Protein AF-A0AAE3SF62-F1 (afdb_monomer)

InterPro domains:
  IPR005151 Tail specific protease [PF03572] (425-609)
  IPR021109 Aspartic peptidase domain superfamily [G3DSA:2.40.70.10] (36-178)
  IPR021109 Aspartic peptidase domain superfamily [SSF50630] (47-159)
  IPR029045 ClpP/crotonase-like domain superfamily [SSF52096] (339-618)

Organism: NCBI:txid2992112

Solvent-accessible surface area (backbone atoms only — not comparable to full-atom values): 33862 Å² total; per-residue (Å²): 136,83,80,59,70,72,56,57,55,51,49,52,51,50,50,50,48,51,51,49,50,51,51,51,49,54,57,59,75,55,48,66,42,81,44,63,79,54,94,74,51,58,45,74,45,67,46,50,61,51,100,61,52,35,44,28,35,66,34,29,45,62,94,44,75,36,28,25,39,45,17,44,67,34,60,50,25,36,32,45,42,88,66,66,54,95,79,34,42,78,74,52,70,46,78,46,66,37,66,80,67,48,70,50,78,38,43,27,30,28,34,55,42,38,36,47,85,53,35,37,30,32,22,37,72,31,35,37,42,59,68,60,49,38,66,33,91,55,13,73,46,43,91,40,84,58,52,48,33,34,45,6,28,75,58,56,54,71,28,32,41,38,34,37,59,78,79,35,32,36,36,42,22,75,68,62,81,64,64,73,71,55,61,72,90,58,52,41,62,38,45,77,56,95,71,39,43,26,33,73,34,28,48,74,88,41,80,42,70,22,31,51,17,35,63,38,57,54,40,33,33,28,48,54,72,87,87,64,99,68,57,77,58,80,94,65,89,42,72,45,76,60,80,35,66,51,44,60,78,50,94,68,76,55,62,36,40,52,49,46,37,38,37,33,52,86,94,44,81,47,66,56,30,39,32,34,26,61,40,80,44,39,34,34,15,31,11,56,58,50,32,21,43,28,42,34,44,29,48,82,77,34,32,34,35,74,39,63,73,59,87,72,79,84,57,70,40,14,26,53,44,48,24,46,52,54,58,54,43,66,79,69,73,58,54,28,50,49,48,32,53,52,51,49,50,48,49,52,70,44,23,54,54,44,91,78,54,64,60,70,59,52,50,48,58,40,46,68,75,46,81,67,49,80,39,62,66,46,22,49,53,38,48,38,48,48,39,59,72,66,71,43,94,69,34,44,59,37,57,53,85,45,90,82,40,67,81,54,71,79,45,93,74,83,77,84,65,53,66,48,71,82,46,94,35,31,37,38,39,38,55,71,58,56,40,43,50,77,70,52,34,50,52,49,14,48,48,45,31,51,51,50,54,58,62,44,68,46,94,62,48,48,23,37,36,41,36,45,53,46,57,30,72,23,63,51,59,33,58,45,52,15,52,23,54,76,51,82,50,46,67,36,27,28,38,33,38,66,82,74,49,78,33,49,25,34,43,50,38,46,38,24,55,54,91,45,77,76,47,71,55,70,87,75,68,76,56,79,60,82,82,37,30,38,30,35,36,39,27,76,67,51,48,58,37,44,47,47,45,53,45,33,52,48,54,64,34,95,49,35,46,36,24,8,62,29,74,38,71,44,32,58,44,59,49,76,47,72,43,83,93,59,59,26,36,35,37,36,34,27,27,33,50,39,64,53,94,89,56,70,70,72,49,64,51,66,41,80,41,77,35,58,59,95,48,21,66,61,54,40,53,48,59,57,52,56,56,59,66,67,73,71,110

pLDDT: mean 84.4, std 12.65, range [35.5, 97.62]

Secondary structure (DSSP, 8-state):
----HHHHHHHHHHHHHHHHHHHHHHHHHT--EEEESSSSSEEEEEEEE-TT--EEEEEEETTEEEEEEE-TT-SS-EEEGGG--TTSEEEEEEEEE-TT--EEEEEEEEEEEEEETTEEEEEEEEEEE-HHHHHSTTSTTTT-TTEEEEE-HHHHTTSEEEEETTTTEEEEESS-TTGGGS-GGGEEE-EEETTEEEEEEEETTEEEEEEEESS--SSEE-SS---STT-SSTT---EEE---TTGGG-SS--EEEEEEEEEEETTEEEEEEEEEES-SS-EEEHHHHHTEEEEEEETTTTEEEEEEE--SS--TTSHHHHHHHHHHHTTTPPPHHHHHHHHHHHHHHH-TTTTTS-HHHHHHHHHHHSS---SHHHHHHHHHHHHHHHT-SS-EEE-TT-TT-TTS----SPPP--EEEEETTEEEEE-------HHHHHHHHHHHHHHHHHHHT-TT--EEEEE--S---S-HHHHHHHSGGG-SSSEEEEEEETT--EEEEEESSEEEETTEEEEE-SS----S-TT-EEEEEE-TT--THHHHHHHHHHTT-TTEEEEES--BPPPEEEEEEEETTTTEEEEEEEEEEESSTTS-TT--B--SEE--HHHHHHHHHHHHHHHHHHS--

Nearest PDB structures (foldseek):
  4y68-assembly3_B  TM=7.921E-01  e=1.035E-14  Streptococcus agalactiae 515
  4y68-assembly4_D  TM=8.009E-01  e=2.686E-14  Streptococcus agalactiae 515
  4eq0-assembly1_A  TM=7.392E-01  e=2.238E-09  HIV-1 M:B_ARV2/SF2
  5c9b-assembly1_A  TM=5.988E-01  e=2.333E-04  Rickettsia conorii
  4mi2-assembly1_A  TM=3.965E-01  e=1.054E-01  Mycobacteroides abscessus ATCC 19977

Structure (mmCIF, N/CA/C/O backbone):
data_AF-A0AAE3SF62-F1
#
_entry.id   AF-A0AAE3SF62-F1
#
loop_
_atom_site.group_PDB
_atom_site.id
_atom_site.type_symbol
_atom_site.label_atom_id
_atom_site.label_alt_id
_atom_site.label_comp_id
_atom_site.label_asym_id
_atom_site.label_entity_id
_atom_site.label_seq_id
_atom_site.pdbx_PDB_ins_code
_atom_site.Cartn_x
_atom_site.Cartn_y
_atom_site.Cartn_z
_atom_site.occupancy
_atom_site.B_iso_or_equiv
_atom_site.auth_seq_id
_atom_site.auth_comp_id
_atom_site.auth_asym_id
_atom_site.auth_atom_id
_atom_site.pdbx_PDB_model_num
ATOM 1 N N . MET A 1 1 ? 49.735 -61.158 -25.834 1.00 43.94 1 MET A N 1
ATOM 2 C CA . MET A 1 1 ? 48.526 -60.842 -26.623 1.00 43.94 1 MET A CA 1
ATOM 3 C C . MET A 1 1 ? 48.524 -59.334 -26.859 1.00 43.94 1 MET A C 1
ATOM 5 O O . MET A 1 1 ? 48.217 -58.587 -25.944 1.00 43.94 1 MET A O 1
ATOM 9 N N . LYS A 1 2 ? 49.045 -58.875 -28.008 1.00 45.41 2 LYS A N 1
ATOM 10 C CA . LYS A 1 2 ? 49.145 -57.443 -28.344 1.00 45.41 2 LYS A CA 1
ATOM 11 C C . LYS A 1 2 ? 47.800 -57.000 -28.919 1.00 45.41 2 LYS A C 1
ATOM 13 O O . LYS A 1 2 ? 47.424 -57.480 -29.984 1.00 45.41 2 LYS A O 1
ATOM 18 N N . ILE A 1 3 ? 47.082 -56.132 -28.213 1.00 46.38 3 ILE A N 1
ATOM 19 C CA . ILE A 1 3 ? 45.926 -55.431 -28.782 1.00 46.38 3 ILE A CA 1
ATOM 20 C C . ILE A 1 3 ? 46.484 -54.522 -29.893 1.00 46.38 3 ILE A C 1
ATOM 22 O O . ILE A 1 3 ? 47.416 -53.765 -29.620 1.00 46.38 3 ILE A O 1
ATOM 26 N N . PRO A 1 4 ? 46.014 -54.622 -31.146 1.00 48.84 4 PRO A N 1
ATOM 27 C CA . PRO A 1 4 ? 46.568 -53.823 -32.230 1.00 48.84 4 PRO A CA 1
ATOM 28 C C . PRO A 1 4 ? 46.242 -52.337 -32.023 1.00 48.84 4 PRO A C 1
ATOM 30 O O . PRO A 1 4 ? 45.080 -51.985 -31.830 1.00 48.84 4 PRO A O 1
ATOM 33 N N . GLU A 1 5 ? 47.253 -51.464 -32.126 1.00 51.97 5 GLU A N 1
ATOM 34 C CA . GLU A 1 5 ? 47.159 -49.989 -32.021 1.00 51.97 5 GLU A CA 1
ATOM 35 C C . GLU A 1 5 ? 46.032 -49.373 -32.872 1.00 51.97 5 GLU A C 1
ATOM 37 O O . GLU A 1 5 ? 45.469 -48.338 -32.518 1.00 51.97 5 GLU A O 1
ATOM 42 N N . LYS A 1 6 ? 45.625 -50.045 -33.958 1.00 49.09 6 LYS A N 1
ATOM 43 C CA . LYS A 1 6 ? 44.494 -49.631 -34.803 1.00 49.09 6 LYS A CA 1
ATOM 44 C C . LYS A 1 6 ? 43.135 -49.652 -34.085 1.00 49.09 6 LYS A C 1
ATOM 46 O O . LYS A 1 6 ? 42.255 -48.889 -34.467 1.00 49.09 6 LYS A O 1
ATOM 51 N N . ILE A 1 7 ? 42.961 -50.470 -33.042 1.00 51.75 7 ILE A N 1
ATOM 52 C CA . ILE A 1 7 ? 41.719 -50.524 -32.247 1.00 51.75 7 ILE A CA 1
ATOM 53 C C . ILE A 1 7 ? 41.634 -49.327 -31.285 1.00 51.75 7 ILE A C 1
ATOM 55 O O . ILE A 1 7 ? 40.553 -48.777 -31.101 1.00 51.75 7 ILE A O 1
ATOM 59 N N . GLY A 1 8 ? 42.766 -48.864 -30.740 1.00 47.25 8 GLY A N 1
ATOM 60 C CA . GLY A 1 8 ? 42.820 -47.701 -29.842 1.00 47.25 8 GLY A CA 1
ATOM 61 C C . GLY A 1 8 ? 42.506 -46.377 -30.545 1.00 47.25 8 GLY A C 1
ATOM 62 O O . GLY A 1 8 ? 41.746 -45.567 -30.021 1.00 47.25 8 GLY A O 1
ATOM 63 N N . ILE A 1 9 ? 43.008 -46.185 -31.771 1.00 53.12 9 ILE A N 1
ATOM 64 C CA . ILE A 1 9 ? 42.691 -44.998 -32.586 1.00 53.12 9 ILE A CA 1
ATOM 65 C C . ILE A 1 9 ? 41.220 -45.026 -33.032 1.00 53.12 9 ILE A C 1
ATOM 67 O O . ILE A 1 9 ? 40.540 -44.006 -32.957 1.00 53.12 9 ILE A O 1
ATOM 71 N N . GLY A 1 10 ? 40.699 -46.196 -33.426 1.00 48.09 10 GLY A N 1
ATOM 72 C CA . GLY A 1 10 ? 39.283 -46.365 -33.770 1.00 48.09 10 GLY A CA 1
ATOM 73 C C . GLY A 1 10 ? 38.338 -46.070 -32.599 1.00 48.09 10 GLY A C 1
ATOM 74 O O . GLY A 1 10 ? 37.350 -45.366 -32.782 1.00 48.09 10 GLY A O 1
ATOM 75 N N . LEU A 1 11 ? 38.670 -46.528 -31.387 1.00 53.34 11 LEU A N 1
ATOM 76 C CA . LEU A 1 11 ? 37.904 -46.243 -30.165 1.00 53.34 11 LEU A CA 1
ATOM 77 C C . LEU A 1 11 ? 37.936 -44.760 -29.776 1.00 53.34 11 LEU A C 1
ATOM 79 O O . LEU A 1 11 ? 36.893 -44.218 -29.425 1.00 53.34 11 LEU A O 1
ATOM 83 N N . CYS A 1 12 ? 39.086 -44.086 -29.884 1.00 51.06 12 CYS A N 1
ATOM 84 C CA . CYS A 1 12 ? 39.178 -42.645 -29.624 1.00 51.06 12 CYS A CA 1
ATOM 85 C C . CYS A 1 12 ? 38.385 -41.817 -30.642 1.00 51.06 12 CYS A C 1
ATOM 87 O O . CYS A 1 12 ? 37.709 -40.869 -30.256 1.00 51.06 12 CYS A O 1
ATOM 89 N N . VAL A 1 13 ? 38.413 -42.177 -31.930 1.00 57.59 13 VAL A N 1
ATOM 90 C CA . VAL A 1 13 ? 37.619 -41.484 -32.959 1.00 57.59 13 VAL A CA 1
ATOM 91 C C . VAL A 1 13 ? 36.124 -41.702 -32.727 1.00 57.59 13 VAL A C 1
ATOM 93 O O . VAL A 1 13 ? 35.363 -40.742 -32.785 1.00 57.59 13 VAL A O 1
ATOM 96 N N . VAL A 1 14 ? 35.696 -42.924 -32.393 1.00 61.78 14 VAL A N 1
ATOM 97 C CA . VAL A 1 14 ? 34.290 -43.217 -32.067 1.00 61.78 14 VAL A CA 1
ATOM 98 C C . VAL A 1 14 ? 33.846 -42.479 -30.801 1.00 61.78 14 VAL A C 1
ATOM 100 O O . VAL A 1 14 ? 32.776 -41.880 -30.806 1.00 61.78 14 VAL A O 1
ATOM 103 N N . ALA A 1 15 ? 34.670 -42.437 -29.750 1.00 60.91 15 ALA A N 1
ATOM 104 C CA . ALA A 1 15 ? 34.376 -41.676 -28.537 1.00 60.91 15 ALA A CA 1
ATOM 105 C C . ALA A 1 15 ? 34.284 -40.165 -28.810 1.00 60.91 15 ALA A C 1
ATOM 107 O O . ALA A 1 15 ? 33.327 -39.530 -28.377 1.00 60.91 15 ALA A O 1
ATOM 108 N N . CYS A 1 16 ? 35.210 -39.593 -29.586 1.00 59.03 16 CYS A N 1
ATOM 109 C CA . CYS A 1 16 ? 35.155 -38.187 -29.994 1.00 59.03 16 CYS A CA 1
ATOM 110 C C . CYS A 1 16 ? 33.918 -37.882 -30.847 1.00 59.03 16 CYS A C 1
ATOM 112 O O . CYS A 1 16 ? 33.272 -36.862 -30.635 1.00 59.03 16 CYS A O 1
ATOM 114 N N . VAL A 1 17 ? 33.546 -38.768 -31.774 1.00 63.47 17 VAL A N 1
ATOM 115 C CA . VAL A 1 17 ? 32.335 -38.614 -32.593 1.00 63.47 17 VAL A CA 1
ATOM 116 C C . VAL A 1 17 ? 31.077 -38.709 -31.730 1.00 63.47 17 VAL A C 1
ATOM 118 O O . VAL A 1 17 ? 30.182 -37.891 -31.899 1.00 63.47 17 VAL A O 1
ATOM 121 N N . ILE A 1 18 ? 31.015 -39.626 -30.761 1.00 66.25 18 ILE A N 1
ATOM 122 C CA . ILE A 1 18 ? 29.888 -39.724 -29.822 1.00 66.25 18 ILE A CA 1
ATOM 123 C C . ILE A 1 18 ? 29.802 -38.474 -28.942 1.00 66.25 18 ILE A C 1
ATOM 125 O O . ILE A 1 18 ? 28.710 -37.943 -28.770 1.00 66.25 18 ILE A O 1
ATOM 129 N N . ILE A 1 19 ? 30.922 -37.960 -28.427 1.00 66.94 19 ILE A N 1
ATOM 130 C CA . ILE A 1 19 ? 30.960 -36.715 -27.641 1.00 66.94 19 ILE A CA 1
ATOM 131 C C . ILE A 1 19 ? 30.499 -35.524 -28.487 1.00 66.94 19 ILE A C 1
ATOM 133 O O . ILE A 1 19 ? 29.663 -34.750 -28.034 1.00 66.94 19 ILE A O 1
ATOM 137 N N . VAL A 1 20 ? 30.979 -35.398 -29.727 1.00 62.69 20 VAL A N 1
ATOM 138 C CA . VAL A 1 20 ? 30.576 -34.325 -30.648 1.00 62.69 20 VAL A CA 1
ATOM 139 C C . VAL A 1 20 ? 29.099 -34.448 -31.023 1.00 62.69 20 VAL A C 1
ATOM 141 O O . VAL A 1 20 ? 28.392 -33.450 -30.982 1.00 62.69 20 VAL A O 1
ATOM 144 N N . ILE A 1 21 ? 28.594 -35.650 -31.313 1.00 61.75 21 ILE A N 1
ATOM 145 C CA . ILE A 1 21 ? 27.170 -35.885 -31.596 1.00 61.75 21 ILE A CA 1
ATOM 146 C C . ILE A 1 21 ? 26.319 -35.581 -30.362 1.00 61.75 21 ILE A C 1
ATOM 148 O O . ILE A 1 21 ? 25.283 -34.946 -30.489 1.00 61.75 21 ILE A O 1
ATOM 152 N N . THR A 1 22 ? 26.759 -35.971 -29.166 1.00 58.19 22 THR A N 1
ATOM 153 C CA . THR A 1 22 ? 26.040 -35.708 -27.908 1.00 58.19 22 THR A CA 1
ATOM 154 C C . THR A 1 22 ? 26.025 -34.213 -27.600 1.00 58.19 22 THR A C 1
ATOM 156 O O . THR A 1 22 ? 24.996 -33.669 -27.216 1.00 58.19 22 THR A O 1
ATOM 159 N N . TYR A 1 23 ? 27.136 -33.520 -27.843 1.00 64.06 23 TYR A N 1
ATOM 160 C CA . TYR A 1 23 ? 27.246 -32.072 -27.708 1.00 64.06 23 TYR A CA 1
ATOM 161 C C . TYR A 1 23 ? 26.379 -31.326 -28.739 1.00 64.06 23 TYR A C 1
ATOM 163 O O . TYR A 1 23 ? 25.659 -30.400 -28.377 1.00 64.06 23 TYR A O 1
ATOM 171 N N . ILE A 1 24 ? 26.364 -31.762 -30.004 1.00 57.50 24 ILE A N 1
ATOM 172 C CA . ILE A 1 24 ? 25.495 -31.213 -31.061 1.00 57.50 24 ILE A CA 1
ATOM 173 C C . ILE A 1 24 ? 24.012 -31.501 -30.767 1.00 57.50 24 ILE A C 1
ATOM 175 O O . ILE A 1 24 ? 23.170 -30.618 -30.937 1.00 57.50 24 ILE A O 1
ATOM 179 N N . ASN A 1 25 ? 23.683 -32.697 -30.273 1.00 56.69 25 ASN A N 1
ATOM 180 C CA . ASN A 1 25 ? 22.330 -33.062 -29.847 1.00 56.69 25 ASN A CA 1
ATOM 181 C C . ASN A 1 25 ? 21.884 -32.209 -28.647 1.00 56.69 25 ASN A C 1
ATOM 183 O O . ASN A 1 25 ? 20.774 -31.692 -28.642 1.00 56.69 25 ASN A O 1
ATOM 187 N N . ASN A 1 26 ? 22.764 -31.949 -27.676 1.00 60.19 26 ASN A N 1
ATOM 188 C CA . ASN A 1 26 ? 22.472 -31.025 -26.575 1.00 60.19 26 ASN A CA 1
ATOM 189 C C . ASN A 1 26 ? 22.291 -29.574 -27.054 1.00 60.19 26 ASN A C 1
ATOM 191 O O . ASN A 1 26 ? 21.399 -28.876 -26.577 1.00 60.19 26 ASN A O 1
ATOM 195 N N . LEU A 1 27 ? 23.078 -29.109 -28.030 1.00 58.28 27 LEU A N 1
ATOM 196 C CA . LEU A 1 27 ? 22.914 -27.769 -28.609 1.00 58.28 27 LEU A CA 1
ATOM 197 C C . LEU A 1 27 ? 21.606 -27.611 -29.401 1.00 58.28 27 LEU A C 1
ATOM 199 O O . LEU A 1 27 ? 21.033 -26.522 -29.410 1.00 58.28 27 LEU A O 1
ATOM 203 N N . THR A 1 28 ? 21.135 -28.676 -30.053 1.00 61.50 28 THR A N 1
ATOM 204 C CA . THR A 1 28 ? 19.875 -28.676 -30.816 1.00 61.50 28 THR A CA 1
ATOM 205 C C . THR A 1 28 ? 18.648 -28.833 -29.921 1.00 61.50 28 THR A C 1
ATOM 207 O O . THR A 1 28 ? 17.663 -28.134 -30.151 1.00 61.50 28 THR A O 1
ATOM 210 N N . ASN A 1 29 ? 18.725 -29.648 -28.864 1.00 69.75 29 ASN A N 1
ATOM 211 C CA . ASN A 1 29 ? 17.629 -29.859 -27.910 1.00 69.75 29 ASN A CA 1
ATOM 212 C C . ASN A 1 29 ? 17.258 -28.598 -27.118 1.00 69.75 29 ASN A C 1
ATOM 214 O O . ASN A 1 29 ? 16.107 -28.444 -26.741 1.00 69.75 29 ASN A O 1
ATOM 218 N N . TYR A 1 30 ? 18.201 -27.676 -26.905 1.00 79.25 30 TYR A N 1
ATOM 219 C CA . TYR A 1 30 ? 17.968 -26.422 -26.179 1.00 79.25 30 TYR A CA 1
ATOM 220 C C . TYR A 1 30 ? 17.991 -25.195 -27.100 1.00 79.25 30 TYR A C 1
ATOM 222 O O . TYR A 1 30 ? 18.467 -24.119 -26.720 1.00 79.25 30 TYR A O 1
ATOM 230 N N . LYS A 1 31 ? 17.552 -25.334 -28.353 1.00 85.31 31 LYS A N 1
ATOM 231 C CA . LYS A 1 31 ? 17.353 -24.178 -29.230 1.00 85.31 31 LYS A CA 1
ATOM 232 C C . LYS A 1 31 ? 16.060 -23.467 -28.833 1.00 85.31 31 LYS A C 1
ATOM 234 O O . LYS A 1 31 ? 15.006 -24.092 -28.770 1.00 85.31 31 LYS A O 1
ATOM 239 N N . GLU A 1 32 ? 16.143 -22.157 -28.613 1.00 91.69 32 GLU A N 1
ATOM 240 C CA . GLU A 1 32 ? 14.959 -21.362 -28.299 1.00 91.69 32 GLU A CA 1
ATOM 241 C C . GLU A 1 32 ? 13.920 -21.476 -29.423 1.00 91.69 32 GLU A C 1
ATOM 243 O O . GLU A 1 32 ? 14.241 -21.305 -30.604 1.00 91.69 32 GLU A O 1
ATOM 248 N N . THR A 1 33 ? 12.682 -21.787 -29.049 1.00 92.50 33 THR A N 1
ATOM 249 C CA . THR A 1 33 ? 11.554 -21.925 -29.975 1.00 92.50 33 THR A CA 1
ATOM 250 C C . THR A 1 33 ? 10.336 -21.183 -29.446 1.00 92.50 33 THR A C 1
ATOM 252 O O . THR A 1 33 ? 10.105 -21.142 -28.244 1.00 92.50 33 THR A O 1
ATOM 255 N N . ILE A 1 34 ? 9.556 -20.595 -30.353 1.00 93.62 34 ILE A N 1
ATOM 256 C CA . ILE A 1 34 ? 8.314 -19.885 -30.034 1.00 93.62 34 ILE A CA 1
ATOM 257 C C . ILE A 1 34 ? 7.174 -20.680 -30.657 1.00 93.62 34 ILE A C 1
ATOM 259 O O . ILE A 1 34 ? 7.204 -20.952 -31.858 1.00 93.62 34 ILE A O 1
ATOM 263 N N . GLN A 1 35 ? 6.193 -21.062 -29.850 1.00 93.62 35 GLN A N 1
ATOM 264 C CA . GLN A 1 35 ? 5.028 -21.820 -30.285 1.00 93.62 35 GLN A CA 1
ATOM 265 C C . GLN A 1 35 ? 3.760 -21.021 -30.007 1.00 93.62 35 GLN A C 1
ATOM 267 O O . GLN A 1 35 ? 3.482 -20.643 -28.871 1.00 93.62 35 GLN A O 1
ATOM 272 N N . TRP A 1 36 ? 2.979 -20.775 -31.055 1.00 92.75 36 TRP A N 1
ATOM 273 C CA . TRP A 1 36 ? 1.648 -20.195 -30.932 1.00 92.75 36 TRP A CA 1
ATOM 274 C C . TRP A 1 36 ? 0.630 -21.311 -30.713 1.00 92.75 36 TRP A C 1
ATOM 276 O O . TRP A 1 36 ? 0.585 -22.284 -31.463 1.00 92.75 36 TRP A O 1
ATOM 286 N N . ARG A 1 37 ? -0.213 -21.162 -29.691 1.00 88.81 37 ARG A N 1
ATOM 287 C CA . ARG A 1 37 ? -1.339 -22.067 -29.409 1.00 88.81 37 ARG A CA 1
ATOM 288 C C . ARG A 1 37 ? -2.558 -21.777 -30.294 1.00 88.81 37 ARG A C 1
ATOM 290 O O . ARG A 1 37 ? -3.555 -22.490 -30.219 1.00 88.81 37 ARG A O 1
ATOM 297 N N . ASN A 1 38 ? -2.506 -20.714 -31.096 1.00 85.44 38 ASN A N 1
ATOM 298 C CA . ASN A 1 38 ? -3.559 -20.309 -32.019 1.00 85.44 38 ASN A CA 1
ATOM 299 C C . ASN A 1 38 ? -3.021 -20.155 -33.449 1.00 85.44 38 ASN A C 1
ATOM 301 O O . ASN A 1 38 ? -1.817 -20.078 -33.665 1.00 85.44 38 ASN A O 1
ATOM 305 N N . ASN A 1 39 ? -3.932 -20.100 -34.424 1.00 81.75 39 ASN A N 1
ATOM 306 C CA . ASN A 1 39 ? -3.584 -19.986 -35.846 1.00 81.75 39 ASN A CA 1
ATOM 307 C C . ASN A 1 39 ? -3.501 -18.530 -36.337 1.00 81.75 39 ASN A C 1
ATOM 309 O O . ASN A 1 39 ? -3.180 -18.296 -37.496 1.00 81.75 39 ASN A O 1
ATOM 313 N N . THR A 1 40 ? -3.863 -17.562 -35.492 1.00 80.00 40 THR A N 1
ATOM 314 C CA . THR A 1 40 ? -3.932 -16.134 -35.842 1.00 80.00 40 THR A CA 1
ATOM 315 C C . THR A 1 40 ? -2.657 -15.374 -35.501 1.00 80.00 40 THR A C 1
ATOM 317 O O . THR A 1 40 ? -2.568 -14.195 -35.824 1.00 80.00 40 THR A O 1
ATOM 320 N N . ASN A 1 41 ? -1.710 -16.008 -34.800 1.00 87.75 41 ASN A N 1
ATOM 321 C CA . ASN A 1 41 ? -0.492 -15.392 -34.270 1.00 87.75 41 ASN A CA 1
ATOM 322 C C . ASN A 1 41 ? -0.737 -14.040 -33.570 1.00 87.75 41 ASN A C 1
ATOM 324 O O . ASN A 1 41 ? 0.051 -13.095 -33.664 1.00 87.75 41 ASN A O 1
ATOM 328 N N . CYS A 1 42 ? -1.881 -13.944 -32.892 1.00 91.25 42 CYS A N 1
ATOM 329 C CA . CYS A 1 42 ? -2.340 -12.751 -32.198 1.00 91.25 42 CYS A CA 1
ATOM 330 C C . CYS A 1 42 ? -3.217 -13.153 -31.011 1.00 91.25 42 CYS A C 1
ATOM 332 O O . CYS A 1 42 ? -4.039 -14.066 -31.132 1.00 91.25 42 CYS A O 1
ATOM 334 N N . PHE A 1 43 ? -3.048 -12.497 -29.865 1.00 93.31 43 PHE A N 1
ATOM 335 C CA . PHE A 1 43 ? -3.919 -12.656 -28.700 1.00 93.31 43 PHE A CA 1
ATOM 336 C C . PHE A 1 43 ? -4.028 -11.349 -27.911 1.00 93.31 43 PHE A C 1
ATOM 338 O O . PHE A 1 43 ? -3.151 -10.492 -27.980 1.00 93.31 43 PHE A O 1
ATOM 345 N N . THR A 1 44 ? -5.081 -11.223 -27.105 1.00 94.88 44 THR A N 1
ATOM 346 C CA . THR A 1 44 ? -5.266 -10.096 -26.183 1.00 94.88 44 THR A CA 1
ATOM 347 C C . THR A 1 44 ? -5.370 -10.614 -24.759 1.00 94.88 44 THR A C 1
ATOM 349 O O . THR A 1 44 ? -6.170 -11.511 -24.490 1.00 94.88 44 THR A O 1
ATOM 352 N N . ILE A 1 45 ? -4.620 -10.012 -23.842 1.00 95.06 45 ILE A N 1
ATOM 353 C CA . ILE A 1 45 ? -4.680 -10.301 -22.405 1.00 95.06 45 ILE A CA 1
ATOM 354 C C . ILE A 1 45 ? -4.931 -9.017 -21.606 1.00 95.06 45 ILE A C 1
ATOM 356 O O . ILE A 1 45 ? -4.554 -7.930 -22.057 1.00 95.06 45 ILE A O 1
ATOM 360 N N . PRO A 1 46 ? -5.604 -9.107 -20.446 1.00 96.50 46 PRO A N 1
ATOM 361 C CA . PRO A 1 46 ? -5.644 -7.997 -19.506 1.00 96.50 46 PRO A CA 1
ATOM 362 C C . PRO A 1 46 ? -4.259 -7.782 -18.884 1.00 96.50 46 PRO A C 1
ATOM 364 O O . PRO A 1 46 ? -3.444 -8.707 -18.829 1.00 96.50 46 PRO A O 1
ATOM 367 N N . PHE A 1 47 ? -4.018 -6.574 -18.391 1.00 96.31 47 PHE A N 1
ATOM 368 C CA . PHE A 1 47 ? -2.863 -6.276 -17.554 1.00 96.31 47 PHE A CA 1
ATOM 369 C C . PHE A 1 47 ? -3.288 -5.536 -16.285 1.00 96.31 47 PHE A C 1
ATOM 371 O O . PHE A 1 47 ? -4.304 -4.838 -16.247 1.00 96.31 47 PHE A O 1
ATOM 378 N N . GLU A 1 48 ? -2.480 -5.681 -15.247 1.00 91.88 48 GLU A N 1
ATOM 379 C CA . GLU A 1 48 ? -2.597 -4.949 -13.993 1.00 91.88 48 GLU A CA 1
ATOM 380 C C . GLU A 1 48 ? -1.531 -3.855 -13.924 1.00 91.88 48 GLU A C 1
ATOM 382 O O . GLU A 1 48 ? -0.636 -3.762 -14.765 1.00 91.88 48 GLU A O 1
ATOM 387 N N . THR A 1 49 ? -1.642 -2.984 -12.929 1.00 86.94 49 THR A N 1
ATOM 388 C CA . THR A 1 49 ? -0.681 -1.904 -12.705 1.00 86.94 49 THR A CA 1
ATOM 389 C C . THR A 1 49 ? -0.255 -1.907 -11.257 1.00 86.94 49 THR A C 1
ATOM 391 O O . THR A 1 49 ? -1.116 -2.002 -10.381 1.00 86.94 49 THR A O 1
ATOM 394 N N . ASP A 1 50 ? 1.036 -1.734 -10.997 1.00 78.81 50 ASP A N 1
ATOM 395 C CA . ASP A 1 50 ? 1.485 -1.451 -9.638 1.00 78.81 50 ASP A CA 1
ATOM 396 C C . ASP A 1 50 ? 1.106 -0.018 -9.208 1.00 78.81 50 ASP A C 1
ATOM 398 O O . ASP A 1 50 ? 0.552 0.776 -9.979 1.00 78.81 50 ASP A O 1
ATOM 402 N N . ARG A 1 51 ? 1.422 0.343 -7.959 1.00 76.88 51 ARG A N 1
ATOM 403 C CA . ARG A 1 51 ? 1.126 1.680 -7.412 1.00 76.88 51 ARG A CA 1
ATOM 404 C C . ARG A 1 51 ? 1.790 2.836 -8.170 1.00 76.88 51 ARG A C 1
ATOM 406 O O . ARG A 1 51 ? 1.347 3.970 -8.036 1.00 76.88 51 ARG A O 1
ATOM 413 N N . ASN A 1 52 ? 2.827 2.550 -8.954 1.00 78.31 52 ASN A N 1
ATOM 414 C CA . ASN A 1 52 ? 3.582 3.519 -9.739 1.00 78.31 52 ASN A CA 1
ATOM 415 C C . ASN A 1 52 ? 3.163 3.522 -11.222 1.00 78.31 52 ASN A C 1
ATOM 417 O O . ASN A 1 52 ? 3.787 4.199 -12.036 1.00 78.31 52 ASN A O 1
ATOM 421 N N . GLY A 1 53 ? 2.121 2.767 -11.587 1.00 84.56 53 GLY A N 1
ATOM 422 C CA . GLY A 1 53 ? 1.620 2.674 -12.955 1.00 84.56 53 GLY A CA 1
ATOM 423 C C . GLY A 1 53 ? 2.417 1.728 -13.854 1.00 84.56 53 GLY A C 1
ATOM 424 O O . GLY A 1 53 ? 2.150 1.675 -15.053 1.00 84.56 53 GLY A O 1
ATOM 425 N N . ARG A 1 54 ? 3.377 0.962 -13.327 1.00 92.25 54 ARG A N 1
ATOM 426 C CA . ARG A 1 54 ? 4.125 -0.007 -14.136 1.00 92.25 54 ARG A CA 1
ATOM 427 C C . ARG A 1 54 ? 3.240 -1.19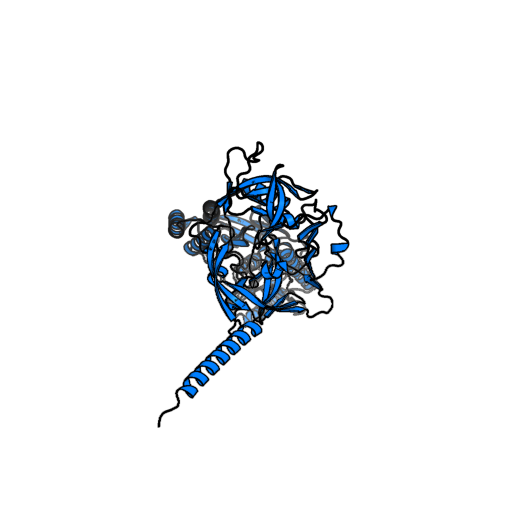6 -14.492 1.00 92.25 54 ARG A C 1
ATOM 429 O O . ARG A 1 54 ? 2.434 -1.638 -13.674 1.00 92.25 54 ARG A O 1
ATOM 436 N N . ILE A 1 55 ? 3.376 -1.694 -15.717 1.00 95.75 55 ILE A N 1
ATOM 437 C CA . ILE A 1 55 ? 2.472 -2.701 -16.281 1.00 95.75 55 ILE A CA 1
ATOM 438 C C . ILE A 1 55 ? 2.882 -4.104 -15.818 1.00 95.75 55 ILE A C 1
ATOM 440 O O . ILE A 1 55 ? 4.023 -4.518 -16.009 1.00 95.75 55 ILE A O 1
ATOM 444 N N . LEU A 1 56 ? 1.928 -4.841 -15.249 1.00 94.62 56 LEU A N 1
ATOM 445 C CA . LEU A 1 56 ? 2.067 -6.223 -14.798 1.00 94.62 56 LEU A CA 1
ATOM 446 C C . LEU A 1 56 ? 1.203 -7.139 -15.668 1.00 94.62 56 LEU A C 1
ATOM 448 O O . LEU A 1 56 ? 0.004 -6.909 -15.829 1.00 94.62 56 LEU A O 1
ATOM 452 N N . ILE A 1 57 ? 1.794 -8.188 -16.230 1.00 95.12 57 ILE A N 1
ATOM 453 C CA . ILE A 1 57 ? 1.120 -9.093 -17.165 1.00 95.12 57 ILE A CA 1
ATOM 454 C C . ILE A 1 57 ? 1.146 -10.516 -16.613 1.00 95.12 57 ILE A C 1
ATOM 456 O O . ILE A 1 57 ? 2.171 -10.969 -16.111 1.00 95.12 57 ILE A O 1
ATOM 460 N N . ASN A 1 58 ? 0.027 -11.234 -16.725 1.00 91.62 58 ASN A N 1
ATOM 461 C CA . ASN A 1 58 ? -0.035 -12.633 -16.314 1.00 91.62 58 ASN A CA 1
ATOM 462 C C . ASN A 1 58 ? 0.777 -13.531 -17.262 1.00 91.62 58 ASN A C 1
ATOM 464 O O . ASN A 1 58 ? 0.658 -13.448 -18.487 1.00 91.62 58 ASN A O 1
ATOM 468 N N . THR A 1 59 ? 1.575 -14.413 -16.679 1.00 92.00 59 THR A N 1
ATOM 469 C CA . THR A 1 59 ? 2.518 -15.298 -17.367 1.00 92.00 59 THR A CA 1
ATOM 470 C C . THR A 1 59 ? 2.634 -16.622 -16.626 1.00 92.00 59 THR A C 1
ATOM 472 O O . THR A 1 59 ? 2.172 -16.770 -15.491 1.00 92.00 59 THR A O 1
ATOM 475 N N . THR A 1 60 ? 3.285 -17.589 -17.264 1.00 92.31 60 THR A N 1
ATOM 476 C CA . THR A 1 60 ? 3.629 -18.859 -16.632 1.00 92.31 60 THR A CA 1
ATOM 477 C C . THR A 1 60 ? 5.119 -19.134 -16.758 1.00 92.31 60 THR A C 1
ATOM 479 O O . THR A 1 60 ? 5.673 -19.020 -17.847 1.00 92.31 60 THR A O 1
ATOM 482 N N . VAL A 1 61 ? 5.762 -19.537 -15.670 1.00 93.06 61 VAL A N 1
ATOM 483 C CA . VAL A 1 61 ? 7.141 -20.034 -15.652 1.00 93.06 61 VAL A CA 1
ATOM 484 C C . VAL A 1 61 ? 7.096 -21.473 -15.183 1.00 93.06 61 VAL A C 1
ATOM 486 O O . VAL A 1 61 ? 6.709 -21.736 -14.044 1.00 93.06 61 VAL A O 1
ATOM 489 N N . ASN A 1 62 ? 7.475 -22.401 -16.058 1.00 91.00 62 ASN A N 1
ATOM 490 C CA . ASN A 1 62 ? 7.316 -23.830 -15.820 1.00 91.00 62 ASN A CA 1
ATOM 491 C C . ASN A 1 62 ? 5.869 -24.145 -15.381 1.00 91.00 62 ASN A C 1
ATOM 493 O O . ASN A 1 62 ? 4.932 -23.873 -16.133 1.00 91.00 62 ASN A O 1
ATOM 497 N N . GLU A 1 63 ? 5.667 -24.677 -14.175 1.00 87.94 63 GLU A N 1
ATOM 498 C CA . GLU A 1 63 ? 4.340 -25.027 -13.639 1.00 87.94 63 GLU A CA 1
ATOM 499 C C . GLU A 1 63 ? 3.675 -23.890 -12.836 1.00 87.94 63 GLU A C 1
ATOM 501 O O . GLU A 1 63 ? 2.559 -24.040 -12.337 1.00 87.94 63 GLU A O 1
ATOM 506 N N . HIS A 1 64 ? 4.334 -22.736 -12.705 1.00 89.94 64 HIS A N 1
ATOM 507 C CA . HIS A 1 64 ? 3.882 -21.630 -11.864 1.00 89.94 64 HIS A CA 1
ATOM 508 C C . HIS A 1 64 ? 3.254 -20.512 -12.693 1.00 89.94 64 HIS A C 1
ATOM 510 O O . HIS A 1 64 ? 3.798 -20.101 -13.712 1.00 89.94 64 HIS A O 1
ATOM 516 N N . THR A 1 65 ? 2.117 -19.989 -12.232 1.00 90.50 65 THR A N 1
ATOM 517 C CA . THR A 1 65 ? 1.420 -18.847 -12.847 1.00 90.50 65 THR A CA 1
ATOM 518 C C . THR A 1 65 ? 1.515 -17.628 -11.939 1.00 90.50 65 THR A C 1
ATOM 520 O O . THR A 1 65 ? 1.391 -17.760 -10.722 1.00 90.50 65 THR A O 1
ATOM 523 N N . GLY A 1 66 ? 1.720 -16.450 -12.522 1.00 89.00 66 GLY A N 1
ATOM 524 C CA . GLY A 1 66 ? 1.812 -15.195 -11.785 1.00 89.00 66 GLY A CA 1
ATOM 525 C C . GLY A 1 66 ? 2.165 -14.013 -12.684 1.00 89.00 66 GLY A C 1
ATOM 526 O O . GLY A 1 66 ? 2.096 -14.090 -13.911 1.00 89.00 66 GLY A O 1
ATOM 527 N N . LEU A 1 67 ? 2.528 -12.894 -12.069 1.00 91.75 67 LEU A N 1
ATOM 528 C CA . LEU A 1 67 ? 2.707 -11.620 -12.758 1.00 91.75 67 LEU A CA 1
ATOM 529 C C . LEU A 1 67 ? 4.163 -11.399 -13.169 1.00 91.75 67 LEU A C 1
ATOM 531 O O . LEU A 1 67 ? 5.086 -11.714 -12.424 1.00 91.75 67 LEU A O 1
ATOM 535 N N . PHE A 1 68 ? 4.372 -10.810 -14.340 1.00 95.00 68 PHE A N 1
ATOM 536 C CA . PHE A 1 68 ? 5.659 -10.265 -14.761 1.00 95.00 68 PHE A CA 1
ATOM 537 C C . PHE A 1 68 ? 5.543 -8.760 -14.951 1.00 95.00 68 PHE A C 1
ATOM 539 O O . PHE A 1 68 ? 4.592 -8.283 -15.574 1.00 95.00 68 PHE A O 1
ATOM 546 N N . LEU A 1 69 ? 6.540 -8.026 -14.465 1.00 94.12 69 LEU A N 1
ATOM 547 C CA . LEU A 1 69 ? 6.717 -6.619 -14.803 1.00 94.12 69 LEU A CA 1
ATOM 548 C C . LEU A 1 69 ? 7.148 -6.490 -16.265 1.00 94.12 69 LEU A C 1
ATOM 550 O O . LEU A 1 69 ? 8.145 -7.090 -16.662 1.00 94.12 69 LEU A O 1
ATOM 554 N N . PHE A 1 70 ? 6.418 -5.701 -17.051 1.00 96.62 70 PHE A N 1
ATOM 555 C CA . PHE A 1 70 ? 6.787 -5.365 -18.423 1.00 96.62 70 PHE A CA 1
ATOM 556 C C . PHE A 1 70 ? 7.824 -4.246 -18.445 1.00 96.62 70 PHE A C 1
ATOM 558 O O . PHE A 1 70 ? 7.505 -3.104 -18.120 1.00 96.62 70 PHE A O 1
ATOM 565 N N . ASP A 1 71 ? 9.054 -4.576 -18.840 1.00 95.12 71 ASP A N 1
ATOM 566 C CA . ASP A 1 71 ? 10.192 -3.667 -18.746 1.00 95.12 71 ASP A CA 1
ATOM 567 C C . ASP A 1 71 ? 11.021 -3.670 -20.038 1.00 95.12 71 ASP A C 1
ATOM 569 O O . ASP A 1 71 ? 11.798 -4.580 -20.331 1.00 95.12 71 ASP A O 1
ATOM 573 N N . THR A 1 72 ? 10.868 -2.608 -20.825 1.00 94.75 72 THR A N 1
ATOM 574 C CA . THR A 1 72 ? 11.645 -2.384 -22.050 1.00 94.75 72 THR A CA 1
ATOM 575 C C . THR A 1 72 ? 13.090 -1.944 -21.782 1.00 94.75 72 THR A C 1
ATOM 577 O O . THR A 1 72 ? 13.900 -1.962 -22.712 1.00 94.75 72 THR A O 1
ATOM 580 N N . GLY A 1 73 ? 13.426 -1.558 -20.545 1.00 91.31 73 GLY A N 1
ATOM 581 C CA . GLY A 1 73 ? 14.784 -1.268 -20.084 1.00 91.31 73 GLY A CA 1
ATOM 582 C C . GLY A 1 73 ? 15.577 -2.524 -19.700 1.00 91.31 73 GLY A C 1
ATOM 583 O O . GLY A 1 73 ? 16.811 -2.522 -19.756 1.00 91.31 73 GLY A O 1
ATOM 584 N N . ALA A 1 74 ? 14.898 -3.633 -19.394 1.00 91.69 74 ALA A N 1
ATOM 585 C CA . ALA A 1 74 ? 15.536 -4.910 -19.093 1.00 91.69 74 ALA A CA 1
ATOM 586 C C . ALA A 1 74 ? 16.013 -5.626 -20.370 1.00 91.69 74 ALA A C 1
ATOM 588 O O . ALA A 1 74 ? 15.226 -6.044 -21.215 1.00 91.69 74 ALA A O 1
ATOM 589 N N . ASN A 1 75 ? 17.323 -5.855 -20.507 1.00 89.88 75 ASN A N 1
ATOM 590 C CA . ASN A 1 75 ? 17.894 -6.535 -21.685 1.00 89.88 75 ASN A CA 1
ATOM 591 C C . ASN A 1 75 ? 17.529 -8.026 -21.787 1.00 89.88 75 ASN A C 1
ATOM 593 O O . ASN A 1 75 ? 17.539 -8.606 -22.877 1.00 89.88 75 ASN A O 1
ATOM 597 N N . TYR A 1 76 ? 17.299 -8.667 -20.645 1.00 91.81 76 TYR A N 1
ATOM 598 C CA . TYR A 1 76 ? 16.924 -10.068 -20.542 1.00 91.81 76 TYR A CA 1
ATOM 599 C C . TYR A 1 76 ? 15.749 -10.201 -19.588 1.00 91.81 76 TYR A C 1
ATOM 601 O O . TYR A 1 76 ? 15.609 -9.429 -18.648 1.00 91.81 76 TYR A O 1
ATOM 609 N N . THR A 1 77 ? 14.936 -11.214 -19.840 1.00 95.00 77 THR A N 1
ATOM 610 C CA . THR A 1 77 ? 13.861 -11.632 -18.955 1.00 95.00 77 THR A CA 1
ATOM 611 C C . THR A 1 77 ? 14.474 -12.205 -17.681 1.00 95.00 77 THR A C 1
ATOM 613 O O . THR A 1 77 ? 15.321 -13.102 -17.754 1.00 95.00 77 THR A O 1
ATOM 616 N N . CYS A 1 78 ? 14.057 -11.669 -16.539 1.00 93.81 78 CYS A N 1
ATOM 617 C CA . CYS A 1 78 ? 14.504 -12.076 -15.213 1.00 93.81 78 CYS A CA 1
ATOM 618 C C . CYS A 1 78 ? 13.428 -12.933 -14.556 1.00 93.81 78 CYS A C 1
ATOM 620 O O . CYS A 1 78 ? 12.244 -12.621 -14.669 1.00 93.81 78 CYS A O 1
ATOM 622 N N . VAL A 1 79 ? 13.828 -13.972 -13.833 1.00 93.62 79 VAL A N 1
ATOM 623 C CA . VAL A 1 79 ? 12.933 -14.791 -13.012 1.00 93.62 79 VAL A CA 1
ATOM 624 C C . VAL A 1 79 ? 13.462 -14.892 -11.591 1.00 93.62 79 VAL A C 1
ATOM 626 O O . VAL A 1 79 ? 14.665 -14.803 -11.349 1.00 93.62 79 VAL A O 1
ATOM 629 N N . ASN A 1 80 ? 12.567 -15.132 -10.642 1.00 89.88 80 ASN A N 1
ATOM 630 C CA . ASN A 1 80 ? 12.978 -15.578 -9.320 1.00 89.88 80 ASN A CA 1
ATOM 631 C C . ASN A 1 80 ? 13.605 -16.974 -9.399 1.00 89.88 80 ASN A C 1
ATOM 633 O O . ASN A 1 80 ? 12.987 -17.893 -9.942 1.00 89.88 80 ASN A O 1
ATOM 637 N N . GLU A 1 81 ? 14.806 -17.131 -8.832 1.00 91.12 81 GLU A N 1
ATOM 638 C CA . GLU A 1 81 ? 15.552 -18.396 -8.818 1.00 91.12 81 GLU A CA 1
ATOM 639 C C . GLU A 1 81 ? 14.714 -19.586 -8.331 1.00 91.12 81 GLU A C 1
ATOM 641 O O . GLU A 1 81 ? 14.892 -20.703 -8.809 1.00 91.12 81 GLU A O 1
ATOM 646 N N . LYS A 1 82 ? 13.732 -19.355 -7.445 1.00 90.69 82 LYS A N 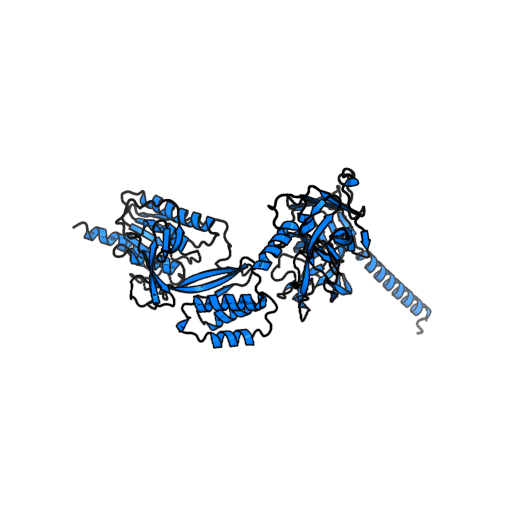1
ATOM 647 C CA . LYS A 1 82 ? 12.872 -20.415 -6.897 1.00 90.69 82 LYS A CA 1
ATOM 648 C C . LYS A 1 82 ? 11.994 -21.113 -7.942 1.00 90.69 82 LYS A C 1
ATOM 650 O O . LYS A 1 82 ? 11.451 -22.171 -7.644 1.00 90.69 82 LYS A O 1
ATOM 655 N N . TYR A 1 83 ? 11.813 -20.513 -9.121 1.00 91.69 83 TYR A N 1
ATOM 656 C CA . TYR A 1 83 ? 11.033 -21.087 -10.223 1.00 91.69 83 TYR A CA 1
ATOM 657 C C . TYR A 1 83 ? 11.896 -21.803 -11.270 1.00 91.69 83 TYR A C 1
ATOM 659 O O . TYR A 1 83 ? 11.360 -22.358 -12.232 1.00 91.69 83 TYR A O 1
ATOM 667 N N . VAL A 1 84 ? 13.220 -21.802 -11.087 1.00 92.38 84 VAL A N 1
ATOM 668 C CA . VAL A 1 84 ? 14.144 -22.617 -11.877 1.00 92.38 84 VAL A CA 1
ATOM 669 C C . VAL A 1 84 ? 14.049 -24.068 -11.408 1.00 92.38 84 VAL A C 1
ATOM 671 O O . VAL A 1 84 ? 14.035 -24.362 -10.214 1.00 92.38 84 VAL A O 1
ATOM 674 N N . THR A 1 85 ? 13.980 -24.990 -12.359 1.00 91.88 85 THR A N 1
ATOM 675 C CA . THR A 1 85 ? 13.825 -26.429 -12.132 1.00 91.88 85 THR A CA 1
ATOM 676 C C . THR A 1 85 ? 15.049 -27.197 -12.622 1.00 91.88 85 THR A C 1
ATOM 678 O O . THR A 1 85 ? 15.865 -26.688 -13.386 1.00 91.88 85 THR A O 1
ATOM 681 N N . SER A 1 86 ? 15.166 -28.473 -12.243 1.00 88.50 86 SER A N 1
ATOM 682 C CA . SER A 1 86 ? 16.242 -29.351 -12.728 1.00 88.50 86 SER A CA 1
ATOM 683 C C . SER A 1 86 ? 16.200 -29.626 -14.237 1.00 88.50 86 SER A C 1
ATOM 685 O O . SER A 1 86 ? 17.148 -30.191 -14.777 1.00 88.50 86 SER A O 1
ATOM 687 N N . GLU A 1 87 ? 15.097 -29.295 -14.910 1.00 87.81 87 GLU A N 1
ATOM 688 C CA . GLU A 1 87 ? 14.950 -29.463 -16.359 1.00 87.81 87 GLU A CA 1
ATOM 689 C C . GLU A 1 87 ? 15.456 -28.245 -17.149 1.00 87.81 87 GLU A C 1
ATOM 691 O O . GLU A 1 87 ? 15.701 -28.343 -18.359 1.00 87.81 87 GLU A O 1
ATOM 696 N N . ASP A 1 88 ? 15.647 -27.113 -16.468 1.00 92.31 88 ASP A N 1
ATOM 697 C CA . ASP A 1 88 ? 16.205 -25.898 -17.043 1.00 92.31 88 ASP A CA 1
ATOM 698 C C . ASP A 1 88 ? 17.722 -26.045 -17.214 1.00 92.31 88 ASP A C 1
ATOM 700 O O . ASP A 1 88 ? 18.444 -26.481 -16.316 1.00 92.31 88 ASP A O 1
ATOM 704 N N . LEU A 1 89 ? 18.238 -25.677 -18.390 1.00 92.94 89 LEU A N 1
ATOM 705 C CA . LEU A 1 89 ? 19.666 -25.827 -18.674 1.00 92.94 89 LEU A CA 1
ATOM 706 C C . LEU A 1 89 ? 20.435 -24.601 -18.201 1.00 92.94 89 LEU A C 1
ATOM 708 O O . LEU A 1 89 ? 20.288 -23.525 -18.780 1.00 92.94 89 LEU A O 1
ATOM 712 N N . TYR A 1 90 ? 21.323 -24.789 -17.230 1.00 93.12 90 TYR A N 1
ATOM 713 C CA . TYR A 1 90 ? 22.305 -23.780 -16.851 1.00 93.12 90 TYR A CA 1
ATOM 714 C C . TYR A 1 90 ? 23.233 -23.431 -18.026 1.00 93.12 90 TYR A C 1
ATOM 716 O O . TYR A 1 90 ? 23.787 -24.312 -18.688 1.00 93.12 90 TYR A O 1
ATOM 724 N N . VAL A 1 91 ? 23.403 -22.137 -18.291 1.00 91.12 91 VAL A N 1
ATOM 725 C CA . VAL A 1 91 ? 24.174 -21.600 -19.428 1.00 91.12 91 VAL A CA 1
ATOM 726 C C . VAL A 1 91 ? 25.473 -20.928 -18.968 1.00 91.12 91 VAL A C 1
ATOM 728 O O . VAL A 1 91 ? 26.324 -20.617 -19.802 1.00 91.12 91 VAL A O 1
ATOM 731 N N . GLY A 1 92 ? 25.638 -20.721 -17.663 1.00 90.81 92 GLY A N 1
ATOM 732 C CA . GLY A 1 92 ? 26.727 -19.948 -17.071 1.00 90.81 92 GLY A CA 1
ATOM 733 C C . GLY A 1 92 ? 26.216 -18.684 -16.391 1.00 90.81 92 GLY A C 1
ATOM 734 O O . GLY A 1 92 ? 25.025 -18.382 -16.430 1.00 90.81 92 GLY A O 1
ATOM 735 N N . ASN A 1 93 ? 27.137 -17.927 -15.815 1.00 90.69 93 ASN A N 1
ATOM 736 C CA . ASN A 1 93 ? 26.864 -16.653 -15.176 1.00 90.69 93 ASN A CA 1
ATOM 737 C C . ASN A 1 93 ? 27.322 -15.481 -16.060 1.00 90.69 93 ASN A C 1
ATOM 739 O O . ASN A 1 93 ? 28.245 -15.594 -16.877 1.00 90.69 93 ASN A O 1
ATOM 743 N N . HIS A 1 94 ? 26.643 -14.342 -15.948 1.00 88.38 94 HIS A N 1
ATOM 744 C CA . HIS A 1 94 ? 27.055 -13.112 -16.617 1.00 88.38 94 HIS A CA 1
ATOM 745 C C . HIS A 1 94 ? 26.815 -11.900 -15.727 1.00 88.38 94 HIS A C 1
ATOM 747 O O . HIS A 1 94 ? 25.833 -11.827 -14.995 1.00 88.38 94 HIS A O 1
ATOM 753 N N . VAL A 1 95 ? 27.684 -10.900 -15.872 1.00 88.12 95 VAL A N 1
ATOM 754 C CA . VAL A 1 95 ? 27.504 -9.614 -15.202 1.00 88.12 95 VAL A CA 1
ATOM 755 C C . VAL A 1 95 ? 26.333 -8.864 -15.832 1.00 88.12 95 VAL A C 1
ATOM 757 O O . VAL A 1 95 ? 26.360 -8.550 -17.029 1.00 88.12 95 VAL A O 1
ATOM 760 N N . ILE A 1 96 ? 25.333 -8.553 -15.015 1.00 86.88 96 ILE A N 1
ATOM 761 C CA . ILE A 1 96 ? 24.253 -7.625 -15.342 1.00 86.88 96 ILE A CA 1
ATOM 762 C C . ILE A 1 96 ? 24.502 -6.282 -14.651 1.00 86.88 96 ILE A C 1
ATOM 764 O O . ILE A 1 96 ? 25.345 -6.169 -13.763 1.00 86.88 96 ILE A O 1
ATOM 768 N N . SER A 1 97 ? 23.820 -5.241 -15.119 1.00 87.06 97 SER A N 1
ATOM 769 C CA . SER A 1 97 ? 23.892 -3.902 -14.544 1.00 87.06 97 SER A CA 1
ATOM 770 C C . SER A 1 97 ? 22.499 -3.301 -14.517 1.00 87.06 97 SER A C 1
ATOM 772 O O . SER A 1 97 ? 21.765 -3.468 -15.494 1.00 87.06 97 SER A O 1
ATOM 774 N N . ASP A 1 98 ? 22.160 -2.591 -13.449 1.00 84.50 98 ASP A N 1
ATOM 775 C CA . ASP A 1 98 ? 20.927 -1.812 -13.383 1.00 84.50 98 ASP A CA 1
ATOM 776 C C . ASP A 1 98 ? 21.118 -0.368 -13.886 1.00 84.50 98 ASP A C 1
ATOM 778 O O . ASP A 1 98 ? 22.176 -0.010 -14.420 1.00 84.50 98 ASP A O 1
ATOM 782 N N . VAL A 1 99 ? 20.061 0.441 -13.748 1.00 79.38 99 VAL A N 1
ATOM 783 C CA . VAL A 1 99 ? 19.993 1.836 -14.210 1.00 79.38 99 VAL A CA 1
ATOM 784 C C . VAL A 1 99 ? 21.029 2.751 -13.556 1.00 79.38 99 VAL A C 1
ATOM 786 O O . VAL A 1 99 ? 21.494 3.684 -14.216 1.00 79.38 99 VAL A O 1
ATOM 789 N N . ASP A 1 100 ? 21.411 2.466 -12.309 1.00 80.00 100 ASP A N 1
ATOM 790 C CA . ASP A 1 100 ? 22.369 3.248 -11.522 1.00 80.00 100 ASP A CA 1
ATOM 791 C C . ASP A 1 100 ? 23.811 2.750 -11.726 1.00 80.00 100 ASP A C 1
ATOM 793 O O . ASP A 1 100 ? 24.770 3.320 -11.206 1.00 80.00 100 ASP A O 1
ATOM 797 N N . GLY A 1 101 ? 23.991 1.715 -12.553 1.00 83.75 101 GLY A N 1
ATOM 798 C CA . GLY A 1 101 ? 25.295 1.135 -12.854 1.00 83.75 101 GLY A CA 1
ATOM 799 C C . GLY A 1 101 ? 25.768 0.122 -11.812 1.00 83.75 101 GLY A C 1
ATOM 800 O O . GLY A 1 101 ? 26.924 -0.313 -11.886 1.00 83.75 101 GLY A O 1
ATOM 801 N N . VAL A 1 102 ? 24.897 -0.268 -10.874 1.00 86.31 102 VAL A N 1
ATOM 802 C CA . VAL A 1 102 ? 25.152 -1.346 -9.914 1.00 86.31 102 VAL A CA 1
ATOM 803 C C . VAL A 1 102 ? 25.223 -2.649 -10.683 1.00 86.31 102 VAL A C 1
ATOM 805 O O . VAL A 1 102 ? 24.435 -2.873 -11.599 1.00 86.31 102 VAL A O 1
ATOM 808 N N . LYS A 1 103 ? 26.180 -3.508 -10.334 1.00 89.88 103 LYS A N 1
ATOM 809 C CA . LYS A 1 103 ? 26.436 -4.760 -11.047 1.00 89.88 103 LYS A CA 1
ATOM 810 C C . LYS A 1 103 ? 26.302 -5.955 -10.124 1.00 89.88 103 LYS A C 1
ATOM 812 O O . LYS A 1 103 ? 26.801 -5.920 -9.003 1.00 89.88 103 LYS A O 1
ATOM 817 N N . SER A 1 104 ? 25.728 -7.025 -10.653 1.00 88.06 104 SER A N 1
ATOM 818 C CA . SER A 1 104 ? 25.705 -8.352 -10.042 1.00 88.06 104 SER A CA 1
ATOM 819 C C . SER A 1 104 ? 26.115 -9.397 -11.076 1.00 88.06 104 SER A C 1
ATOM 821 O O . SER A 1 104 ? 26.034 -9.163 -12.286 1.00 88.06 104 SER A O 1
ATOM 823 N N . GLU A 1 105 ? 26.621 -10.530 -10.603 1.00 90.31 105 GLU A N 1
ATOM 824 C CA . GLU A 1 105 ? 26.882 -11.700 -11.433 1.00 90.31 105 GLU A CA 1
ATOM 825 C C . GLU A 1 105 ? 25.715 -12.668 -11.257 1.00 90.31 105 GLU A C 1
ATOM 827 O O . GLU A 1 105 ? 25.597 -13.310 -10.218 1.00 90.31 105 GLU A O 1
ATOM 832 N N . ASP A 1 106 ? 24.851 -12.741 -12.268 1.00 89.56 106 ASP A N 1
ATOM 833 C CA . ASP A 1 106 ? 23.630 -13.541 -12.209 1.00 89.56 106 ASP A CA 1
ATOM 834 C C . ASP A 1 106 ? 23.768 -14.803 -13.062 1.00 89.56 106 ASP A C 1
ATOM 836 O O . ASP A 1 106 ? 24.413 -14.813 -14.120 1.00 89.56 106 ASP A O 1
ATOM 840 N N . ASP A 1 107 ? 23.112 -15.868 -12.609 1.00 93.88 107 ASP A N 1
ATOM 841 C CA . ASP A 1 107 ? 23.051 -17.142 -13.305 1.00 93.88 107 ASP A CA 1
ATOM 842 C C . ASP A 1 107 ? 22.037 -17.105 -14.453 1.00 93.88 107 ASP A C 1
ATOM 844 O O . ASP A 1 107 ? 20.896 -16.665 -14.310 1.00 93.88 107 ASP A O 1
ATOM 848 N N . PHE A 1 108 ? 22.430 -17.633 -15.610 1.00 94.69 108 PHE A N 1
ATOM 849 C CA . PHE A 1 108 ? 21.571 -17.725 -16.783 1.00 94.69 108 PHE A CA 1
ATOM 850 C C . PHE A 1 108 ? 21.143 -19.157 -17.049 1.00 94.69 108 PHE A C 1
ATOM 852 O O . PHE A 1 108 ? 21.950 -20.088 -17.047 1.00 94.69 108 PHE A O 1
ATOM 859 N N . TYR A 1 109 ? 19.875 -19.303 -17.412 1.00 95.25 109 TYR A N 1
ATOM 860 C CA . TYR A 1 109 ? 19.260 -20.581 -17.737 1.00 95.25 109 TYR A CA 1
ATOM 861 C C . TYR A 1 109 ? 18.570 -20.508 -19.096 1.00 95.25 109 TYR A C 1
ATOM 863 O O . TYR A 1 109 ? 18.093 -19.455 -19.519 1.00 95.25 109 TYR A O 1
ATOM 871 N N . LYS A 1 110 ? 18.504 -21.639 -19.799 1.00 94.81 110 LYS A N 1
ATOM 872 C CA . LYS A 1 110 ? 17.529 -21.859 -20.867 1.00 94.81 110 LYS A CA 1
ATOM 873 C C . LYS A 1 110 ? 16.320 -22.545 -20.261 1.00 94.81 110 LYS A C 1
ATOM 875 O O . LYS A 1 110 ? 16.342 -23.752 -20.022 1.00 94.81 110 LYS A O 1
ATOM 880 N N . MET A 1 111 ? 15.294 -21.742 -20.033 1.00 93.94 111 MET A N 1
ATOM 881 C CA . MET A 1 111 ? 14.071 -22.128 -19.356 1.00 93.94 111 MET A CA 1
ATOM 882 C C . MET A 1 111 ? 13.198 -23.004 -20.241 1.00 93.94 111 MET A C 1
ATOM 884 O O . MET A 1 111 ? 12.893 -22.612 -21.368 1.00 93.94 111 MET A O 1
ATOM 888 N N . LYS A 1 112 ? 12.792 -24.173 -19.748 1.00 92.38 112 LYS A N 1
ATOM 889 C CA . LYS A 1 112 ? 12.028 -25.163 -20.505 1.00 92.38 112 LYS A CA 1
ATOM 890 C C . LYS A 1 112 ? 10.701 -24.592 -20.989 1.00 92.38 112 LYS A C 1
ATOM 892 O O . LYS A 1 112 ? 10.427 -24.703 -22.180 1.00 92.38 112 LYS A O 1
ATOM 897 N N . HIS A 1 113 ? 9.934 -23.954 -20.103 1.00 94.00 113 HIS A N 1
ATOM 898 C CA . HIS A 1 113 ? 8.657 -23.334 -20.450 1.00 94.00 113 HIS A CA 1
ATOM 899 C C . HIS A 1 113 ? 8.527 -21.930 -19.859 1.00 94.00 113 HIS A C 1
ATOM 901 O O . HIS A 1 113 ? 8.545 -21.747 -18.643 1.00 94.00 113 HIS A O 1
ATOM 907 N N . LEU A 1 114 ? 8.300 -20.948 -20.729 1.00 96.31 114 LEU A N 1
ATOM 908 C CA . LEU A 1 114 ? 7.778 -19.638 -20.355 1.00 96.31 114 LEU A CA 1
ATOM 909 C C . LEU A 1 114 ? 6.552 -19.344 -21.219 1.00 96.31 114 LEU A C 1
ATOM 911 O O . LEU A 1 114 ? 6.629 -19.381 -22.441 1.00 96.31 114 LEU A O 1
ATOM 915 N N . GLY A 1 115 ? 5.405 -19.092 -20.601 1.00 94.88 115 GLY A N 1
ATOM 916 C CA . GLY A 1 115 ? 4.139 -18.848 -21.284 1.00 94.88 115 GLY A CA 1
ATOM 917 C C . GLY A 1 115 ? 3.671 -17.409 -21.126 1.00 94.88 115 GLY A C 1
ATOM 918 O O . GLY A 1 115 ? 3.759 -16.818 -20.049 1.00 94.88 115 GLY A O 1
ATOM 919 N N . LEU A 1 116 ? 3.134 -16.862 -22.211 1.00 94.81 116 LEU A N 1
ATOM 920 C CA . LEU A 1 116 ? 2.542 -15.534 -22.281 1.00 94.81 116 LEU A CA 1
ATOM 921 C C . LEU A 1 116 ? 1.286 -15.607 -23.155 1.00 94.81 116 LEU A C 1
ATOM 923 O O . LEU A 1 116 ? 1.369 -15.674 -24.382 1.00 94.81 116 LEU A O 1
ATOM 927 N N . GLY A 1 117 ? 0.110 -15.598 -22.526 1.00 91.62 117 GLY A N 1
ATOM 928 C CA . GLY A 1 117 ? -1.167 -15.689 -23.235 1.00 91.62 117 GLY A CA 1
ATOM 929 C C . GLY A 1 117 ? -1.251 -16.929 -24.134 1.00 91.62 117 GLY A C 1
ATOM 930 O O . GLY A 1 117 ? -1.271 -18.062 -23.649 1.00 91.62 117 GLY A O 1
ATOM 931 N N . ALA A 1 118 ? -1.323 -16.712 -25.450 1.00 93.25 118 ALA A N 1
ATOM 932 C CA . ALA A 1 118 ? -1.385 -17.790 -26.441 1.00 93.25 118 ALA A CA 1
ATOM 933 C C . ALA A 1 118 ? -0.011 -18.201 -27.005 1.00 93.25 118 ALA A C 1
ATOM 935 O O . ALA A 1 118 ? 0.030 -18.965 -27.968 1.00 93.25 118 ALA A O 1
ATOM 936 N N . VAL A 1 119 ? 1.094 -17.708 -26.439 1.00 94.75 119 VAL A N 1
ATOM 937 C CA . VAL A 1 119 ? 2.462 -18.024 -26.870 1.00 94.75 119 VAL A CA 1
ATOM 938 C C . VAL A 1 119 ? 3.214 -18.772 -25.778 1.00 94.75 119 VAL A C 1
ATOM 940 O O . VAL A 1 119 ? 3.165 -18.404 -24.606 1.00 94.75 119 VAL A O 1
ATOM 943 N N . GLU A 1 120 ? 3.952 -19.798 -26.185 1.00 95.38 120 GLU A N 1
ATOM 944 C CA . GLU A 1 120 ? 4.953 -20.476 -25.369 1.00 95.38 120 GLU A CA 1
ATOM 945 C C . GLU A 1 120 ? 6.356 -20.255 -25.934 1.00 95.38 120 GLU A C 1
ATOM 947 O O . GLU A 1 120 ? 6.600 -20.427 -27.130 1.00 95.38 120 GLU A O 1
ATOM 952 N N . PHE A 1 121 ? 7.292 -19.920 -25.054 1.00 95.75 121 PHE A N 1
ATOM 953 C CA . PHE A 1 121 ? 8.720 -19.896 -25.315 1.00 95.75 121 PHE A CA 1
ATOM 954 C C . PHE A 1 121 ? 9.342 -21.143 -24.698 1.00 95.75 121 PHE A C 1
ATOM 956 O O . PHE A 1 121 ? 9.327 -21.327 -23.479 1.00 95.75 121 PHE A O 1
ATOM 963 N N . LEU A 1 122 ? 9.907 -21.986 -25.554 1.00 94.44 122 LEU A N 1
ATOM 964 C CA . LEU A 1 122 ? 10.655 -23.168 -25.159 1.00 94.44 122 LEU A CA 1
ATOM 965 C C . LEU A 1 122 ? 12.146 -22.859 -25.177 1.00 94.44 122 LEU A C 1
ATOM 967 O O . LEU A 1 122 ? 12.652 -22.293 -26.148 1.00 94.44 122 LEU A O 1
ATOM 971 N N . HIS A 1 123 ? 12.851 -23.248 -24.118 1.00 93.81 123 HIS A N 1
ATOM 972 C CA . HIS A 1 123 ? 14.296 -23.041 -23.949 1.00 93.81 123 HIS A CA 1
ATOM 973 C C . HIS A 1 123 ? 14.726 -21.566 -24.062 1.00 93.81 123 HIS A C 1
ATOM 975 O O . HIS A 1 123 ? 15.806 -21.262 -24.581 1.00 93.81 123 HIS A O 1
ATOM 981 N N . CYS A 1 124 ? 13.882 -20.645 -23.582 1.00 94.12 124 CYS A N 1
ATOM 982 C CA . CYS A 1 124 ? 14.158 -19.209 -23.594 1.00 94.12 124 CYS A CA 1
ATOM 983 C C . CYS A 1 124 ? 15.301 -18.870 -22.636 1.00 94.12 124 CYS A C 1
ATOM 985 O O . CYS A 1 124 ? 15.323 -19.345 -21.502 1.00 94.12 124 CYS A O 1
ATOM 987 N N . LYS A 1 125 ? 16.255 -18.039 -23.072 1.00 94.31 125 LYS A N 1
ATOM 988 C CA . LYS A 1 125 ? 17.341 -17.594 -22.191 1.00 94.31 125 LYS A CA 1
ATOM 989 C C . LYS A 1 125 ? 16.813 -16.560 -21.191 1.00 94.31 125 LYS A C 1
ATOM 991 O O . LYS A 1 125 ? 16.399 -15.479 -21.606 1.00 94.31 125 LYS A O 1
ATOM 996 N N . VAL A 1 126 ? 16.901 -16.870 -19.902 1.00 95.38 126 VAL A N 1
ATOM 997 C CA . VAL A 1 126 ? 16.514 -16.000 -18.782 1.00 95.38 126 VAL A CA 1
ATOM 998 C C . VAL A 1 126 ? 17.674 -15.838 -17.806 1.00 95.38 126 VAL A C 1
ATOM 1000 O O . VAL A 1 126 ? 18.573 -16.682 -17.770 1.00 95.38 126 VAL A O 1
ATOM 1003 N N . THR A 1 127 ? 17.647 -14.763 -17.025 1.00 94.06 127 THR A N 1
ATOM 1004 C CA . THR A 1 127 ? 18.496 -14.617 -15.838 1.00 94.06 127 THR A CA 1
ATOM 1005 C C . THR A 1 127 ? 17.691 -15.006 -14.603 1.00 94.06 127 THR A C 1
ATOM 1007 O O . THR A 1 127 ? 16.517 -14.647 -14.495 1.00 94.06 127 THR A O 1
ATOM 1010 N N . ALA A 1 128 ? 18.287 -15.784 -13.708 1.00 91.62 128 ALA A N 1
ATOM 1011 C CA . ALA A 1 128 ? 17.680 -16.190 -12.453 1.00 91.62 128 ALA A CA 1
ATOM 1012 C C . ALA A 1 128 ? 18.325 -15.392 -11.331 1.00 91.62 128 ALA A C 1
ATOM 1014 O O . ALA A 1 128 ? 19.521 -15.517 -11.078 1.00 91.62 128 ALA A O 1
ATOM 1015 N N . THR A 1 129 ? 17.522 -14.558 -10.688 1.00 85.50 129 THR A N 1
ATOM 1016 C CA . THR A 1 129 ? 18.014 -13.668 -9.647 1.00 85.50 129 THR A CA 1
ATOM 1017 C C . THR A 1 129 ? 17.693 -14.234 -8.281 1.00 85.50 129 THR A C 1
ATOM 1019 O O . THR A 1 129 ? 16.612 -14.799 -8.054 1.00 85.50 129 THR A O 1
ATOM 1022 N N . ASP A 1 130 ? 18.662 -14.062 -7.388 1.00 81.00 130 ASP A N 1
ATOM 1023 C CA . ASP A 1 130 ? 18.633 -14.623 -6.056 1.00 81.00 130 ASP A CA 1
ATOM 1024 C C . ASP A 1 130 ? 17.447 -14.133 -5.213 1.00 81.00 130 ASP A C 1
ATOM 1026 O O . ASP A 1 130 ? 16.834 -13.076 -5.408 1.00 81.00 130 ASP A O 1
ATOM 1030 N N . SER A 1 131 ? 17.105 -14.942 -4.220 1.00 74.50 131 SER A N 1
ATOM 1031 C CA . SER A 1 131 ? 16.029 -14.643 -3.289 1.00 74.50 131 SER A CA 1
ATOM 1032 C C . SER A 1 131 ? 16.327 -13.443 -2.390 1.00 74.50 131 SER A C 1
ATOM 1034 O O . SER A 1 131 ? 15.381 -12.878 -1.835 1.00 74.50 131 SER A O 1
ATOM 1036 N N . THR A 1 132 ? 17.587 -13.013 -2.254 1.00 77.62 132 THR A N 1
ATOM 1037 C CA . THR A 1 132 ? 17.938 -11.792 -1.517 1.00 77.62 132 THR A CA 1
ATOM 1038 C C . THR A 1 132 ? 17.463 -10.542 -2.242 1.00 77.62 132 THR A C 1
ATOM 1040 O O . THR A 1 132 ? 16.824 -9.706 -1.608 1.00 77.62 132 THR A O 1
ATOM 1043 N N . THR A 1 133 ? 17.623 -10.461 -3.562 1.00 77.81 133 THR A N 1
ATOM 1044 C CA . THR A 1 133 ? 17.107 -9.362 -4.389 1.00 77.81 133 THR A CA 1
ATOM 1045 C C . THR A 1 133 ? 15.592 -9.234 -4.267 1.00 77.81 133 THR A C 1
ATOM 1047 O O . THR A 1 133 ? 15.055 -8.128 -4.249 1.00 77.81 133 THR A O 1
ATOM 1050 N N . TRP A 1 134 ? 14.886 -10.357 -4.110 1.00 75.12 134 TRP A N 1
ATOM 1051 C CA . TRP A 1 134 ? 13.431 -10.357 -3.951 1.00 75.12 134 TRP A CA 1
ATOM 1052 C C . TRP A 1 134 ? 12.933 -10.087 -2.539 1.00 75.12 134 TRP A C 1
ATOM 1054 O O . TRP A 1 134 ? 11.892 -9.457 -2.367 1.00 75.12 134 TRP A O 1
ATOM 1064 N N . LYS A 1 135 ? 13.644 -10.568 -1.519 1.00 71.62 135 LYS A N 1
ATOM 1065 C CA . LYS A 1 135 ? 13.195 -10.494 -0.121 1.00 71.62 135 LYS A CA 1
ATOM 1066 C C . LYS A 1 135 ? 13.812 -9.340 0.656 1.00 71.62 135 LYS A C 1
ATOM 1068 O O . LYS A 1 135 ? 13.369 -9.071 1.771 1.00 71.62 135 LYS A O 1
ATOM 1073 N N . HIS A 1 136 ? 14.832 -8.674 0.124 1.00 74.56 136 HIS A N 1
ATOM 1074 C CA . HIS A 1 136 ? 15.428 -7.533 0.799 1.00 74.56 136 HIS A CA 1
ATOM 1075 C C . HIS A 1 136 ? 14.444 -6.350 0.811 1.00 74.56 136 HIS A C 1
ATOM 1077 O O . HIS A 1 136 ? 13.791 -6.111 -0.200 1.00 74.56 136 HIS A O 1
ATOM 1083 N N . PRO A 1 137 ? 14.356 -5.549 1.890 1.00 64.50 137 PRO A N 1
ATOM 1084 C CA . PRO A 1 137 ? 13.456 -4.390 1.948 1.00 64.50 137 PRO A CA 1
ATOM 1085 C C . PRO A 1 137 ? 13.694 -3.303 0.888 1.00 64.50 137 PRO A C 1
ATOM 1087 O O . PRO A 1 137 ? 12.818 -2.478 0.650 1.00 64.50 137 PRO A O 1
ATOM 1090 N N . LEU A 1 138 ? 14.885 -3.284 0.284 1.00 66.50 138 LEU A N 1
ATOM 1091 C CA . LEU A 1 138 ? 15.253 -2.418 -0.852 1.00 66.50 138 LEU A CA 1
ATOM 1092 C C . LEU A 1 138 ? 15.232 -3.164 -2.195 1.00 66.50 138 LEU A C 1
ATOM 1094 O O . LEU A 1 138 ? 15.669 -2.634 -3.209 1.00 66.50 138 LEU A O 1
ATOM 1098 N N . GLY A 1 139 ? 14.780 -4.415 -2.183 1.00 69.69 139 GLY A N 1
ATOM 1099 C CA . GLY A 1 139 ? 14.556 -5.224 -3.366 1.00 69.69 139 GLY A CA 1
ATOM 1100 C C . GLY A 1 139 ? 13.343 -4.729 -4.144 1.00 69.69 139 GLY A C 1
ATOM 1101 O O . GLY A 1 139 ? 12.331 -4.332 -3.560 1.00 69.69 139 GLY A O 1
ATOM 1102 N N . CYS A 1 140 ? 13.420 -4.766 -5.471 1.00 69.12 140 CYS A N 1
ATOM 1103 C CA . CYS A 1 140 ? 12.410 -4.155 -6.336 1.00 69.12 140 CYS A CA 1
ATOM 1104 C C . CYS A 1 140 ? 11.017 -4.819 -6.258 1.00 69.12 140 CYS A C 1
ATOM 1106 O O . CYS A 1 140 ? 10.026 -4.136 -6.529 1.00 69.12 140 CYS A O 1
ATOM 1108 N N . PHE A 1 141 ? 10.920 -6.080 -5.806 1.00 71.44 141 PHE A N 1
ATOM 1109 C CA . PHE A 1 141 ? 9.652 -6.785 -5.525 1.00 71.44 141 PHE A CA 1
ATOM 1110 C C . PHE A 1 141 ? 9.517 -7.252 -4.065 1.00 71.44 141 PHE A C 1
ATOM 1112 O O . PHE A 1 141 ? 8.888 -8.276 -3.792 1.00 71.44 141 PHE A O 1
ATOM 1119 N N . TYR A 1 142 ? 10.069 -6.497 -3.108 1.00 67.12 142 TYR A N 1
ATOM 1120 C CA . TYR A 1 142 ? 9.867 -6.781 -1.684 1.00 67.12 142 TYR A CA 1
ATOM 1121 C C . TYR A 1 142 ? 8.373 -6.932 -1.345 1.00 67.12 142 TYR A C 1
ATOM 1123 O O . TYR A 1 142 ? 7.572 -6.046 -1.655 1.00 67.12 142 TYR A O 1
ATOM 1131 N N . LEU A 1 143 ? 8.014 -8.058 -0.711 1.00 61.03 143 LEU A N 1
ATOM 1132 C CA . LEU A 1 143 ? 6.641 -8.451 -0.338 1.00 61.03 143 LEU A CA 1
ATOM 1133 C C . LEU A 1 143 ? 5.656 -8.614 -1.513 1.00 61.03 143 LEU A C 1
ATOM 1135 O O . LEU A 1 143 ? 4.445 -8.603 -1.306 1.00 61.03 143 LEU A O 1
ATOM 1139 N N . GLN A 1 144 ? 6.145 -8.784 -2.743 1.00 67.38 144 GLN A N 1
ATOM 1140 C CA . GLN A 1 144 ? 5.314 -8.975 -3.936 1.00 67.38 144 GLN A CA 1
ATOM 1141 C C . GLN A 1 144 ? 5.469 -10.400 -4.482 1.00 67.38 144 GLN A C 1
ATOM 1143 O O . GLN A 1 144 ? 5.919 -10.610 -5.604 1.00 67.38 144 GLN A O 1
ATOM 1148 N N . ASP A 1 145 ? 5.080 -11.398 -3.682 1.00 69.75 145 ASP A N 1
ATOM 1149 C CA . ASP A 1 145 ? 5.244 -12.824 -4.017 1.00 69.75 145 ASP A CA 1
ATOM 1150 C C . ASP A 1 145 ? 4.473 -13.275 -5.271 1.00 69.75 145 ASP A C 1
ATOM 1152 O O . ASP A 1 145 ? 4.803 -14.311 -5.856 1.00 69.75 145 ASP A O 1
ATOM 1156 N N . SER A 1 146 ? 3.466 -12.502 -5.695 1.00 79.56 146 SER A N 1
ATOM 1157 C CA . SER A 1 146 ? 2.727 -12.718 -6.942 1.00 79.56 146 SER A CA 1
ATOM 1158 C C . SER A 1 146 ? 3.542 -12.381 -8.193 1.00 79.56 146 SER A C 1
ATOM 1160 O O . SER A 1 146 ? 3.191 -12.852 -9.277 1.00 79.56 146 SER A O 1
ATOM 1162 N N . ILE A 1 147 ? 4.621 -11.599 -8.064 1.00 85.56 147 ILE A N 1
ATOM 1163 C CA . ILE A 1 147 ? 5.512 -11.270 -9.173 1.00 85.56 147 ILE A CA 1
ATOM 1164 C C . ILE A 1 147 ? 6.569 -12.362 -9.307 1.00 85.56 147 ILE A C 1
ATOM 1166 O O . ILE A 1 147 ? 7.369 -12.628 -8.410 1.00 85.56 147 ILE A O 1
ATOM 1170 N N . LEU A 1 148 ? 6.565 -13.013 -10.463 1.00 90.38 148 LEU A N 1
ATOM 1171 C CA . LEU A 1 148 ? 7.480 -14.095 -10.788 1.00 90.38 148 LEU A CA 1
ATOM 1172 C C . LEU A 1 148 ? 8.793 -13.596 -11.404 1.00 90.38 148 LEU A C 1
ATOM 1174 O O . LEU A 1 148 ? 9.803 -14.303 -11.340 1.00 90.38 148 LEU A O 1
ATOM 1178 N N . GLY A 1 149 ? 8.777 -12.405 -12.009 1.00 92.31 149 GLY A N 1
ATOM 1179 C CA . GLY A 1 149 ? 9.911 -11.885 -12.755 1.00 92.31 149 GLY A CA 1
ATOM 1180 C C . GLY A 1 149 ? 9.642 -10.597 -13.534 1.00 92.31 149 GLY A C 1
ATOM 1181 O O . GLY A 1 149 ? 8.650 -9.897 -13.322 1.00 92.31 149 GLY A O 1
ATOM 1182 N N . ILE A 1 150 ? 10.560 -10.299 -14.450 1.00 94.19 150 ILE A N 1
ATOM 1183 C CA . ILE A 1 150 ? 10.543 -9.143 -15.352 1.00 94.19 150 ILE A CA 1
ATOM 1184 C C . ILE A 1 150 ? 10.619 -9.666 -16.780 1.00 94.19 150 ILE A C 1
ATOM 1186 O O . ILE A 1 150 ? 11.517 -10.445 -17.095 1.00 94.19 150 ILE A O 1
ATOM 1190 N N . ILE A 1 151 ? 9.701 -9.253 -17.654 1.00 95.38 151 ILE A N 1
ATOM 1191 C CA . ILE A 1 151 ? 9.773 -9.581 -19.079 1.00 95.38 151 ILE A CA 1
ATOM 1192 C C . ILE A 1 151 ? 10.623 -8.515 -19.758 1.00 95.38 151 ILE A C 1
ATOM 1194 O O . ILE A 1 151 ? 10.308 -7.331 -19.690 1.00 95.38 151 ILE A O 1
ATOM 1198 N N . GLY A 1 152 ? 11.723 -8.956 -20.366 1.00 94.25 152 GLY A N 1
ATOM 1199 C CA . GLY A 1 152 ? 12.724 -8.078 -20.963 1.00 94.25 152 GLY A CA 1
ATOM 1200 C C . GLY A 1 152 ? 12.721 -8.098 -22.488 1.00 94.25 152 GLY A C 1
ATOM 1201 O O . GLY A 1 152 ? 11.991 -8.847 -23.145 1.00 94.25 152 GLY A O 1
ATOM 1202 N N . ASP A 1 153 ? 13.610 -7.300 -23.068 1.00 92.75 153 ASP A N 1
ATOM 1203 C CA . ASP A 1 153 ? 13.755 -7.060 -24.502 1.00 92.75 153 ASP A CA 1
ATOM 1204 C C . ASP A 1 153 ? 13.984 -8.337 -25.328 1.00 92.75 153 ASP A C 1
ATOM 1206 O O . ASP A 1 153 ? 13.497 -8.438 -26.455 1.00 92.75 153 ASP A O 1
ATOM 1210 N N . ASN A 1 154 ? 14.634 -9.360 -24.760 1.00 92.00 154 ASN A N 1
ATOM 1211 C CA . ASN A 1 154 ? 14.806 -10.666 -25.409 1.00 92.00 154 ASN A CA 1
ATOM 1212 C C . ASN A 1 154 ? 13.475 -11.372 -25.738 1.00 92.00 154 ASN A C 1
ATOM 1214 O O . ASN A 1 154 ? 13.460 -12.269 -26.586 1.00 92.00 154 ASN A O 1
ATOM 1218 N N . ILE A 1 155 ? 12.376 -10.991 -25.081 1.00 94.50 155 ILE A N 1
ATOM 1219 C CA . ILE A 1 155 ? 11.016 -11.412 -25.424 1.00 94.50 155 ILE A CA 1
ATOM 1220 C C . ILE A 1 155 ? 10.248 -10.272 -26.094 1.00 94.50 155 ILE A C 1
ATOM 1222 O O . ILE A 1 155 ? 9.661 -10.490 -27.153 1.00 94.50 155 ILE A O 1
ATOM 1226 N N . ILE A 1 156 ? 10.277 -9.066 -25.518 1.00 95.12 156 ILE A N 1
ATOM 1227 C CA . ILE A 1 156 ? 9.478 -7.924 -25.987 1.00 95.12 156 ILE A CA 1
ATOM 1228 C C . ILE A 1 156 ? 9.735 -7.626 -27.469 1.00 95.12 156 ILE A C 1
ATOM 1230 O O . ILE A 1 156 ? 8.783 -7.451 -28.229 1.00 95.12 156 ILE A O 1
ATOM 1234 N N . SER A 1 157 ? 10.997 -7.651 -27.906 1.00 92.81 157 SER A N 1
ATOM 1235 C CA . SER A 1 157 ? 11.388 -7.274 -29.271 1.00 92.81 157 SER A CA 1
ATOM 1236 C C . SER A 1 157 ? 10.888 -8.201 -30.385 1.00 92.81 157 SER A C 1
ATOM 1238 O O . SER A 1 157 ? 11.031 -7.875 -31.562 1.00 92.81 157 SER A O 1
ATOM 1240 N N . LYS A 1 158 ? 10.295 -9.348 -30.038 1.00 92.81 158 LYS A N 1
ATOM 1241 C CA . LYS A 1 158 ? 9.786 -10.340 -30.998 1.00 92.81 158 LYS A CA 1
ATOM 1242 C C . LYS A 1 158 ? 8.359 -10.066 -31.471 1.00 92.81 158 LYS A C 1
ATOM 1244 O O . LYS A 1 158 ? 7.895 -10.759 -32.374 1.00 92.81 158 LYS A O 1
ATOM 1249 N N . PHE A 1 159 ? 7.662 -9.108 -30.863 1.00 94.25 159 PHE A N 1
ATOM 1250 C CA . PHE A 1 159 ? 6.244 -8.868 -31.121 1.00 94.25 159 PHE A CA 1
ATOM 1251 C C . PHE A 1 159 ? 5.929 -7.389 -31.278 1.00 94.25 159 PHE A C 1
ATOM 1253 O O . PHE A 1 159 ? 6.718 -6.506 -30.936 1.00 94.25 159 PHE A O 1
ATOM 1260 N N . ILE A 1 160 ? 4.720 -7.146 -31.763 1.00 94.25 160 ILE A N 1
ATOM 1261 C CA . ILE A 1 160 ? 4.064 -5.850 -31.709 1.00 94.25 160 ILE A CA 1
ATOM 1262 C C . ILE A 1 160 ? 3.119 -5.857 -30.510 1.00 94.25 160 ILE A C 1
ATOM 1264 O O . ILE A 1 160 ? 2.327 -6.791 -30.352 1.00 94.25 160 ILE A O 1
ATOM 1268 N N . TRP A 1 161 ? 3.213 -4.817 -29.682 1.00 96.00 161 TRP A N 1
ATOM 1269 C CA . TRP A 1 161 ? 2.444 -4.673 -28.448 1.00 96.00 161 TRP A CA 1
ATOM 1270 C C . TRP A 1 161 ? 1.529 -3.465 -28.540 1.00 96.00 161 TRP A C 1
ATOM 1272 O O . TRP A 1 161 ? 1.991 -2.329 -28.595 1.00 96.00 161 TRP A O 1
ATOM 1282 N N . ASP A 1 162 ? 0.228 -3.710 -28.545 1.00 95.88 162 ASP A N 1
ATOM 1283 C CA . ASP A 1 162 ? -0.800 -2.686 -28.645 1.00 95.88 162 ASP A CA 1
ATOM 1284 C C . ASP A 1 162 ? -1.523 -2.547 -27.304 1.00 95.88 162 ASP A C 1
ATOM 1286 O O . ASP A 1 162 ? -2.381 -3.363 -26.954 1.00 95.88 162 ASP A O 1
ATOM 1290 N N . PHE A 1 163 ? -1.113 -1.545 -26.529 1.00 97.62 163 PHE A N 1
ATOM 1291 C CA . PHE A 1 163 ? -1.633 -1.259 -25.200 1.00 97.62 163 PHE A CA 1
ATOM 1292 C C . PHE A 1 163 ? -2.844 -0.336 -25.288 1.00 97.62 163 PHE A C 1
ATOM 1294 O O . PHE A 1 163 ? -2.704 0.862 -25.531 1.00 97.62 163 PHE A O 1
ATOM 1301 N N . ASP A 1 164 ? -4.023 -0.881 -25.003 1.00 96.25 164 ASP A N 1
ATOM 1302 C CA . ASP A 1 164 ? -5.217 -0.118 -24.654 1.00 96.25 164 ASP A CA 1
ATOM 1303 C C . ASP A 1 164 ? -5.161 0.209 -23.157 1.00 96.25 164 ASP A C 1
ATOM 1305 O O . ASP A 1 164 ? -5.490 -0.610 -22.291 1.00 96.25 164 ASP A O 1
ATOM 1309 N N . LEU A 1 165 ? -4.690 1.418 -22.853 1.00 95.69 165 LEU A N 1
ATOM 1310 C CA . LEU A 1 165 ? -4.435 1.865 -21.487 1.00 95.69 165 LEU A CA 1
ATOM 1311 C C . LEU A 1 165 ? -5.737 2.201 -20.748 1.00 95.69 165 LEU A C 1
ATOM 1313 O O . LEU A 1 165 ? -5.789 2.097 -19.526 1.00 95.69 165 LEU A O 1
ATOM 1317 N N . ASN A 1 166 ? -6.799 2.568 -21.473 1.00 91.50 166 ASN A N 1
ATOM 1318 C CA . ASN A 1 166 ? -8.123 2.808 -20.892 1.00 91.50 166 ASN A CA 1
ATOM 1319 C C . ASN A 1 166 ? -8.750 1.519 -20.375 1.00 91.50 166 ASN A C 1
ATOM 1321 O O . ASN A 1 166 ? -9.214 1.463 -19.238 1.00 91.50 166 ASN A O 1
ATOM 1325 N N . ASN A 1 167 ? -8.744 0.484 -21.209 1.00 94.62 167 ASN A N 1
ATOM 1326 C CA . ASN A 1 167 ? -9.367 -0.790 -20.875 1.00 94.62 167 ASN A CA 1
ATOM 1327 C C . ASN A 1 167 ? -8.411 -1.751 -20.156 1.00 94.62 167 ASN A C 1
ATOM 1329 O O . ASN A 1 167 ? -8.817 -2.864 -19.829 1.00 94.62 167 ASN A O 1
ATOM 1333 N N . LYS A 1 168 ? -7.159 -1.333 -19.918 1.00 96.31 168 LYS A N 1
ATOM 1334 C CA . LYS A 1 168 ? -6.074 -2.130 -19.330 1.00 96.31 168 LYS A CA 1
ATOM 1335 C C . LYS A 1 168 ? -5.891 -3.486 -20.014 1.00 96.31 168 LYS A C 1
ATOM 1337 O O . LYS A 1 168 ? -5.895 -4.548 -19.388 1.00 96.31 168 LYS A O 1
ATOM 1342 N N . ARG A 1 169 ? -5.772 -3.453 -21.341 1.00 97.44 169 ARG A N 1
ATOM 1343 C CA . ARG A 1 169 ? -5.571 -4.642 -22.178 1.00 97.44 169 ARG A CA 1
ATOM 1344 C C . ARG A 1 169 ? -4.404 -4.431 -23.116 1.00 97.44 169 ARG A C 1
ATOM 1346 O O . ARG A 1 169 ? -4.189 -3.330 -23.609 1.00 97.44 169 ARG A O 1
ATOM 1353 N N . VAL A 1 170 ? -3.686 -5.506 -23.401 1.00 97.19 170 VAL A N 1
ATOM 1354 C CA . VAL A 1 170 ? -2.632 -5.506 -24.408 1.00 97.19 170 VAL A CA 1
ATOM 1355 C C . VAL A 1 170 ? -2.904 -6.584 -25.439 1.00 97.19 170 VAL A C 1
ATOM 1357 O O . VAL A 1 170 ? -3.217 -7.728 -25.097 1.00 97.19 170 VAL A O 1
ATOM 1360 N N . THR A 1 171 ? -2.821 -6.201 -26.708 1.00 95.31 171 THR A N 1
ATOM 1361 C CA . THR A 1 171 ? -2.865 -7.129 -27.836 1.00 95.31 171 THR A CA 1
ATOM 1362 C C . THR A 1 171 ? -1.448 -7.361 -28.334 1.00 95.31 171 THR A C 1
ATOM 1364 O O . THR A 1 171 ? -0.720 -6.409 -28.606 1.00 95.31 171 THR A O 1
ATOM 1367 N N . VAL A 1 172 ? -1.056 -8.628 -28.425 1.00 94.94 172 VAL A N 1
ATOM 1368 C CA . VAL A 1 172 ? 0.281 -9.073 -28.822 1.00 94.94 172 VAL A CA 1
ATOM 1369 C C . VAL A 1 172 ? 0.163 -9.828 -30.133 1.00 94.94 172 VAL A C 1
ATOM 1371 O O . VAL A 1 172 ? -0.689 -10.709 -30.258 1.00 94.94 172 VAL A O 1
ATOM 1374 N N . SER A 1 173 ? 1.009 -9.499 -31.105 1.00 92.75 173 SER A N 1
ATOM 1375 C CA . SER A 1 173 ? 0.973 -10.107 -32.439 1.00 92.75 173 SER A CA 1
ATOM 1376 C C . SER A 1 173 ? 2.368 -10.250 -33.051 1.00 92.75 173 SER A C 1
ATOM 1378 O O . SER A 1 173 ? 3.265 -9.466 -32.734 1.00 92.75 173 SER A O 1
ATOM 1380 N N . SER A 1 174 ? 2.572 -11.255 -33.913 1.00 88.62 174 SER A N 1
ATOM 1381 C CA . SER A 1 174 ? 3.804 -11.378 -34.723 1.00 88.62 174 SER A CA 1
ATOM 1382 C C . SER A 1 174 ? 3.709 -10.710 -36.095 1.00 88.62 174 SER A C 1
ATOM 1384 O O . SER A 1 174 ? 4.714 -10.588 -36.785 1.00 88.62 174 SER A O 1
ATOM 1386 N N . GLU A 1 175 ? 2.507 -10.328 -36.513 1.00 79.12 175 GLU A N 1
ATOM 1387 C CA . GLU A 1 175 ? 2.190 -9.688 -37.790 1.00 79.12 175 GLU A CA 1
ATOM 1388 C C . GLU A 1 175 ? 1.043 -8.713 -37.535 1.00 79.12 175 GLU A C 1
ATOM 1390 O O . GLU A 1 175 ? 0.240 -8.946 -36.630 1.00 79.12 175 GLU A O 1
ATOM 1395 N N . ASN A 1 176 ? 0.960 -7.608 -38.279 1.00 63.06 176 ASN A N 1
ATOM 1396 C CA . ASN A 1 176 ? -0.003 -6.573 -37.928 1.00 63.06 176 ASN A CA 1
ATOM 1397 C C . ASN A 1 176 ? -0.740 -5.957 -39.113 1.00 63.06 176 ASN A C 1
ATOM 1399 O O . ASN A 1 176 ? -0.268 -5.007 -39.734 1.00 63.06 176 ASN A O 1
ATOM 1403 N N . ASP A 1 177 ? -1.967 -6.422 -39.331 1.00 65.00 177 ASP A N 1
ATOM 1404 C CA . ASP A 1 177 ? -2.905 -5.792 -40.260 1.00 65.00 177 ASP A CA 1
ATOM 1405 C C . ASP A 1 177 ? -3.393 -4.417 -39.761 1.00 65.00 177 ASP A C 1
ATOM 1407 O O . ASP A 1 177 ? -3.709 -3.541 -40.564 1.00 65.00 177 ASP A O 1
ATOM 1411 N N . TYR A 1 178 ? -3.422 -4.182 -38.442 1.00 63.53 178 TYR A N 1
ATOM 1412 C CA . TYR A 1 178 ? -3.896 -2.931 -37.839 1.00 63.53 178 TYR A CA 1
ATOM 1413 C C . TYR A 1 178 ? -2.842 -1.809 -37.844 1.00 63.53 178 TYR A C 1
ATOM 1415 O O . TYR A 1 178 ? -3.190 -0.679 -38.186 1.00 63.53 178 TYR A O 1
ATOM 1423 N N . CYS A 1 179 ? -1.558 -2.077 -37.556 1.00 63.38 179 CYS A N 1
ATOM 1424 C CA . CYS A 1 179 ? -0.484 -1.071 -37.706 1.00 63.38 179 CYS A CA 1
ATOM 1425 C C . CYS A 1 179 ? -0.410 -0.541 -39.138 1.00 63.38 179 CYS A C 1
ATOM 1427 O O . CYS A 1 179 ? -0.126 0.637 -39.321 1.00 63.38 179 CYS A O 1
ATOM 1429 N N . ASN A 1 180 ? -0.724 -1.370 -40.140 1.00 67.56 180 ASN A N 1
ATOM 1430 C CA . ASN A 1 180 ? -0.770 -0.940 -41.540 1.00 67.56 180 ASN A CA 1
ATOM 1431 C C . ASN A 1 180 ? -1.816 0.163 -41.792 1.00 67.56 180 ASN A C 1
ATOM 1433 O O . ASN A 1 180 ? -1.717 0.887 -42.780 1.00 67.56 180 ASN A O 1
ATOM 1437 N N . SER A 1 181 ? -2.815 0.301 -40.911 1.00 72.94 181 SER A N 1
ATOM 1438 C CA . SER A 1 181 ? -3.824 1.366 -40.968 1.00 72.94 181 SER A CA 1
ATOM 1439 C C . SER A 1 181 ? -3.441 2.634 -40.191 1.00 72.94 181 SER A C 1
ATOM 1441 O O . SER A 1 181 ? -4.094 3.667 -40.354 1.00 72.94 181 SER A O 1
ATOM 1443 N N . LEU A 1 182 ? -2.393 2.589 -39.358 1.00 83.31 182 LEU A N 1
ATOM 1444 C CA . LEU A 1 182 ? -1.904 3.757 -38.626 1.00 83.31 182 LEU A CA 1
ATOM 1445 C C . LEU A 1 182 ? -1.092 4.659 -39.562 1.00 83.31 182 LEU A C 1
ATOM 1447 O O . LEU A 1 182 ? -0.222 4.205 -40.300 1.00 83.31 182 LEU A O 1
ATOM 1451 N N . ALA A 1 183 ? -1.365 5.963 -39.527 1.00 80.38 183 ALA A N 1
ATOM 1452 C CA . ALA A 1 183 ? -0.670 6.921 -40.379 1.00 80.38 183 ALA A CA 1
ATOM 1453 C C . ALA A 1 183 ? 0.783 7.145 -39.919 1.00 80.38 183 ALA A C 1
ATOM 1455 O O . ALA A 1 183 ? 1.034 7.434 -38.749 1.00 80.38 183 ALA A O 1
ATOM 1456 N N . ASP A 1 184 ? 1.734 7.151 -40.858 1.00 80.69 184 ASP A N 1
ATOM 1457 C CA . ASP A 1 184 ? 3.150 7.454 -40.580 1.00 80.69 184 ASP A CA 1
ATOM 1458 C C . ASP A 1 184 ? 3.364 8.824 -39.916 1.00 80.69 184 ASP A C 1
ATOM 1460 O O . ASP A 1 184 ? 4.341 9.033 -39.204 1.00 80.69 184 ASP A O 1
ATOM 1464 N N . THR A 1 185 ? 2.432 9.763 -40.090 1.00 80.00 185 THR A N 1
ATOM 1465 C CA . THR A 1 185 ? 2.501 11.113 -39.510 1.00 80.00 185 THR A CA 1
ATOM 1466 C C . THR A 1 185 ? 2.429 11.145 -37.983 1.00 80.00 185 THR A C 1
ATOM 1468 O O . THR A 1 185 ? 2.758 12.170 -37.388 1.00 80.00 185 THR A O 1
ATOM 1471 N N . ILE A 1 186 ? 1.949 10.072 -37.347 1.00 85.62 186 ILE A N 1
ATOM 1472 C CA . ILE A 1 186 ? 1.911 9.934 -35.881 1.00 85.62 186 ILE A CA 1
ATOM 1473 C C . ILE A 1 186 ? 2.963 8.948 -35.354 1.00 85.62 186 ILE A C 1
ATOM 1475 O O . ILE A 1 186 ? 3.070 8.772 -34.140 1.00 85.62 186 ILE A O 1
ATOM 1479 N N . ALA A 1 187 ? 3.724 8.307 -36.245 1.00 91.06 187 ALA A N 1
ATOM 1480 C CA . ALA A 1 187 ? 4.773 7.375 -35.871 1.00 91.06 187 ALA A CA 1
ATOM 1481 C C . ALA A 1 187 ? 5.995 8.131 -35.339 1.00 91.06 187 ALA A C 1
ATOM 1483 O O . ALA A 1 187 ? 6.452 9.114 -35.925 1.00 91.06 187 ALA A O 1
ATOM 1484 N N . ILE A 1 188 ? 6.558 7.629 -34.247 1.00 95.19 188 ILE A N 1
ATOM 1485 C CA . ILE A 1 188 ? 7.849 8.062 -33.723 1.00 95.19 188 ILE A CA 1
ATOM 1486 C C . ILE A 1 188 ? 8.844 6.924 -33.973 1.00 95.19 188 ILE A C 1
ATOM 1488 O O . ILE A 1 188 ? 8.528 5.770 -33.666 1.00 95.19 188 ILE A O 1
ATOM 1492 N N . PRO A 1 189 ? 10.026 7.200 -34.550 1.00 94.38 189 PRO A N 1
ATOM 1493 C CA . PRO A 1 189 ? 11.015 6.159 -34.798 1.00 94.38 189 PRO A CA 1
ATOM 1494 C C . PRO A 1 189 ? 11.534 5.587 -33.474 1.00 94.38 189 PRO A C 1
ATOM 1496 O O . PRO A 1 189 ? 11.888 6.338 -32.564 1.00 94.38 189 PRO A O 1
ATOM 1499 N N . LEU A 1 190 ? 11.600 4.257 -33.394 1.00 93.06 190 LEU A N 1
ATOM 1500 C CA . LEU A 1 190 ? 12.314 3.539 -32.344 1.00 93.06 190 LEU A CA 1
ATOM 1501 C C . LEU A 1 190 ? 13.699 3.165 -32.866 1.00 93.06 190 LEU A C 1
ATOM 1503 O O . LEU A 1 190 ? 13.846 2.285 -33.707 1.00 93.06 190 LEU A O 1
ATOM 1507 N N . GLU A 1 191 ? 14.738 3.798 -32.346 1.00 92.69 191 GLU A N 1
ATOM 1508 C CA . GLU A 1 191 ? 16.109 3.503 -32.743 1.00 92.69 191 GLU A CA 1
ATOM 1509 C C . GLU A 1 191 ? 16.723 2.429 -31.842 1.00 92.69 191 GLU A C 1
ATOM 1511 O O . GLU A 1 191 ? 16.864 2.609 -30.629 1.00 92.69 191 GLU A O 1
ATOM 1516 N N . ARG A 1 192 ? 17.136 1.306 -32.436 1.00 88.50 192 ARG A N 1
ATOM 1517 C CA . ARG A 1 192 ? 17.868 0.254 -31.723 1.00 88.50 192 ARG A CA 1
ATOM 1518 C C . ARG A 1 192 ? 19.317 0.682 -31.491 1.00 88.50 192 ARG A C 1
ATOM 1520 O O . ARG A 1 192 ? 20.095 0.809 -32.435 1.00 88.50 192 ARG A O 1
ATOM 1527 N N . VAL A 1 193 ? 19.717 0.780 -30.226 1.00 84.62 193 VAL A N 1
ATOM 1528 C CA . VAL A 1 193 ? 21.125 0.902 -29.827 1.00 84.62 193 VAL A CA 1
ATOM 1529 C C . VAL A 1 193 ? 21.471 -0.283 -28.934 1.00 84.62 193 VAL A C 1
ATOM 1531 O O . VAL A 1 193 ? 20.979 -0.407 -27.815 1.00 84.62 193 VAL A O 1
ATOM 1534 N N . LYS A 1 194 ? 22.326 -1.182 -29.437 1.00 82.31 194 LYS A N 1
ATOM 1535 C CA . LYS A 1 194 ? 22.624 -2.479 -28.803 1.00 82.31 194 LY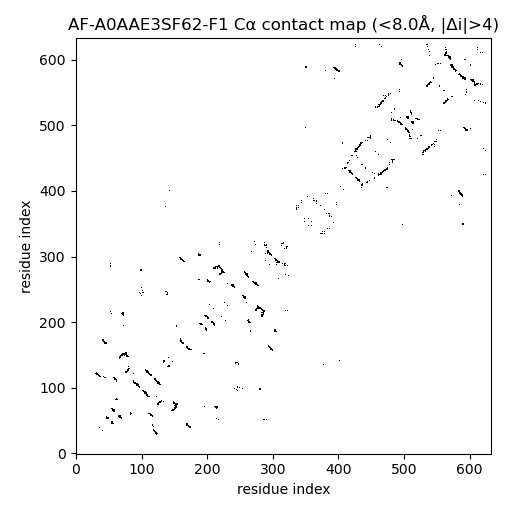S A CA 1
ATOM 1536 C C . LYS A 1 194 ? 21.335 -3.279 -28.534 1.00 82.31 194 LYS A C 1
ATOM 1538 O O . LYS A 1 194 ? 20.754 -3.807 -29.476 1.00 82.31 194 LYS A O 1
ATOM 1543 N N . LYS A 1 195 ? 20.922 -3.388 -27.268 1.00 78.50 195 LYS A N 1
ATOM 1544 C CA . LYS A 1 195 ? 19.766 -4.164 -26.792 1.00 78.50 195 LYS A CA 1
ATOM 1545 C C . LYS A 1 195 ? 18.642 -3.297 -26.217 1.00 78.50 195 LYS A C 1
ATOM 1547 O O . LYS A 1 195 ? 17.713 -3.827 -25.627 1.00 78.50 195 LYS A O 1
ATOM 1552 N N . SER A 1 196 ? 18.701 -1.988 -26.453 1.00 85.56 196 SER A N 1
ATOM 1553 C CA . SER A 1 196 ? 17.718 -1.025 -25.956 1.00 85.56 196 SER A CA 1
ATOM 1554 C C . SER A 1 196 ? 17.122 -0.208 -27.107 1.00 85.56 196 SER A C 1
ATOM 1556 O O . SER A 1 196 ? 17.752 -0.048 -28.160 1.00 85.56 196 SER A O 1
ATOM 1558 N N . MET A 1 197 ? 15.874 0.244 -26.954 1.00 90.56 197 MET A N 1
ATOM 1559 C CA . MET A 1 197 ? 15.191 1.095 -27.939 1.00 90.56 197 MET A CA 1
ATOM 1560 C C . MET A 1 197 ? 15.103 2.529 -27.438 1.00 90.56 197 MET A C 1
ATOM 1562 O O . MET A 1 197 ? 14.723 2.769 -26.294 1.00 90.56 197 MET A O 1
ATOM 1566 N N . TYR A 1 198 ? 15.407 3.475 -28.318 1.00 95.50 198 TYR A N 1
ATOM 1567 C CA . TYR A 1 198 ? 15.419 4.897 -28.009 1.00 95.50 198 TYR A CA 1
ATOM 1568 C C . TYR A 1 198 ? 14.414 5.651 -28.870 1.00 95.50 198 TYR A C 1
ATOM 1570 O O . TYR A 1 198 ? 14.252 5.349 -30.050 1.00 95.50 198 TYR A O 1
ATOM 1578 N N . ILE A 1 199 ? 13.791 6.671 -28.288 1.00 96.44 199 ILE A N 1
ATOM 1579 C CA . ILE A 1 199 ? 12.936 7.625 -28.995 1.00 96.44 199 ILE A CA 1
ATOM 1580 C C . ILE A 1 199 ? 13.549 9.027 -28.965 1.00 96.44 199 ILE A C 1
ATOM 1582 O O . ILE A 1 199 ? 14.156 9.415 -27.958 1.00 96.44 199 ILE A O 1
ATOM 1586 N N . PRO A 1 200 ? 13.401 9.814 -30.045 1.00 96.00 200 PRO A N 1
ATOM 1587 C CA . PRO A 1 200 ? 13.715 11.233 -30.013 1.00 96.00 200 PRO A CA 1
ATOM 1588 C C . PRO A 1 200 ? 12.645 11.992 -29.215 1.00 96.00 200 PRO A C 1
ATOM 1590 O O . PRO A 1 200 ? 11.452 11.906 -29.506 1.00 96.00 200 PRO A O 1
ATOM 1593 N N . ILE A 1 201 ? 13.085 12.771 -28.231 1.00 95.38 201 ILE A N 1
ATOM 1594 C CA . ILE A 1 201 ? 12.250 13.658 -27.418 1.00 95.38 201 ILE A CA 1
ATOM 1595 C C . ILE A 1 201 ? 12.900 15.034 -27.392 1.00 95.38 201 ILE A C 1
ATOM 1597 O O . ILE A 1 201 ? 14.098 15.158 -27.152 1.00 95.38 201 ILE A O 1
ATOM 1601 N N . GLU A 1 202 ? 12.122 16.082 -27.621 1.00 94.50 202 GLU A N 1
ATOM 1602 C CA . GLU A 1 202 ? 12.594 17.454 -27.479 1.00 94.50 202 GLU A CA 1
ATOM 1603 C C . GLU A 1 202 ? 12.325 17.942 -26.048 1.00 94.50 202 GLU A C 1
ATOM 1605 O O . GLU A 1 202 ? 11.183 17.986 -25.602 1.00 94.50 202 GLU A O 1
ATOM 1610 N N . ILE A 1 203 ? 13.382 18.288 -25.316 1.00 92.69 203 ILE A N 1
ATOM 1611 C CA . ILE A 1 203 ? 13.349 18.780 -23.936 1.00 92.69 203 ILE A CA 1
ATOM 1612 C C . ILE A 1 203 ? 13.846 20.225 -23.946 1.00 92.69 203 ILE A C 1
ATOM 1614 O O . ILE A 1 203 ? 14.984 20.477 -24.334 1.00 92.69 203 ILE A O 1
ATOM 1618 N N . ASN A 1 204 ? 13.004 21.184 -23.548 1.00 87.75 204 ASN A N 1
ATOM 1619 C CA . ASN A 1 204 ? 13.308 22.624 -23.586 1.00 87.75 204 ASN A CA 1
ATOM 1620 C C . ASN A 1 204 ? 13.924 23.079 -24.930 1.00 87.75 204 ASN A C 1
ATOM 1622 O O . ASN A 1 204 ? 14.884 23.847 -24.959 1.00 87.75 204 ASN A O 1
ATOM 1626 N N . ASN A 1 205 ? 13.364 22.602 -26.048 1.00 85.56 205 ASN A N 1
ATOM 1627 C CA . ASN A 1 205 ? 13.822 22.855 -27.423 1.00 85.56 205 ASN A CA 1
ATOM 1628 C C . ASN A 1 205 ? 15.125 22.145 -27.847 1.00 85.56 205 ASN A C 1
ATOM 1630 O O . ASN A 1 205 ? 15.647 22.421 -28.927 1.00 85.56 205 ASN A O 1
ATOM 1634 N N . GLN A 1 206 ? 15.657 21.220 -27.043 1.00 89.38 206 GLN A N 1
ATOM 1635 C CA . GLN A 1 206 ? 16.776 20.357 -27.430 1.00 89.38 206 GLN A CA 1
ATOM 1636 C C . GLN A 1 206 ? 16.316 18.923 -27.662 1.00 89.38 206 GLN A C 1
ATOM 1638 O O . GLN A 1 206 ? 15.774 18.280 -26.767 1.00 89.38 206 GLN A O 1
ATOM 1643 N N . VAL A 1 207 ? 16.585 18.390 -28.852 1.00 92.69 207 VAL A N 1
ATOM 1644 C CA . VAL A 1 207 ? 16.297 16.988 -29.168 1.00 92.69 207 VAL A CA 1
ATOM 1645 C C . VAL A 1 207 ? 17.321 16.082 -28.488 1.00 92.69 207 VAL A C 1
ATOM 1647 O O . VAL A 1 207 ? 18.525 16.205 -28.712 1.00 92.69 207 VAL A O 1
ATOM 1650 N N . LYS A 1 208 ? 16.831 15.141 -27.685 1.00 93.19 208 LYS A N 1
ATOM 1651 C CA . LYS A 1 208 ? 17.598 14.100 -27.001 1.00 93.19 208 LYS A CA 1
ATOM 1652 C C . LYS A 1 208 ? 17.029 12.727 -27.343 1.00 93.19 208 LYS A C 1
ATOM 1654 O O . LYS A 1 208 ? 15.852 12.591 -27.662 1.00 93.19 208 LYS A O 1
ATOM 1659 N N . LYS A 1 209 ? 17.879 11.703 -27.281 1.00 94.50 209 LYS A N 1
ATOM 1660 C CA . LYS A 1 209 ? 17.476 10.303 -27.455 1.00 94.50 209 LYS A CA 1
ATOM 1661 C C . LYS A 1 209 ? 17.374 9.653 -26.088 1.00 94.50 209 LYS A C 1
ATOM 1663 O O . LYS A 1 209 ? 18.378 9.565 -25.383 1.00 94.50 209 LYS A O 1
ATOM 1668 N N . LEU A 1 210 ? 16.173 9.234 -25.719 1.00 96.06 210 LEU A N 1
ATOM 1669 C CA . LEU A 1 210 ? 15.892 8.628 -24.421 1.00 96.06 210 LEU A CA 1
ATOM 1670 C C . LEU A 1 210 ? 15.419 7.194 -24.635 1.00 96.06 210 LEU A C 1
ATOM 1672 O O . LEU A 1 210 ? 14.662 6.931 -25.570 1.00 96.06 210 LEU A O 1
ATOM 1676 N N . MET A 1 211 ? 15.891 6.274 -23.795 1.00 95.75 211 MET A N 1
ATOM 1677 C CA .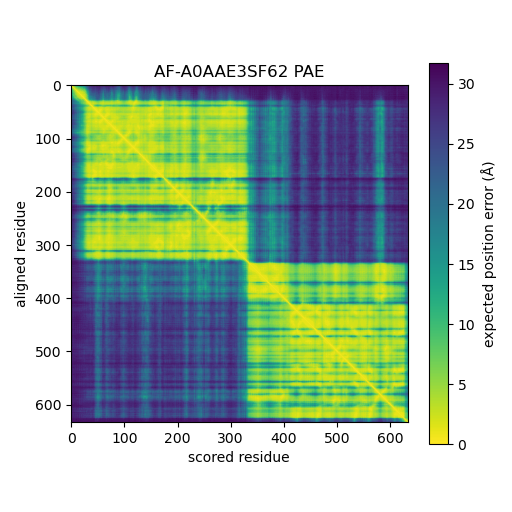 MET A 1 211 ? 15.411 4.898 -23.792 1.00 95.75 211 MET A CA 1
ATOM 1678 C C . MET A 1 211 ? 13.951 4.913 -23.355 1.00 95.75 211 MET A C 1
ATOM 1680 O O . MET A 1 211 ? 13.641 5.476 -22.306 1.00 95.75 211 MET A O 1
ATOM 1684 N N . LEU A 1 212 ? 13.063 4.335 -24.160 1.00 95.31 212 LEU A N 1
ATOM 1685 C CA . LEU A 1 212 ? 11.675 4.161 -23.747 1.00 95.31 212 LEU A CA 1
ATOM 1686 C C . LEU A 1 212 ? 11.634 2.996 -22.762 1.00 95.31 212 LEU A C 1
ATOM 1688 O O . LEU A 1 212 ? 11.906 1.862 -23.153 1.00 95.31 212 LEU A O 1
ATOM 1692 N N . ASP A 1 213 ? 11.333 3.284 -21.501 1.00 94.81 213 ASP A N 1
ATOM 1693 C CA . ASP A 1 213 ? 11.509 2.370 -20.376 1.00 94.81 213 ASP A CA 1
ATOM 1694 C C . ASP A 1 213 ? 10.190 2.204 -19.605 1.00 94.81 213 ASP A C 1
ATOM 1696 O O . ASP A 1 213 ? 9.752 3.085 -18.867 1.00 94.81 213 ASP A O 1
ATOM 1700 N N . PHE A 1 214 ? 9.526 1.065 -19.806 1.00 95.19 214 PHE A N 1
ATOM 1701 C CA . PHE A 1 214 ? 8.268 0.731 -19.132 1.00 95.19 214 PHE A CA 1
ATOM 1702 C C . PHE A 1 214 ? 8.475 0.296 -17.666 1.00 95.19 214 PHE A C 1
ATOM 1704 O O . PHE A 1 214 ? 7.522 0.343 -16.882 1.00 95.19 214 PHE A O 1
ATOM 1711 N N . GLY A 1 215 ? 9.701 -0.084 -17.282 1.00 91.12 215 GLY A N 1
ATOM 1712 C CA . GLY A 1 215 ? 10.085 -0.397 -15.904 1.00 91.12 215 GLY A CA 1
ATOM 1713 C C . GLY A 1 215 ? 10.397 0.849 -15.070 1.00 91.12 215 GLY A C 1
ATOM 1714 O O . GLY A 1 215 ? 10.274 0.820 -13.840 1.00 91.12 215 GLY A O 1
ATOM 1715 N N . PHE A 1 216 ? 10.729 1.967 -15.719 1.00 91.56 216 PHE A N 1
ATOM 1716 C CA . PHE A 1 216 ? 10.976 3.251 -15.071 1.00 91.56 216 PHE A CA 1
ATOM 1717 C C . PHE A 1 216 ? 9.670 3.998 -14.757 1.00 91.56 216 PHE A C 1
ATOM 1719 O O . PHE A 1 216 ? 8.974 4.499 -15.640 1.00 91.56 216 PHE A O 1
ATOM 1726 N N . ALA A 1 217 ? 9.359 4.121 -13.464 1.00 84.75 217 ALA A N 1
ATOM 1727 C CA . ALA A 1 217 ? 8.180 4.833 -12.961 1.00 84.75 217 ALA A CA 1
ATOM 1728 C C . ALA A 1 217 ? 8.259 6.369 -13.093 1.00 84.75 217 ALA A C 1
ATOM 1730 O O . ALA A 1 217 ? 7.241 7.055 -12.997 1.00 84.75 217 ALA A O 1
ATOM 1731 N N . GLY A 1 218 ? 9.466 6.922 -13.258 1.00 84.19 218 GLY A N 1
ATOM 1732 C CA . GLY A 1 218 ? 9.665 8.361 -13.410 1.00 84.19 218 GLY A CA 1
ATOM 1733 C C . GLY A 1 218 ? 9.215 8.879 -14.777 1.00 84.19 218 GLY A C 1
ATOM 1734 O O . GLY A 1 218 ? 8.844 8.118 -15.663 1.00 84.19 218 GLY A O 1
ATOM 1735 N N . SER A 1 219 ? 9.250 10.202 -14.959 1.00 92.38 219 SER A N 1
ATOM 1736 C CA . SER A 1 219 ? 8.889 10.808 -16.250 1.00 92.38 219 SER A CA 1
ATOM 1737 C C . SER A 1 219 ? 10.083 10.879 -17.190 1.00 92.38 219 SER A C 1
ATOM 1739 O O . SER A 1 219 ? 10.083 10.247 -18.246 1.00 92.38 219 SER A O 1
ATOM 1741 N N . LEU A 1 220 ? 11.113 11.628 -16.798 1.00 95.00 220 LEU A N 1
ATOM 1742 C CA . LEU A 1 220 ? 12.323 11.810 -17.587 1.00 95.00 220 LEU A CA 1
ATOM 1743 C C . LEU A 1 220 ? 13.564 11.701 -16.708 1.00 95.00 220 LEU A C 1
ATOM 1745 O O . LEU A 1 220 ? 13.593 12.221 -15.592 1.00 95.00 220 LEU A O 1
ATOM 1749 N N . GLN A 1 221 ? 14.598 11.081 -17.260 1.00 92.56 221 GLN A N 1
ATOM 1750 C CA . GLN A 1 221 ? 15.938 11.038 -16.698 1.00 92.56 221 GLN A CA 1
ATOM 1751 C C . GLN A 1 221 ? 16.946 11.367 -17.797 1.00 92.56 221 GLN A C 1
ATOM 1753 O O . GLN A 1 221 ? 16.826 10.846 -18.908 1.00 92.56 221 GLN A O 1
ATOM 1758 N N . ILE A 1 222 ? 17.932 12.212 -17.506 1.00 93.12 222 ILE A N 1
ATOM 1759 C CA . ILE A 1 222 ? 19.000 12.555 -18.444 1.00 93.12 222 ILE A CA 1
ATOM 1760 C C . ILE A 1 222 ? 20.383 12.469 -17.797 1.00 93.12 222 ILE A C 1
ATOM 1762 O O . ILE A 1 222 ? 20.556 12.686 -16.597 1.00 93.12 222 ILE A O 1
ATOM 1766 N N . THR A 1 223 ? 21.382 12.144 -18.615 1.00 91.19 223 THR A N 1
ATOM 1767 C CA . 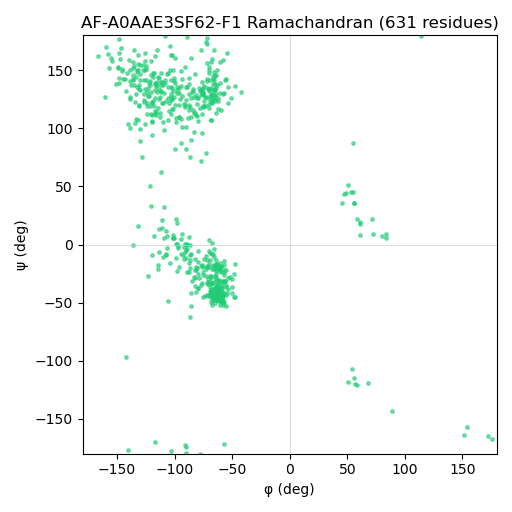THR A 1 223 ? 22.771 11.963 -18.169 1.00 91.19 223 THR A CA 1
ATOM 1768 C C . THR A 1 223 ? 23.530 13.266 -17.977 1.00 91.19 223 THR A C 1
ATOM 1770 O O . THR A 1 223 ? 24.516 13.318 -17.253 1.00 91.19 223 THR A O 1
ATOM 1773 N N . ASP A 1 224 ? 23.112 14.314 -18.674 1.00 87.75 224 ASP A N 1
ATOM 1774 C CA . ASP A 1 224 ? 23.691 15.646 -18.582 1.00 87.75 224 ASP A CA 1
ATOM 1775 C C . ASP A 1 224 ? 22.802 16.576 -17.749 1.00 87.75 224 ASP A C 1
ATOM 1777 O O . ASP A 1 224 ? 21.800 16.157 -17.168 1.00 87.75 224 ASP A O 1
ATOM 1781 N N . SER A 1 225 ? 23.201 17.839 -17.639 1.00 82.62 225 SER A N 1
ATOM 1782 C CA . SER A 1 225 ? 22.433 18.857 -16.933 1.00 82.62 225 SER A CA 1
ATOM 1783 C C . SER A 1 225 ? 21.479 19.595 -17.866 1.00 82.62 225 SER A C 1
ATOM 1785 O O . SER A 1 225 ? 21.718 19.759 -19.066 1.00 82.62 225 SER A O 1
ATOM 1787 N N . ILE A 1 226 ? 20.387 20.092 -17.298 1.00 74.50 226 ILE A N 1
ATOM 1788 C CA . ILE A 1 226 ? 19.418 20.934 -17.988 1.00 74.50 226 ILE A CA 1
ATOM 1789 C C . ILE A 1 226 ? 20.023 22.343 -18.105 1.00 74.50 226 ILE A C 1
ATOM 1791 O O . ILE A 1 226 ? 19.960 23.158 -17.182 1.00 74.50 226 ILE A O 1
ATOM 1795 N N . LEU A 1 227 ? 20.645 22.638 -19.247 1.00 66.62 227 LEU A N 1
ATOM 1796 C CA . LEU A 1 227 ? 21.341 23.904 -19.503 1.00 66.62 227 LEU A CA 1
ATOM 1797 C C . LEU A 1 227 ? 20.409 25.010 -20.045 1.00 66.62 227 LEU A C 1
ATOM 1799 O O . LEU A 1 227 ? 20.519 25.293 -21.225 1.00 66.62 227 LEU A O 1
ATOM 1803 N N . PHE A 1 228 ? 19.537 25.675 -19.256 1.00 56.41 228 PHE A N 1
ATOM 1804 C CA . PHE A 1 228 ? 18.778 26.869 -19.733 1.00 56.41 228 PHE A CA 1
ATOM 1805 C C . PHE A 1 228 ? 18.244 27.846 -18.651 1.00 56.41 228 PHE A C 1
ATOM 1807 O O . PHE A 1 228 ? 18.124 27.517 -17.474 1.00 56.41 228 PHE A O 1
ATOM 1814 N N . GLU A 1 229 ? 17.874 29.059 -19.106 1.00 51.53 229 GLU A N 1
ATOM 1815 C CA . GLU A 1 229 ? 17.433 30.275 -18.377 1.00 51.53 229 GLU A CA 1
ATOM 1816 C C . GLU A 1 229 ? 16.206 30.128 -17.448 1.00 51.53 229 GLU A C 1
ATOM 1818 O O . GLU A 1 229 ? 15.943 31.006 -16.618 1.00 51.53 229 GLU A O 1
ATOM 1823 N N . GLN A 1 230 ? 15.451 29.033 -17.567 1.00 54.25 230 GLN A N 1
ATOM 1824 C CA . GLN A 1 230 ? 14.204 28.777 -16.838 1.00 54.25 230 GLN A CA 1
ATOM 1825 C C . GLN A 1 230 ? 14.277 27.491 -16.003 1.00 54.25 230 GLN A C 1
ATOM 1827 O O . GLN A 1 230 ? 13.368 26.667 -16.057 1.00 54.25 230 GLN A O 1
ATOM 1832 N N . LYS A 1 231 ? 15.330 27.310 -15.191 1.00 61.97 231 LYS A N 1
ATOM 1833 C CA . LYS A 1 231 ? 15.208 26.395 -14.044 1.00 61.97 231 LYS A CA 1
ATOM 1834 C C . LYS A 1 231 ? 13.985 26.825 -13.233 1.00 61.97 231 LYS A C 1
ATOM 1836 O O . LYS A 1 231 ? 13.919 27.982 -12.796 1.00 61.97 231 LYS A O 1
ATOM 1841 N N . TYR A 1 232 ? 13.008 25.932 -13.049 1.00 64.69 232 TYR A N 1
ATOM 1842 C CA . TYR A 1 232 ? 11.794 26.273 -12.296 1.00 64.69 232 TYR A CA 1
ATOM 1843 C C . TYR A 1 232 ? 12.144 26.587 -10.840 1.00 64.69 232 TYR A C 1
ATOM 1845 O O . TYR A 1 232 ? 11.427 27.332 -10.166 1.00 64.69 232 TYR A O 1
ATOM 1853 N N . PHE A 1 233 ? 13.287 26.084 -10.369 1.00 61.56 233 PHE A N 1
ATOM 1854 C CA . PHE A 1 233 ? 13.831 26.377 -9.054 1.00 61.56 233 PHE A CA 1
ATOM 1855 C C . PHE A 1 233 ? 15.201 27.040 -9.151 1.00 61.56 233 PHE A C 1
ATOM 1857 O O . PHE A 1 233 ? 16.243 26.394 -9.201 1.00 61.56 233 PHE A O 1
ATOM 1864 N N . LYS A 1 234 ? 15.208 28.373 -9.122 1.00 52.81 234 LYS A N 1
ATOM 1865 C CA . LYS A 1 234 ? 16.447 29.141 -8.973 1.00 52.81 234 LYS A CA 1
ATOM 1866 C C . LYS A 1 234 ? 17.059 28.868 -7.588 1.00 52.81 234 LYS A C 1
ATOM 1868 O O . LYS A 1 234 ? 16.391 29.063 -6.574 1.00 52.81 234 LYS A O 1
ATOM 1873 N N . ASN A 1 235 ? 18.334 28.472 -7.555 1.00 47.50 235 ASN A N 1
ATOM 1874 C CA . ASN A 1 235 ? 19.200 28.391 -6.364 1.00 47.50 235 ASN A CA 1
ATOM 1875 C C . ASN A 1 235 ? 18.914 27.273 -5.334 1.00 47.50 235 ASN A C 1
ATOM 1877 O O . ASN A 1 235 ? 19.323 27.415 -4.181 1.00 47.50 235 ASN A O 1
ATOM 1881 N N . LYS A 1 236 ? 18.241 26.171 -5.698 1.00 52.41 236 LYS A N 1
ATOM 1882 C CA . LYS A 1 236 ? 18.103 24.995 -4.815 1.00 52.41 236 LYS A CA 1
ATOM 1883 C C . LYS A 1 236 ? 18.269 23.688 -5.594 1.00 52.41 236 LYS A C 1
ATOM 1885 O O . LYS A 1 236 ? 17.549 23.467 -6.562 1.00 52.41 236 LYS A O 1
ATOM 1890 N N . GLU A 1 237 ? 19.197 22.851 -5.142 1.00 55.72 237 GLU A N 1
ATOM 1891 C CA . GLU A 1 237 ? 19.410 21.479 -5.616 1.00 55.72 237 GLU A CA 1
ATOM 1892 C C . GLU A 1 237 ? 18.447 20.537 -4.882 1.00 55.72 237 GLU A C 1
ATOM 1894 O O . GLU A 1 237 ? 18.285 20.639 -3.662 1.00 55.72 237 GLU A O 1
ATOM 1899 N N . TYR A 1 238 ? 17.755 19.674 -5.627 1.00 59.78 238 TYR A N 1
ATOM 1900 C CA . TYR A 1 238 ? 16.751 18.756 -5.092 1.00 59.78 238 TYR A CA 1
ATOM 1901 C C . TYR A 1 238 ? 17.109 17.343 -5.463 1.00 59.78 238 TYR A C 1
ATOM 1903 O O . TYR A 1 238 ? 17.108 17.017 -6.640 1.00 59.78 238 TYR A O 1
ATOM 1911 N N . TYR A 1 239 ? 17.322 16.521 -4.450 1.00 58.22 239 TYR A N 1
ATOM 1912 C CA . TYR A 1 239 ? 17.781 15.159 -4.616 1.00 58.22 239 TYR A CA 1
ATOM 1913 C C . TYR A 1 239 ? 16.612 14.181 -4.480 1.00 58.22 239 TYR A C 1
ATOM 1915 O O . TYR A 1 239 ? 1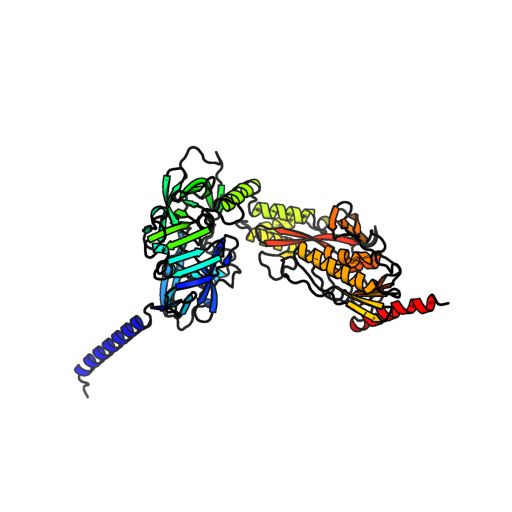5.836 14.280 -3.527 1.00 58.22 239 TYR A O 1
ATOM 1923 N N . GLU A 1 240 ? 16.487 13.239 -5.411 1.00 63.47 240 GLU A N 1
ATOM 1924 C CA . GLU A 1 240 ? 15.589 12.088 -5.288 1.00 63.47 240 GLU A CA 1
ATOM 1925 C C . GLU A 1 240 ? 16.398 10.786 -5.269 1.00 63.47 240 GLU A C 1
ATOM 1927 O O . GLU A 1 240 ? 17.277 10.635 -6.121 1.00 63.47 240 GLU A O 1
ATOM 1932 N N . PRO A 1 241 ? 16.117 9.859 -4.332 1.00 55.66 241 PRO A N 1
ATOM 1933 C CA . PRO A 1 241 ? 16.740 8.543 -4.328 1.00 55.66 241 PRO A CA 1
ATOM 1934 C C . PRO A 1 241 ? 16.341 7.740 -5.574 1.00 55.66 241 PRO A C 1
ATOM 1936 O O . PRO A 1 241 ? 15.158 7.673 -5.912 1.00 55.66 241 PRO A O 1
ATOM 1939 N N . SER A 1 242 ? 17.313 7.103 -6.218 1.00 66.38 242 SER A N 1
ATOM 1940 C CA . SER A 1 242 ? 17.077 6.137 -7.290 1.00 66.38 242 SER A CA 1
ATOM 1941 C C . SER A 1 242 ? 16.879 4.734 -6.719 1.00 66.38 242 SER A C 1
ATOM 1943 O O . SER A 1 242 ? 17.496 4.362 -5.723 1.00 66.38 242 SER A O 1
ATOM 1945 N N . PHE A 1 243 ? 15.978 3.965 -7.327 1.00 67.69 243 PHE A N 1
ATOM 1946 C CA . PHE A 1 243 ? 15.709 2.579 -6.950 1.00 67.69 243 PHE A CA 1
ATOM 1947 C C . PHE A 1 243 ? 15.742 1.710 -8.206 1.00 67.69 243 PHE A C 1
ATOM 1949 O O . PHE A 1 243 ? 14.725 1.515 -8.877 1.00 67.69 243 PHE A O 1
ATOM 1956 N N . GLY A 1 244 ? 16.933 1.222 -8.528 1.00 73.50 244 GLY A N 1
ATOM 1957 C CA . GLY A 1 244 ? 17.183 0.213 -9.539 1.00 73.50 244 GLY A CA 1
ATOM 1958 C C . GLY A 1 244 ? 16.858 -1.212 -9.085 1.00 73.50 244 GLY A C 1
ATOM 1959 O O . GLY A 1 244 ? 16.423 -1.492 -7.966 1.00 73.50 244 GLY A O 1
ATOM 1960 N N . TYR A 1 245 ? 17.086 -2.146 -10.007 1.00 80.94 245 TYR A N 1
ATOM 1961 C CA . TYR A 1 245 ? 16.909 -3.580 -9.784 1.00 80.94 245 TYR A CA 1
ATOM 1962 C C . TYR A 1 245 ? 17.795 -4.106 -8.643 1.00 80.94 245 TYR A C 1
ATOM 1964 O O . TYR A 1 245 ? 17.365 -4.956 -7.859 1.00 80.94 245 TYR A O 1
ATOM 1972 N N . LEU A 1 246 ? 19.014 -3.566 -8.524 1.00 82.69 246 LEU A N 1
ATOM 1973 C CA . LEU A 1 246 ? 20.069 -4.056 -7.641 1.00 82.69 246 LEU A CA 1
ATOM 1974 C C . LEU A 1 246 ? 20.364 -3.110 -6.473 1.00 82.69 246 LEU A C 1
ATOM 1976 O O . LEU A 1 246 ? 21.349 -3.307 -5.770 1.00 82.69 246 LEU A O 1
ATOM 1980 N N . THR A 1 247 ? 19.495 -2.134 -6.196 1.00 78.50 247 THR A N 1
ATOM 1981 C CA . THR A 1 247 ? 19.692 -1.138 -5.124 1.00 78.50 247 THR A CA 1
ATOM 1982 C C . THR A 1 247 ? 19.971 -1.750 -3.749 1.00 78.50 247 THR A C 1
ATOM 1984 O O . THR A 1 247 ? 20.668 -1.166 -2.927 1.00 78.50 247 THR A O 1
ATOM 1987 N N . HIS A 1 248 ? 19.468 -2.953 -3.476 1.00 76.81 248 HIS A N 1
ATOM 1988 C CA . HIS A 1 248 ? 19.750 -3.673 -2.234 1.00 76.81 248 HIS A CA 1
ATOM 1989 C C . HIS A 1 248 ? 21.228 -4.068 -2.036 1.00 76.81 248 HIS A C 1
ATOM 1991 O O . HIS A 1 248 ? 21.608 -4.377 -0.909 1.00 76.81 248 HIS A O 1
ATOM 1997 N N . LEU A 1 249 ? 22.037 -4.070 -3.100 1.00 82.88 249 LEU A N 1
ATOM 1998 C CA . LEU A 1 249 ? 23.479 -4.327 -3.055 1.00 82.88 249 LEU A CA 1
ATOM 1999 C C . LEU A 1 249 ? 24.294 -3.065 -2.754 1.00 82.88 249 LEU A C 1
ATOM 2001 O O . LEU A 1 249 ? 25.506 -3.152 -2.559 1.00 82.88 249 LEU A O 1
ATOM 2005 N N . GLU A 1 250 ? 23.660 -1.893 -2.740 1.00 75.81 250 GLU A N 1
ATOM 2006 C CA . GLU A 1 250 ? 24.351 -0.633 -2.519 1.00 75.81 250 GLU A CA 1
ATOM 2007 C C . GLU A 1 250 ? 24.480 -0.294 -1.038 1.00 75.81 250 GLU A C 1
ATOM 2009 O O . GLU A 1 250 ? 23.529 -0.369 -0.255 1.00 75.81 250 GLU A O 1
ATOM 2014 N N . ASP A 1 251 ? 25.661 0.197 -0.668 1.00 67.81 251 ASP A N 1
ATOM 2015 C CA . ASP A 1 251 ? 25.885 0.761 0.657 1.00 67.81 251 ASP A CA 1
ATOM 2016 C C . ASP A 1 251 ? 25.207 2.125 0.825 1.00 67.81 251 ASP A C 1
ATOM 2018 O O . ASP A 1 251 ? 24.895 2.507 1.954 1.00 67.81 251 ASP A O 1
ATOM 2022 N N . GLU A 1 252 ? 25.000 2.883 -0.255 1.00 66.31 252 GLU A N 1
ATOM 2023 C CA . GLU A 1 252 ? 24.370 4.208 -0.263 1.00 66.31 252 GLU A CA 1
ATOM 2024 C C . GLU A 1 252 ? 23.499 4.359 -1.507 1.00 66.31 252 GLU A C 1
ATOM 2026 O O . GLU A 1 252 ? 23.956 4.067 -2.604 1.00 66.31 252 GLU A O 1
ATOM 2031 N N . ILE A 1 253 ? 22.258 4.830 -1.343 1.00 64.81 253 ILE A N 1
ATOM 2032 C CA . ILE A 1 253 ? 21.393 5.083 -2.497 1.00 64.81 253 ILE A CA 1
ATOM 2033 C C . ILE A 1 253 ? 21.833 6.359 -3.199 1.00 64.81 253 ILE A C 1
ATOM 2035 O O . ILE A 1 253 ? 21.947 7.424 -2.580 1.00 64.81 253 ILE A O 1
ATOM 2039 N N . HIS A 1 254 ? 22.003 6.238 -4.510 1.00 65.19 254 HIS A N 1
ATOM 2040 C CA . HIS A 1 254 ? 22.199 7.359 -5.407 1.00 65.19 254 HIS A CA 1
ATOM 2041 C C . HIS A 1 254 ? 21.045 8.352 -5.299 1.00 65.19 254 HIS A C 1
ATOM 2043 O O . HIS A 1 254 ? 19.877 7.981 -5.381 1.00 65.19 254 HIS A O 1
ATOM 2049 N N . ALA A 1 255 ? 21.376 9.631 -5.140 1.00 68.75 255 ALA A N 1
ATOM 2050 C CA . ALA A 1 255 ? 20.391 10.696 -5.135 1.00 68.75 255 ALA A CA 1
ATOM 2051 C C . ALA A 1 255 ? 20.724 11.708 -6.230 1.00 68.75 255 ALA A C 1
ATOM 2053 O O . ALA A 1 255 ? 21.850 12.204 -6.300 1.00 68.75 255 ALA A O 1
ATOM 2054 N N . TYR A 1 256 ? 19.746 12.017 -7.077 1.00 75.56 256 TYR A N 1
ATOM 2055 C CA . TYR A 1 256 ? 19.965 12.831 -8.270 1.00 75.56 256 TYR A CA 1
ATOM 2056 C C . TYR A 1 256 ? 19.179 14.130 -8.240 1.00 75.56 256 TYR A C 1
ATOM 2058 O O . TYR A 1 256 ? 18.065 14.187 -7.717 1.00 75.56 256 TYR A O 1
ATOM 2066 N N . ASN A 1 257 ? 19.763 15.160 -8.852 1.00 79.12 257 ASN A N 1
ATOM 2067 C CA . ASN A 1 257 ? 19.107 16.446 -9.018 1.00 79.12 257 ASN A CA 1
ATOM 2068 C C . ASN A 1 257 ? 17.905 16.324 -9.955 1.00 79.12 257 ASN A C 1
ATOM 2070 O O . ASN A 1 257 ? 17.988 15.621 -10.956 1.00 79.12 257 ASN A O 1
ATOM 2074 N N . PHE A 1 258 ? 16.813 17.040 -9.694 1.00 83.81 258 PHE A N 1
ATOM 2075 C CA . PHE A 1 258 ? 15.717 17.156 -10.659 1.00 83.81 258 PHE A CA 1
ATOM 2076 C C . PHE A 1 258 ? 15.206 18.590 -10.813 1.00 83.81 258 PHE A C 1
ATOM 2078 O O . PHE A 1 258 ? 15.273 19.409 -9.893 1.00 83.81 258 PHE A O 1
ATOM 2085 N N . ASP A 1 259 ? 14.640 18.874 -11.983 1.00 84.88 259 ASP A N 1
ATOM 2086 C CA . ASP A 1 259 ? 13.910 20.105 -12.289 1.00 84.88 259 ASP A CA 1
ATOM 2087 C C . ASP A 1 259 ? 12.682 19.783 -13.157 1.00 84.88 259 ASP A C 1
ATOM 2089 O O . ASP A 1 259 ? 12.382 18.622 -13.435 1.00 84.88 259 ASP A O 1
ATOM 2093 N N . PHE A 1 260 ? 11.946 20.807 -13.572 1.00 87.81 260 PHE A N 1
ATOM 2094 C CA . PHE A 1 260 ? 10.805 20.686 -14.465 1.00 87.81 260 PHE A CA 1
ATOM 2095 C C . PHE A 1 260 ? 11.147 21.243 -15.849 1.00 87.81 260 PHE A C 1
ATOM 2097 O O . PHE A 1 260 ? 11.846 22.244 -15.990 1.00 87.81 260 PHE A O 1
ATOM 2104 N N . VAL A 1 261 ? 10.659 20.584 -16.892 1.00 90.69 261 VAL A N 1
ATOM 2105 C CA . VAL A 1 261 ? 10.969 20.903 -18.287 1.00 90.69 261 VAL A CA 1
ATOM 2106 C C . VAL A 1 261 ? 9.709 20.871 -19.136 1.00 90.69 261 VAL A C 1
ATOM 2108 O O . VAL A 1 261 ? 8.718 20.220 -18.801 1.00 90.69 261 VAL A O 1
ATOM 2111 N N . ASN A 1 262 ? 9.752 21.577 -20.258 1.00 92.38 262 ASN A N 1
ATOM 2112 C CA . ASN A 1 262 ? 8.762 21.423 -21.309 1.00 92.38 262 ASN A CA 1
ATOM 2113 C C . ASN A 1 262 ? 9.248 20.341 -22.270 1.00 92.38 262 ASN A C 1
ATOM 2115 O O . ASN A 1 262 ? 10.422 20.311 -22.645 1.00 92.38 262 ASN A O 1
ATOM 2119 N N . VAL A 1 263 ? 8.342 19.450 -22.653 1.00 94.25 263 VAL A N 1
ATOM 2120 C CA . VAL A 1 263 ? 8.654 18.265 -23.451 1.00 94.25 263 VAL A CA 1
ATOM 2121 C C . VAL A 1 263 ? 7.822 18.300 -24.711 1.00 94.25 263 VAL A C 1
ATOM 2123 O O . VAL A 1 263 ? 6.631 18.606 -24.668 1.00 94.25 263 VAL A O 1
ATOM 2126 N N . LYS A 1 264 ? 8.421 17.942 -25.837 1.00 95.12 264 LYS A N 1
ATOM 2127 C CA . LYS A 1 264 ? 7.700 17.679 -27.069 1.00 95.12 264 LYS A CA 1
ATOM 2128 C C . LYS A 1 264 ? 8.034 16.279 -27.575 1.00 95.12 264 LYS A C 1
ATOM 2130 O O . LYS A 1 264 ? 9.192 15.940 -27.814 1.00 95.12 264 LYS A O 1
ATOM 2135 N N . LEU A 1 265 ? 6.986 15.472 -27.717 1.00 94.00 265 LEU A N 1
ATOM 2136 C CA . LEU A 1 265 ? 7.029 14.093 -28.199 1.00 94.00 265 LEU A CA 1
ATOM 2137 C C . LEU A 1 265 ? 6.172 14.011 -29.464 1.00 94.00 265 LEU A C 1
ATOM 2139 O O . LEU A 1 265 ? 4.944 14.120 -29.409 1.00 94.00 265 LEU A O 1
ATOM 2143 N N . GLY A 1 266 ? 6.823 13.897 -30.623 1.00 89.25 266 GLY A N 1
ATOM 2144 C CA . GLY A 1 266 ? 6.155 14.073 -31.913 1.00 89.25 266 GLY A CA 1
ATOM 2145 C C . GLY A 1 266 ? 5.474 15.447 -32.002 1.00 89.25 266 GLY A C 1
ATOM 2146 O O . GLY A 1 266 ? 6.123 16.483 -31.858 1.00 89.25 266 GLY A O 1
ATOM 2147 N N . ASN A 1 267 ? 4.153 15.458 -32.199 1.00 89.12 267 ASN A N 1
ATOM 2148 C CA . ASN A 1 267 ? 3.340 16.683 -32.269 1.00 89.12 267 ASN A CA 1
ATOM 2149 C C . ASN A 1 267 ? 2.707 17.086 -30.923 1.00 89.12 267 ASN A C 1
ATOM 2151 O O . ASN A 1 267 ? 1.895 18.009 -30.875 1.00 89.12 267 ASN A O 1
ATOM 2155 N N . GLN A 1 268 ? 3.021 16.379 -29.836 1.00 93.19 268 GLN A N 1
ATOM 2156 C CA . GLN A 1 268 ? 2.429 16.612 -28.520 1.00 93.19 268 GLN A CA 1
ATOM 2157 C C . GLN A 1 268 ? 3.356 17.434 -27.633 1.00 93.19 268 GLN A C 1
ATOM 2159 O O . GLN A 1 268 ? 4.557 17.186 -27.605 1.00 93.19 268 GLN A O 1
ATOM 2164 N N . HIS A 1 269 ? 2.780 18.379 -26.888 1.00 93.25 269 HIS A N 1
ATOM 2165 C CA . HIS A 1 269 ? 3.500 19.323 -26.032 1.00 93.25 269 HIS A CA 1
ATOM 2166 C C . HIS A 1 269 ? 3.094 19.175 -24.569 1.00 93.25 269 HIS A C 1
ATOM 2168 O O . HIS A 1 269 ? 1.924 19.351 -24.233 1.00 93.25 269 HIS A O 1
ATOM 2174 N N . PHE A 1 270 ? 4.060 18.925 -23.702 1.00 93.50 270 PHE A N 1
ATOM 2175 C CA . PHE A 1 270 ? 3.896 18.792 -22.266 1.00 93.50 270 PHE A CA 1
ATOM 2176 C C . PHE A 1 270 ? 4.618 19.939 -21.568 1.00 93.50 270 PHE A C 1
ATOM 2178 O O . PHE A 1 270 ? 5.697 20.357 -21.991 1.00 93.50 270 PHE A O 1
ATOM 2185 N N . GLU A 1 271 ? 4.037 20.425 -20.482 1.00 90.69 271 GLU A N 1
ATOM 2186 C CA . GLU A 1 271 ? 4.615 21.492 -19.674 1.00 90.69 271 GLU A CA 1
ATOM 2187 C C . GLU A 1 271 ? 4.861 20.981 -18.265 1.00 90.69 271 GLU A C 1
ATOM 2189 O O . GLU A 1 271 ? 4.086 20.173 -17.753 1.00 90.69 271 GLU A O 1
ATOM 2194 N N . LYS A 1 272 ? 5.918 21.493 -17.627 1.00 89.62 272 LYS A N 1
ATOM 2195 C CA . LYS A 1 272 ? 6.256 21.171 -16.233 1.00 89.62 272 LYS A CA 1
ATOM 2196 C C . LYS A 1 272 ? 6.357 19.665 -15.980 1.00 89.62 272 LYS A C 1
ATOM 2198 O O . LYS A 1 272 ? 5.847 19.159 -14.984 1.00 89.62 272 LYS A O 1
ATOM 2203 N N . ILE A 1 273 ? 7.034 18.953 -16.872 1.00 92.81 273 ILE A N 1
ATOM 2204 C CA . ILE A 1 273 ? 7.354 17.542 -16.675 1.00 92.81 273 ILE A CA 1
ATOM 2205 C C . ILE A 1 273 ? 8.627 17.442 -15.856 1.00 92.81 273 ILE A C 1
ATOM 2207 O O . ILE A 1 273 ? 9.613 18.106 -16.166 1.00 92.81 273 ILE A O 1
ATOM 2211 N N . LYS A 1 274 ? 8.625 16.624 -14.809 1.00 91.06 274 LYS A N 1
ATOM 2212 C CA . LYS A 1 274 ? 9.820 16.383 -14.011 1.00 91.06 274 LYS A CA 1
ATOM 2213 C C . LYS A 1 274 ? 10.881 15.672 -14.847 1.00 91.06 274 LYS A C 1
ATOM 2215 O O . LYS A 1 274 ? 10.605 14.658 -15.487 1.00 91.06 274 LYS A O 1
ATOM 2220 N N . CYS A 1 275 ? 12.099 16.182 -14.769 1.00 91.25 275 CYS A N 1
ATOM 2221 C CA . CYS A 1 275 ? 13.282 15.598 -15.365 1.00 91.25 275 CYS A CA 1
ATOM 2222 C C . CYS A 1 275 ? 14.405 15.542 -14.332 1.00 91.25 275 CYS A C 1
ATOM 2224 O O . CYS A 1 275 ? 14.831 16.575 -13.811 1.00 91.25 275 CYS A O 1
ATOM 2226 N N . THR A 1 276 ? 14.882 14.335 -14.059 1.00 89.00 276 THR A N 1
ATOM 2227 C CA . THR A 1 276 ? 16.055 14.089 -13.220 1.00 89.00 276 THR A CA 1
ATOM 2228 C C . THR A 1 276 ? 17.318 14.221 -14.080 1.00 89.00 276 THR A C 1
ATOM 2230 O O . THR A 1 276 ? 17.349 13.732 -15.207 1.00 89.00 276 THR A O 1
ATOM 2233 N N . GLU A 1 277 ? 18.333 14.936 -13.597 1.00 87.81 277 GLU A N 1
ATOM 2234 C CA . GLU A 1 277 ? 19.549 15.313 -14.325 1.00 87.81 277 GLU A CA 1
ATOM 2235 C C . GLU A 1 277 ? 20.821 14.710 -13.711 1.00 87.81 277 GLU A C 1
ATOM 2237 O O . GLU A 1 277 ? 20.837 14.302 -12.549 1.00 87.81 277 GLU A O 1
ATOM 2242 N N . ASN A 1 278 ? 21.909 14.687 -14.491 1.00 86.62 278 ASN A N 1
ATOM 2243 C CA . ASN A 1 278 ? 23.211 14.116 -14.105 1.00 86.62 278 ASN A CA 1
ATOM 2244 C C . ASN A 1 278 ? 23.140 12.644 -13.652 1.00 86.62 278 ASN A C 1
ATOM 2246 O O . ASN A 1 278 ? 23.843 12.226 -12.731 1.00 86.62 278 ASN A O 1
ATOM 2250 N N . CYS A 1 279 ? 22.261 11.868 -14.280 1.00 88.00 279 CYS A N 1
ATOM 2251 C CA . CYS A 1 279 ? 22.078 10.451 -13.986 1.00 88.00 279 CYS A CA 1
ATOM 2252 C C . CYS A 1 279 ? 23.014 9.565 -14.827 1.00 88.00 279 CYS A C 1
ATOM 2254 O O . CYS A 1 279 ? 23.741 10.044 -15.694 1.00 88.00 279 CYS A O 1
AT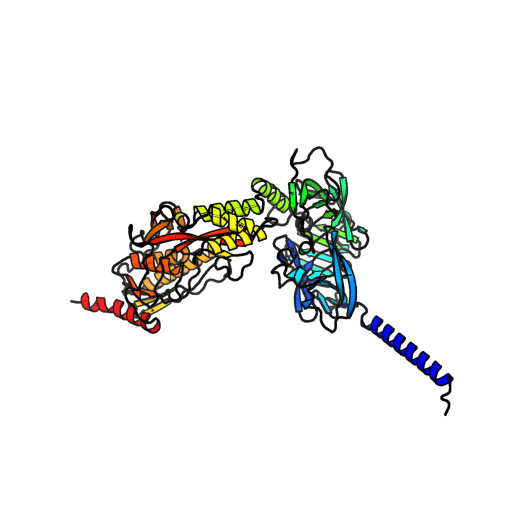OM 2256 N N . GLN A 1 280 ? 22.968 8.247 -14.623 1.00 87.88 280 GLN A N 1
ATOM 2257 C CA . GLN A 1 280 ? 23.769 7.295 -15.412 1.00 87.88 280 GLN A CA 1
ATOM 2258 C C . GLN A 1 280 ? 23.142 6.945 -16.773 1.00 87.88 280 GLN A C 1
ATOM 2260 O O . GLN A 1 280 ? 23.838 6.500 -17.686 1.00 87.88 280 GLN A O 1
ATOM 2265 N N . SER A 1 281 ? 21.834 7.183 -16.936 1.00 89.06 281 SER A N 1
ATOM 2266 C CA . SER A 1 281 ? 21.070 6.793 -18.130 1.00 89.06 281 SER A CA 1
ATOM 2267 C C . SER A 1 281 ? 20.080 7.871 -18.587 1.00 89.06 281 SER A C 1
ATOM 2269 O O . SER A 1 281 ? 19.547 8.613 -17.764 1.00 89.06 281 SER A O 1
ATOM 2271 N N . ASN A 1 282 ? 19.815 7.927 -19.901 1.00 93.44 282 ASN A N 1
ATOM 2272 C CA . ASN A 1 282 ? 18.779 8.771 -20.510 1.00 93.44 282 ASN A CA 1
ATOM 2273 C C . ASN A 1 282 ? 17.489 7.954 -20.683 1.00 93.44 282 ASN A C 1
ATOM 2275 O O . ASN A 1 282 ? 17.456 7.088 -21.560 1.00 93.44 282 ASN A O 1
ATOM 2279 N N . LEU A 1 283 ? 16.451 8.223 -19.888 1.00 95.06 283 LEU A N 1
ATOM 2280 C CA . LEU A 1 283 ? 15.218 7.427 -19.818 1.00 95.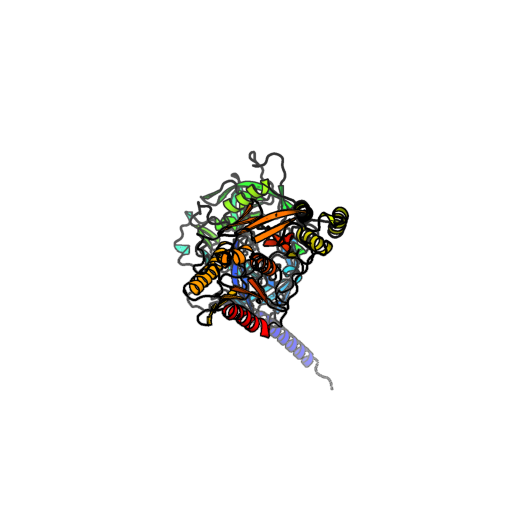06 283 LEU A CA 1
ATOM 2281 C C . LEU A 1 283 ? 13.961 8.273 -20.014 1.00 95.06 283 LEU A C 1
ATOM 2283 O O . LEU A 1 283 ? 13.849 9.372 -19.473 1.00 95.06 283 LEU A O 1
ATOM 2287 N N . ALA A 1 284 ? 12.993 7.712 -20.730 1.00 96.56 284 ALA A N 1
ATOM 2288 C CA . ALA A 1 284 ? 11.618 8.179 -20.819 1.00 96.56 284 ALA A CA 1
ATOM 2289 C C . ALA A 1 284 ? 10.713 7.089 -20.241 1.00 96.56 284 ALA A C 1
ATOM 2291 O O . ALA A 1 284 ? 10.630 5.999 -20.807 1.00 96.56 284 ALA A O 1
ATOM 2292 N N . GLY A 1 285 ? 10.090 7.372 -19.099 1.00 94.94 285 GLY A N 1
ATOM 2293 C CA . GLY A 1 285 ? 9.409 6.347 -18.315 1.00 94.94 285 GLY A CA 1
ATOM 2294 C C . GLY A 1 285 ? 7.941 6.136 -18.663 1.00 94.94 285 GLY A C 1
ATOM 2295 O O . GLY A 1 285 ? 7.358 6.811 -19.520 1.00 94.94 285 GLY A O 1
ATOM 2296 N N . ILE A 1 286 ? 7.321 5.207 -17.936 1.00 95.50 286 ILE A N 1
ATOM 2297 C CA . ILE A 1 286 ? 5.935 4.772 -18.145 1.00 95.50 286 ILE A CA 1
ATOM 2298 C C . ILE A 1 286 ? 4.918 5.910 -17.979 1.00 95.50 286 ILE A C 1
ATOM 2300 O O . ILE A 1 286 ? 3.832 5.859 -18.556 1.00 95.50 286 ILE A O 1
ATOM 2304 N N . SER A 1 287 ? 5.245 6.979 -17.248 1.00 95.00 287 SER A N 1
ATOM 2305 C CA . SER A 1 287 ? 4.302 8.085 -17.059 1.00 95.00 287 SER A CA 1
ATOM 2306 C C . SER A 1 287 ? 3.989 8.829 -18.365 1.00 95.00 287 SER A C 1
ATOM 2308 O O . SER A 1 287 ? 2.853 9.256 -18.586 1.00 95.00 287 SER A O 1
ATOM 2310 N N . LEU A 1 288 ? 4.961 8.916 -19.283 1.00 95.12 288 LEU A N 1
ATOM 2311 C CA . LEU A 1 288 ? 4.753 9.471 -20.625 1.00 95.12 288 LEU A CA 1
ATOM 2312 C C . LEU A 1 288 ? 3.850 8.576 -21.475 1.00 95.12 288 LEU A C 1
ATOM 2314 O O . LEU A 1 288 ? 3.060 9.088 -22.265 1.00 95.12 288 LEU A O 1
ATOM 2318 N N . VAL A 1 289 ? 3.935 7.256 -21.293 1.00 96.00 289 VAL A N 1
ATOM 2319 C CA . VAL A 1 289 ? 3.052 6.273 -21.939 1.00 96.00 289 VAL A CA 1
ATOM 2320 C C . VAL A 1 289 ? 1.615 6.474 -21.450 1.00 96.00 289 VAL A C 1
ATOM 2322 O O . VAL A 1 289 ? 0.698 6.587 -22.262 1.00 96.00 289 VAL A O 1
ATOM 2325 N N . TRP A 1 290 ? 1.420 6.628 -20.136 1.00 96.12 290 TRP A N 1
ATOM 2326 C CA . TRP A 1 290 ? 0.106 6.870 -19.530 1.00 96.12 290 TRP A CA 1
ATOM 2327 C C . TRP A 1 290 ? -0.553 8.187 -19.925 1.00 96.12 290 TRP A C 1
ATOM 2329 O O . TRP A 1 290 ? -1.777 8.285 -19.825 1.00 96.12 290 TRP A O 1
ATOM 2339 N N . SER A 1 291 ? 0.200 9.175 -20.417 1.00 95.88 291 SER A N 1
ATOM 2340 C CA . SER A 1 291 ? -0.367 10.412 -20.977 1.00 95.88 291 SER A CA 1
ATOM 2341 C C . SER A 1 291 ? -1.140 10.198 -22.290 1.00 95.88 291 SER A C 1
ATOM 2343 O O . SER A 1 291 ? -1.683 11.153 -22.850 1.00 95.88 291 SER A O 1
ATOM 2345 N N . PHE A 1 292 ? -1.250 8.958 -22.771 1.00 95.62 292 PHE A N 1
ATOM 2346 C CA . PHE A 1 292 ? -2.041 8.566 -23.933 1.00 95.62 292 PHE A CA 1
ATOM 2347 C C . PHE A 1 292 ? -3.101 7.525 -23.563 1.00 95.62 292 PHE A C 1
ATOM 2349 O O . PHE A 1 292 ? -3.022 6.839 -22.542 1.00 95.62 292 PHE A O 1
ATOM 2356 N N . GLU A 1 293 ? -4.144 7.425 -24.379 1.00 95.44 293 GLU A N 1
ATOM 2357 C CA . GLU A 1 293 ? -5.175 6.395 -24.218 1.00 95.44 293 GLU A CA 1
ATOM 2358 C C . GLU A 1 293 ? -4.718 5.045 -24.762 1.00 95.44 293 GLU A C 1
ATOM 2360 O O . GLU A 1 293 ? -5.152 4.001 -24.274 1.00 95.44 293 GLU A O 1
ATOM 2365 N N . ARG A 1 294 ? -3.837 5.071 -25.765 1.00 94.12 294 ARG A N 1
ATOM 2366 C CA . ARG A 1 294 ? -3.328 3.877 -26.425 1.00 94.12 294 ARG A CA 1
ATOM 2367 C C . ARG A 1 294 ? -1.902 4.086 -26.911 1.00 94.12 294 ARG A C 1
ATOM 2369 O O . ARG A 1 294 ? -1.581 5.143 -27.459 1.00 94.12 294 ARG A O 1
ATOM 2376 N N . VAL A 1 295 ? -1.060 3.073 -26.739 1.00 96.06 295 VAL A N 1
ATOM 2377 C CA . VAL A 1 295 ? 0.329 3.080 -27.215 1.00 96.06 295 VAL A CA 1
ATOM 2378 C C . VAL A 1 295 ? 0.635 1.772 -27.924 1.00 96.06 295 VAL A C 1
ATOM 2380 O O . VAL A 1 295 ? 0.387 0.701 -27.380 1.00 96.06 295 VAL A O 1
ATOM 2383 N N . VAL A 1 296 ? 1.191 1.859 -29.132 1.00 95.75 296 VAL A N 1
ATOM 2384 C CA . VAL A 1 296 ? 1.590 0.685 -29.915 1.00 95.75 296 VAL A CA 1
ATOM 2385 C C . VAL A 1 296 ? 3.108 0.655 -30.042 1.00 95.75 296 VAL A C 1
ATOM 2387 O O . VAL A 1 296 ? 3.681 1.531 -30.688 1.00 95.75 296 VAL A O 1
ATOM 2390 N N . LEU A 1 297 ? 3.754 -0.336 -29.424 1.00 94.81 297 LEU A N 1
ATOM 2391 C CA . LEU A 1 297 ? 5.178 -0.631 -29.582 1.00 94.81 297 LEU A CA 1
ATOM 2392 C C . LEU A 1 297 ? 5.358 -1.612 -30.742 1.00 94.81 297 LEU A C 1
ATOM 2394 O O . LEU A 1 297 ? 5.154 -2.817 -30.591 1.00 94.81 297 LEU A O 1
ATOM 2398 N N . ASP A 1 298 ? 5.751 -1.099 -31.901 1.00 93.38 298 ASP A N 1
ATOM 2399 C CA . ASP A 1 298 ? 6.015 -1.892 -33.095 1.00 93.38 298 ASP A CA 1
ATOM 2400 C C . ASP A 1 298 ? 7.523 -2.113 -33.255 1.00 93.38 298 ASP A C 1
ATOM 2402 O O . ASP A 1 298 ? 8.225 -1.392 -33.969 1.00 93.38 298 ASP A O 1
ATOM 2406 N N . TYR A 1 299 ? 8.041 -3.114 -32.540 1.00 89.81 299 TYR A N 1
ATOM 2407 C CA . TYR A 1 299 ? 9.464 -3.459 -32.580 1.00 89.81 299 TYR A CA 1
ATOM 2408 C C . TYR A 1 299 ? 9.897 -4.015 -33.938 1.00 89.81 299 TYR A C 1
ATOM 2410 O O . TYR A 1 299 ? 11.024 -3.762 -34.367 1.00 89.81 299 TYR A O 1
ATOM 2418 N N . LEU A 1 300 ? 9.003 -4.730 -34.627 1.00 88.94 300 LEU A N 1
ATOM 2419 C CA . LEU A 1 300 ? 9.290 -5.349 -35.921 1.00 88.94 300 LEU A CA 1
ATOM 2420 C C . LEU A 1 300 ? 9.555 -4.290 -36.997 1.00 88.94 300 LEU A C 1
ATOM 2422 O O . LEU A 1 300 ? 10.473 -4.447 -37.803 1.00 88.94 300 LEU A O 1
ATOM 2426 N N . HIS A 1 301 ? 8.812 -3.180 -36.960 1.00 89.56 301 HIS A N 1
ATOM 2427 C CA . HIS A 1 301 ? 8.985 -2.053 -37.880 1.00 89.56 301 HIS A CA 1
ATOM 2428 C C . HIS A 1 301 ? 9.742 -0.866 -37.274 1.00 89.56 301 HIS A C 1
ATOM 2430 O O . HIS A 1 301 ? 9.869 0.165 -37.934 1.00 89.56 301 HIS A O 1
ATOM 2436 N N . GLN A 1 302 ? 10.261 -1.001 -36.048 1.00 91.31 302 GLN A N 1
ATOM 2437 C CA . GLN A 1 302 ? 11.027 0.034 -35.346 1.00 91.31 302 GLN A CA 1
ATOM 2438 C C . GLN A 1 302 ? 10.267 1.368 -35.230 1.00 91.31 302 GLN A C 1
ATOM 2440 O O . GLN A 1 302 ? 10.812 2.451 -35.462 1.00 91.31 302 GLN A O 1
ATOM 2445 N N . LYS A 1 303 ? 8.987 1.295 -34.854 1.00 92.88 303 LYS A N 1
ATOM 2446 C CA . LYS A 1 303 ? 8.105 2.454 -34.665 1.00 92.88 303 LYS A CA 1
ATOM 2447 C C . LYS A 1 303 ? 7.344 2.352 -33.349 1.00 92.88 303 LYS A C 1
ATOM 2449 O O . LYS A 1 303 ? 6.985 1.269 -32.901 1.00 92.88 303 LYS A O 1
ATOM 2454 N N . VAL A 1 304 ? 7.044 3.495 -32.748 1.00 95.25 304 VAL A N 1
ATOM 2455 C CA . VAL A 1 304 ? 6.070 3.601 -31.660 1.00 95.25 304 VAL A CA 1
ATOM 2456 C C . VAL A 1 304 ? 5.009 4.628 -32.013 1.00 95.25 304 VAL A C 1
ATOM 2458 O O . VAL A 1 304 ? 5.300 5.670 -32.602 1.00 95.25 304 VAL A O 1
ATOM 2461 N N . TYR A 1 305 ? 3.770 4.327 -31.643 1.00 95.19 305 TYR A N 1
ATOM 2462 C CA . TYR A 1 305 ? 2.618 5.178 -31.898 1.00 95.19 305 TYR A CA 1
ATOM 2463 C C . TYR A 1 305 ? 1.992 5.572 -30.568 1.00 95.19 305 TYR A C 1
ATOM 2465 O O . TYR A 1 305 ? 1.572 4.708 -29.802 1.00 95.19 305 TYR A O 1
ATOM 2473 N N . PHE A 1 306 ? 1.904 6.874 -30.313 1.00 94.31 306 PHE A N 1
ATOM 2474 C CA . PHE A 1 306 ? 1.226 7.432 -29.147 1.00 94.31 306 PHE A CA 1
ATOM 2475 C C . PHE A 1 306 ? -0.108 8.037 -29.593 1.00 94.31 306 PHE A C 1
ATOM 2477 O O . PHE A 1 306 ? -0.142 9.060 -30.282 1.00 94.31 306 PHE A O 1
ATOM 2484 N N . ILE A 1 307 ? -1.213 7.374 -29.252 1.00 92.62 307 ILE A N 1
ATOM 2485 C CA . ILE A 1 307 ? -2.535 7.627 -29.833 1.00 92.62 307 ILE A CA 1
ATOM 2486 C C . ILE A 1 307 ? -3.452 8.235 -28.773 1.00 92.62 307 ILE A C 1
ATOM 2488 O O . ILE A 1 307 ? -3.551 7.726 -27.659 1.00 92.62 307 ILE A O 1
ATOM 2492 N N . SER A 1 308 ? -4.142 9.316 -29.151 1.00 92.25 308 SER A N 1
ATOM 2493 C CA . SER A 1 308 ? -5.093 10.049 -28.304 1.00 92.25 308 SER A CA 1
ATOM 2494 C C . SER A 1 308 ? -4.477 10.508 -26.982 1.00 92.25 308 SER A C 1
ATOM 2496 O O . SER A 1 308 ? -4.544 9.834 -25.957 1.00 92.25 308 SER A O 1
ATOM 2498 N N . ARG A 1 309 ? -3.854 11.690 -26.999 1.00 92.62 309 ARG A N 1
ATOM 2499 C CA . ARG A 1 309 ? -3.303 12.293 -25.784 1.00 92.62 309 ARG A CA 1
ATOM 2500 C C . ARG A 1 309 ? -4.420 12.616 -24.788 1.00 92.62 309 ARG A C 1
ATOM 2502 O O . ARG A 1 309 ? -5.367 13.328 -25.133 1.00 92.62 309 ARG A O 1
ATOM 2509 N N . ARG A 1 310 ? -4.241 12.185 -23.540 1.00 92.19 310 ARG A N 1
ATOM 2510 C CA . ARG A 1 310 ? -5.101 12.549 -22.411 1.00 92.19 310 ARG A CA 1
ATOM 2511 C C . ARG A 1 310 ? -4.898 14.014 -22.051 1.00 92.19 310 ARG A C 1
ATOM 2513 O O . ARG A 1 310 ? -3.769 14.492 -21.961 1.00 92.19 310 ARG A O 1
ATOM 2520 N N . LYS A 1 311 ? -5.999 14.733 -21.849 1.00 79.25 311 LYS A N 1
ATOM 2521 C CA . LYS A 1 311 ? -5.978 16.137 -21.400 1.00 79.25 311 LYS A CA 1
ATOM 2522 C C . LYS A 1 311 ? -6.577 16.327 -20.012 1.00 79.25 311 LYS A C 1
ATOM 2524 O O . LYS A 1 311 ? -6.355 17.366 -19.396 1.00 79.25 311 LYS A O 1
ATOM 2529 N N . ASP A 1 312 ? -7.351 15.359 -19.537 1.00 78.06 312 ASP A N 1
ATOM 2530 C CA . ASP A 1 312 ? -7.859 15.340 -18.175 1.00 78.06 312 ASP A CA 1
ATOM 2531 C C . ASP A 1 312 ? -6.844 14.701 -17.212 1.00 78.06 312 ASP A C 1
ATOM 2533 O O . ASP A 1 312 ? -5.930 13.981 -17.615 1.00 78.06 312 ASP A O 1
ATOM 2537 N N . LYS A 1 313 ? -7.020 14.982 -15.920 1.00 73.38 313 LYS A N 1
ATOM 2538 C CA . LYS A 1 313 ? -6.160 14.491 -14.834 1.00 73.38 313 LYS A CA 1
ATOM 2539 C C . LYS A 1 313 ? -6.749 13.274 -14.114 1.00 73.38 313 LYS A C 1
ATOM 2541 O O . LYS A 1 313 ? -6.428 13.041 -12.953 1.00 73.38 313 LYS A O 1
ATOM 2546 N N . SER A 1 314 ? -7.662 12.532 -14.749 1.00 81.75 314 SER A N 1
ATOM 2547 C CA . SER A 1 314 ? -8.297 11.372 -14.103 1.00 81.75 314 SER A CA 1
ATOM 2548 C C . SER A 1 314 ? -7.328 10.199 -13.932 1.00 81.75 314 SER A C 1
ATOM 2550 O O . SER A 1 314 ? -7.443 9.441 -12.973 1.00 81.75 314 SER A O 1
ATOM 2552 N N . CYS A 1 315 ? -6.351 10.067 -14.835 1.00 85.38 315 CYS A N 1
ATOM 2553 C CA . CYS A 1 315 ? -5.307 9.055 -14.747 1.00 85.38 315 CYS A CA 1
ATOM 2554 C C . CYS A 1 315 ? -4.158 9.542 -13.839 1.00 85.38 315 CYS A C 1
ATOM 2556 O O . CYS A 1 315 ? -3.460 10.497 -14.205 1.00 85.38 315 CYS A O 1
ATOM 2558 N N . PRO A 1 316 ? -3.903 8.876 -12.693 1.00 87.38 316 PRO A N 1
ATOM 2559 C CA . PRO A 1 316 ? -2.895 9.317 -11.728 1.00 87.38 316 PRO A CA 1
ATOM 2560 C C . PRO A 1 316 ? -1.454 9.107 -12.211 1.00 87.38 316 PRO A C 1
ATOM 2562 O O . PRO A 1 316 ? -0.530 9.659 -11.623 1.00 87.38 316 PRO A O 1
ATOM 2565 N N . TYR A 1 317 ? -1.258 8.330 -13.279 1.00 91.62 317 TYR A N 1
ATOM 2566 C CA . TYR A 1 317 ? 0.059 7.912 -13.762 1.00 91.62 317 TYR A CA 1
ATOM 2567 C C . TYR A 1 317 ? 0.586 8.754 -14.926 1.00 91.62 317 TYR A C 1
ATOM 2569 O O . TYR A 1 317 ? 1.670 8.483 -15.420 1.00 91.62 317 TYR A O 1
ATOM 2577 N N . THR A 1 318 ? -0.158 9.762 -15.391 1.00 94.38 318 THR A N 1
ATOM 2578 C CA . THR A 1 318 ? 0.306 10.643 -16.479 1.00 94.38 318 THR A CA 1
ATOM 2579 C C . THR A 1 318 ? 1.558 11.417 -16.072 1.00 94.38 318 THR A C 1
ATOM 2581 O O . THR A 1 318 ? 1.723 11.765 -14.900 1.00 94.38 318 THR A O 1
ATOM 2584 N N . ALA A 1 319 ? 2.419 11.743 -17.039 1.00 93.69 319 ALA A N 1
ATOM 2585 C CA . ALA A 1 319 ? 3.640 12.507 -16.790 1.00 93.69 319 ALA A CA 1
ATOM 2586 C C . ALA A 1 319 ? 3.349 13.832 -16.072 1.00 93.69 319 ALA A C 1
ATOM 2588 O O . ALA A 1 319 ? 4.043 14.176 -15.116 1.00 93.69 319 ALA A O 1
ATOM 2589 N N . GLU A 1 320 ? 2.290 14.546 -16.465 1.00 92.56 320 GLU A N 1
ATOM 2590 C CA . GLU A 1 320 ? 1.839 15.765 -15.794 1.00 92.56 320 GLU A CA 1
ATOM 2591 C C . GLU A 1 320 ? 1.394 15.510 -14.346 1.00 92.56 320 GLU A C 1
ATOM 2593 O O . GLU A 1 320 ? 1.795 16.251 -13.451 1.00 92.56 320 GLU A O 1
ATOM 2598 N N . THR A 1 321 ? 0.605 14.462 -14.085 1.00 89.81 321 THR A N 1
ATOM 2599 C CA . THR A 1 321 ? 0.076 14.194 -12.734 1.00 89.81 321 THR A CA 1
ATOM 2600 C C . THR A 1 321 ? 1.169 13.738 -11.775 1.00 89.81 321 THR A C 1
ATOM 2602 O O . THR A 1 321 ? 1.254 14.261 -10.665 1.00 89.81 321 THR A O 1
ATOM 2605 N N . VAL A 1 322 ? 2.057 12.838 -12.209 1.00 87.94 322 VAL A N 1
ATOM 2606 C CA . VAL A 1 322 ? 3.225 12.408 -11.421 1.00 87.94 322 VAL A CA 1
ATOM 2607 C C . VAL A 1 322 ? 4.125 13.609 -11.107 1.00 87.94 322 VAL A C 1
ATOM 2609 O O . VAL A 1 322 ? 4.538 13.810 -9.963 1.00 87.94 322 VAL A O 1
ATOM 2612 N N . SER A 1 323 ? 4.366 14.462 -12.106 1.00 88.88 323 SER A N 1
ATOM 2613 C CA . SER A 1 323 ? 5.159 15.686 -11.951 1.00 88.88 323 SER A CA 1
ATOM 2614 C C . SER A 1 323 ? 4.509 16.674 -10.977 1.00 88.88 323 SER A C 1
ATOM 2616 O O . SER A 1 323 ? 5.190 17.234 -10.118 1.00 88.88 323 SER A O 1
ATOM 2618 N N . GLU A 1 324 ? 3.191 16.867 -11.052 1.00 84.56 324 GLU A N 1
ATOM 2619 C CA . GLU A 1 324 ? 2.441 17.729 -10.135 1.00 84.56 324 GLU A CA 1
ATOM 2620 C C . GLU A 1 324 ? 2.426 17.199 -8.702 1.00 84.56 324 GLU A C 1
ATOM 2622 O O . GLU A 1 324 ? 2.622 17.981 -7.772 1.00 84.56 324 GLU A O 1
ATOM 2627 N N . GLN A 1 325 ? 2.236 15.893 -8.505 1.00 77.44 325 GLN A N 1
ATOM 2628 C CA . GLN A 1 325 ? 2.300 15.269 -7.182 1.00 77.44 325 GLN A CA 1
ATOM 2629 C C . GLN A 1 325 ? 3.669 15.491 -6.543 1.00 77.44 325 GLN A C 1
ATOM 2631 O O . GLN A 1 325 ? 3.748 15.879 -5.382 1.00 77.44 325 GLN A O 1
ATOM 2636 N N . GLN A 1 326 ? 4.748 15.339 -7.308 1.00 73.12 326 GLN A N 1
ATOM 2637 C CA . GLN A 1 326 ? 6.108 15.581 -6.823 1.00 73.12 326 GLN A CA 1
ATOM 2638 C C . GLN A 1 326 ? 6.392 17.078 -6.606 1.00 73.12 326 GLN A C 1
ATOM 2640 O O . GLN A 1 326 ? 7.074 17.455 -5.650 1.00 73.12 326 GLN A O 1
ATOM 2645 N N . TYR A 1 327 ? 5.815 17.957 -7.431 1.00 67.62 327 TYR A N 1
ATOM 2646 C CA . TYR A 1 327 ? 5.848 19.406 -7.221 1.00 67.62 327 TYR A CA 1
ATOM 2647 C C . TYR A 1 327 ? 5.090 19.832 -5.952 1.00 67.62 327 TYR A C 1
ATOM 2649 O O . TYR A 1 327 ? 5.517 20.755 -5.259 1.00 67.62 327 TYR A O 1
ATOM 2657 N N . ALA A 1 328 ? 3.971 19.178 -5.635 1.00 58.62 328 ALA A N 1
ATOM 2658 C CA . ALA A 1 328 ? 3.206 19.408 -4.414 1.00 58.62 328 ALA A CA 1
ATOM 2659 C C . ALA A 1 328 ? 3.924 18.823 -3.190 1.00 58.62 328 ALA A C 1
ATOM 2661 O O . ALA A 1 328 ? 4.079 19.524 -2.195 1.00 58.62 328 ALA A O 1
ATOM 2662 N N . PHE A 1 329 ? 4.454 17.601 -3.305 1.00 52.72 329 PHE A N 1
ATOM 2663 C CA . PHE A 1 329 ? 5.257 16.925 -2.284 1.00 52.72 329 PHE A CA 1
ATOM 2664 C C . PHE A 1 329 ? 6.436 17.791 -1.840 1.00 52.72 329 PHE A C 1
ATOM 2666 O O . PHE A 1 329 ? 6.691 17.917 -0.650 1.00 52.72 329 PHE A O 1
ATOM 2673 N N . LYS A 1 330 ? 7.076 18.512 -2.770 1.00 54.44 330 LYS A N 1
ATOM 2674 C CA . LYS A 1 330 ? 8.125 19.504 -2.491 1.00 54.44 330 LYS A CA 1
ATOM 2675 C C . LYS A 1 330 ? 7.749 20.569 -1.446 1.00 54.44 330 LYS A C 1
ATOM 2677 O O . LYS A 1 330 ? 8.651 21.108 -0.801 1.00 54.44 330 LYS A O 1
ATOM 2682 N N . LYS A 1 331 ? 6.468 20.916 -1.285 1.00 46.41 331 LYS A N 1
ATOM 2683 C CA . LYS A 1 331 ? 6.049 21.850 -0.228 1.00 46.41 331 LYS A CA 1
ATOM 2684 C C . LYS A 1 331 ? 6.114 21.227 1.174 1.00 46.41 331 LYS A C 1
ATOM 2686 O O . LYS A 1 331 ? 6.285 21.992 2.116 1.00 46.41 331 LYS A O 1
ATOM 2691 N N . ASP A 1 332 ? 6.098 19.894 1.283 1.00 42.59 332 ASP A N 1
ATOM 2692 C CA . ASP A 1 332 ? 5.936 19.137 2.534 1.00 42.59 332 ASP A CA 1
ATOM 2693 C C . ASP A 1 332 ? 6.969 17.992 2.745 1.00 42.59 332 ASP A C 1
ATOM 2695 O O . ASP A 1 332 ? 6.749 17.118 3.582 1.00 42.59 332 ASP A O 1
ATOM 2699 N N . VAL A 1 333 ? 8.102 17.943 2.020 1.00 49.41 333 VAL A N 1
ATOM 2700 C CA . VAL A 1 333 ? 9.072 16.825 2.149 1.00 49.41 333 VAL A CA 1
ATOM 2701 C C . VAL A 1 333 ? 9.801 16.849 3.489 1.00 49.41 333 VAL A C 1
ATOM 2703 O O . VAL A 1 333 ? 10.612 17.738 3.758 1.00 49.41 333 VAL A O 1
ATOM 2706 N N . PHE A 1 334 ? 9.594 15.790 4.265 1.00 55.53 334 PHE A N 1
ATOM 2707 C CA . PHE A 1 334 ? 10.448 15.401 5.378 1.00 55.53 334 PHE A CA 1
ATOM 2708 C C . PHE A 1 334 ? 11.445 14.340 4.904 1.00 55.53 334 PHE A C 1
ATOM 2710 O O . PHE A 1 334 ? 11.069 13.385 4.229 1.00 55.53 334 PHE A O 1
ATOM 2717 N N . THR A 1 335 ? 12.724 14.472 5.257 1.00 73.19 335 THR A N 1
ATOM 2718 C CA . THR A 1 335 ? 13.675 13.352 5.171 1.00 73.19 335 THR A CA 1
ATOM 2719 C C . THR A 1 335 ? 13.170 12.174 6.012 1.00 73.19 335 THR A C 1
ATOM 2721 O O . THR A 1 335 ? 12.416 12.383 6.959 1.00 73.19 335 THR A O 1
ATOM 2724 N N . SER A 1 336 ? 13.622 10.940 5.754 1.00 75.56 336 SER A N 1
ATOM 2725 C CA . SER A 1 336 ? 13.255 9.763 6.571 1.00 75.56 336 SER A CA 1
ATOM 2726 C C . SER A 1 336 ? 13.469 10.007 8.073 1.00 75.56 336 SER A C 1
ATOM 2728 O O . SER A 1 336 ? 12.657 9.609 8.907 1.00 75.56 336 SER A O 1
ATOM 2730 N N . LYS A 1 337 ? 14.532 10.746 8.422 1.00 82.69 337 LYS A N 1
ATOM 2731 C CA . LYS A 1 337 ? 14.796 11.195 9.792 1.00 82.69 337 LYS A CA 1
ATOM 2732 C C . LYS A 1 337 ? 13.744 12.181 10.296 1.00 82.69 337 LYS A C 1
ATOM 2734 O O . LYS A 1 337 ? 13.245 12.009 11.399 1.00 82.69 337 LYS A O 1
ATOM 2739 N N . GLN A 1 338 ? 13.396 13.196 9.507 1.00 80.38 338 GLN A N 1
ATOM 2740 C CA . GLN A 1 338 ? 12.358 14.162 9.877 1.00 80.38 338 GLN A CA 1
ATOM 2741 C C . GLN A 1 338 ? 10.982 13.494 10.001 1.00 80.38 338 GLN A C 1
ATOM 2743 O O . GLN A 1 338 ? 10.246 13.809 10.931 1.00 80.38 338 GLN A O 1
ATOM 2748 N N . PHE A 1 339 ? 10.654 12.538 9.127 1.00 82.50 339 PHE A N 1
ATOM 2749 C CA . PHE A 1 339 ? 9.429 11.747 9.220 1.00 82.50 339 PHE A CA 1
ATOM 2750 C C . PHE A 1 339 ? 9.384 10.952 10.532 1.00 82.50 339 PHE A C 1
ATOM 2752 O O . PHE A 1 339 ? 8.384 11.011 11.254 1.00 82.50 339 PHE A O 1
ATOM 2759 N N . PHE A 1 340 ? 10.483 10.269 10.883 1.00 89.75 340 PHE A N 1
ATOM 2760 C CA . PHE A 1 340 ? 10.616 9.621 12.187 1.00 89.75 340 PHE A CA 1
ATOM 2761 C C . PHE A 1 340 ? 10.452 10.627 13.327 1.00 89.75 340 PHE A C 1
ATOM 2763 O O . PHE A 1 340 ? 9.631 10.404 14.203 1.00 89.75 340 PHE A O 1
ATOM 2770 N N . GLU A 1 341 ? 11.189 11.737 13.321 1.00 89.81 341 GLU A N 1
ATOM 2771 C CA . GLU A 1 341 ? 11.177 12.712 14.415 1.00 89.81 341 GLU A CA 1
ATOM 2772 C C . GLU A 1 341 ? 9.794 13.327 14.630 1.00 89.81 341 GLU A C 1
ATOM 2774 O O . GLU A 1 341 ? 9.358 13.487 15.768 1.00 89.81 341 GLU A O 1
ATOM 2779 N N . GLN A 1 342 ? 9.076 13.644 13.557 1.00 83.94 342 GLN A N 1
ATOM 2780 C CA . GLN A 1 342 ? 7.717 14.164 13.652 1.00 83.94 342 GLN A CA 1
ATOM 2781 C C . GLN A 1 342 ? 6.738 13.129 14.170 1.00 83.94 342 GLN A C 1
ATOM 2783 O O . GLN A 1 342 ? 5.940 13.434 15.056 1.00 83.94 342 GLN A O 1
ATOM 2788 N N . THR A 1 343 ? 6.818 11.906 13.655 1.00 88.38 343 THR A N 1
ATOM 2789 C CA . THR A 1 343 ? 5.936 10.829 14.098 1.00 88.38 343 THR A CA 1
ATOM 2790 C C . THR A 1 343 ? 6.245 10.432 15.541 1.00 88.38 343 THR A C 1
ATOM 2792 O O . THR A 1 343 ? 5.329 10.247 16.334 1.00 88.38 343 THR A O 1
ATOM 2795 N N . PHE A 1 344 ? 7.518 10.418 15.937 1.00 94.31 344 PHE A N 1
ATOM 2796 C CA . PHE A 1 344 ? 7.954 10.240 17.320 1.00 94.31 344 PHE A CA 1
ATOM 2797 C C . PHE A 1 344 ? 7.381 11.332 18.228 1.00 94.31 344 PHE A C 1
ATOM 2799 O O . PHE A 1 344 ? 6.842 11.031 19.288 1.00 94.31 344 PHE A O 1
ATOM 2806 N N . ASN A 1 345 ? 7.431 12.598 17.803 1.00 91.88 345 ASN A N 1
ATOM 2807 C CA . ASN A 1 345 ? 6.846 13.700 18.566 1.00 91.88 345 ASN A CA 1
ATOM 2808 C C . ASN A 1 345 ? 5.317 13.568 18.680 1.00 91.88 345 ASN A C 1
ATOM 2810 O O . ASN A 1 345 ? 4.758 13.907 19.722 1.00 91.88 345 ASN A O 1
ATOM 2814 N N . LEU A 1 346 ? 4.633 13.066 17.644 1.00 89.94 346 LEU A N 1
ATOM 2815 C CA . LEU A 1 346 ? 3.201 12.750 17.707 1.00 89.94 346 LEU A CA 1
ATOM 2816 C C . LEU A 1 346 ? 2.928 11.634 18.723 1.00 89.94 346 LEU A C 1
ATOM 2818 O O . LEU A 1 346 ? 2.070 11.806 19.587 1.00 89.94 346 LEU A O 1
ATOM 2822 N N . VAL A 1 347 ? 3.699 10.544 18.674 1.00 94.25 347 VAL A N 1
ATOM 2823 C CA . VAL A 1 347 ? 3.632 9.439 19.642 1.00 94.25 347 VAL A CA 1
ATOM 2824 C C . VAL A 1 347 ? 3.821 9.961 21.066 1.00 94.25 347 VAL A C 1
ATOM 2826 O O . VAL A 1 347 ? 2.951 9.766 21.912 1.00 94.25 347 VAL A O 1
ATOM 2829 N N . GLN A 1 348 ? 4.898 10.706 21.318 1.00 95.12 348 GLN A N 1
ATOM 2830 C CA . GLN A 1 348 ? 5.188 11.312 22.617 1.00 95.12 348 GLN A CA 1
ATOM 2831 C C . GLN A 1 348 ? 4.061 12.236 23.087 1.00 95.12 348 GLN A C 1
ATOM 2833 O O . GLN A 1 348 ? 3.671 12.216 24.254 1.00 95.12 348 GLN A O 1
ATOM 2838 N N . LYS A 1 349 ? 3.535 13.076 22.191 1.00 93.06 349 LYS A N 1
ATOM 2839 C CA . LYS A 1 349 ? 2.504 14.060 22.526 1.00 93.06 349 LYS A CA 1
ATOM 2840 C C . LYS A 1 349 ? 1.183 13.402 22.907 1.00 93.06 349 LYS A C 1
ATOM 2842 O O . LYS A 1 349 ? 0.517 13.921 23.802 1.00 93.06 349 LYS A O 1
ATOM 2847 N N . HIS A 1 350 ? 0.800 12.329 22.220 1.00 91.69 350 HIS A N 1
ATOM 2848 C CA . HIS A 1 350 ? -0.537 11.744 22.307 1.00 91.69 350 HIS A CA 1
ATOM 2849 C C . HIS A 1 350 ? -0.605 10.455 23.131 1.00 91.69 350 HIS A C 1
ATOM 2851 O O . HIS A 1 350 ? -1.696 10.088 23.544 1.00 91.69 350 HIS A O 1
ATOM 2857 N N . SER A 1 351 ? 0.516 9.790 23.422 1.00 94.12 351 SER A N 1
ATOM 2858 C CA . SER A 1 351 ? 0.509 8.539 24.188 1.00 94.12 351 SER A CA 1
ATOM 2859 C C . SER A 1 351 ? -0.068 8.713 25.597 1.00 94.12 351 SER A C 1
ATOM 2861 O O . SER A 1 351 ? 0.299 9.655 26.305 1.00 94.12 351 SER A O 1
ATOM 2863 N N . ILE A 1 352 ? -0.870 7.748 26.061 1.00 91.38 352 ILE A N 1
ATOM 2864 C CA . ILE A 1 352 ? -1.277 7.638 27.478 1.00 91.38 352 ILE A CA 1
ATOM 2865 C C . ILE A 1 352 ? -0.086 7.469 28.431 1.00 91.38 352 ILE A C 1
ATOM 2867 O O . ILE A 1 352 ? -0.169 7.826 29.601 1.00 91.38 352 ILE A O 1
ATOM 2871 N N . LYS A 1 353 ? 1.051 6.968 27.932 1.00 92.25 353 LYS A N 1
ATOM 2872 C CA . LYS A 1 353 ? 2.292 6.772 28.692 1.00 92.25 353 LYS A CA 1
ATOM 2873 C C . LYS A 1 353 ? 3.192 8.009 28.703 1.00 92.25 353 LYS A C 1
ATOM 2875 O O . LYS A 1 353 ? 4.305 7.949 29.222 1.00 92.25 353 LYS A O 1
ATOM 2880 N N . LYS A 1 354 ? 2.731 9.145 28.160 1.00 93.12 354 LYS A N 1
ATOM 2881 C CA . LYS A 1 354 ? 3.514 10.386 28.040 1.00 93.12 354 LYS A CA 1
ATOM 2882 C C . LYS A 1 354 ? 4.219 10.785 29.336 1.00 93.12 354 LYS A C 1
ATOM 2884 O O . LYS A 1 354 ? 5.397 11.121 29.286 1.00 93.12 354 LYS A O 1
ATOM 2889 N N . ASN A 1 355 ? 3.523 10.722 30.468 1.00 91.50 355 ASN A N 1
ATOM 2890 C CA . ASN A 1 355 ? 4.064 11.150 31.760 1.00 91.50 355 ASN A CA 1
ATOM 2891 C C . ASN A 1 355 ? 4.783 10.014 32.523 1.00 91.50 355 ASN A C 1
ATOM 2893 O O . ASN A 1 355 ? 5.359 10.267 33.576 1.00 91.50 355 ASN A O 1
ATOM 2897 N N . GLU A 1 356 ? 4.757 8.776 32.010 1.00 92.12 356 GLU A N 1
ATOM 2898 C CA . GLU A 1 356 ? 5.373 7.595 32.641 1.00 92.12 356 GLU A CA 1
ATOM 2899 C C . GLU A 1 356 ? 6.762 7.262 32.061 1.00 92.12 356 GLU A C 1
ATOM 2901 O O . GLU A 1 356 ? 7.565 6.603 32.720 1.00 92.12 356 GLU A O 1
ATOM 2906 N N . LEU A 1 357 ? 7.056 7.698 30.831 1.00 95.25 357 LEU A N 1
ATOM 2907 C CA . LEU A 1 357 ? 8.253 7.303 30.083 1.00 95.25 357 LEU A CA 1
ATOM 2908 C C . LEU A 1 357 ? 9.309 8.412 30.005 1.00 95.25 357 LEU A C 1
ATOM 2910 O O . LEU A 1 357 ? 8.998 9.595 29.869 1.00 95.25 357 LEU A O 1
ATOM 2914 N N . ASN A 1 358 ? 10.585 8.012 29.987 1.00 96.38 358 ASN A N 1
ATOM 2915 C CA . ASN A 1 358 ? 11.690 8.903 29.635 1.00 96.38 358 ASN A CA 1
ATOM 2916 C C . ASN A 1 358 ? 11.876 8.936 28.108 1.00 96.38 358 ASN A C 1
ATOM 2918 O O . ASN A 1 358 ? 12.625 8.143 27.533 1.00 96.38 358 ASN A O 1
ATOM 2922 N N . TRP A 1 359 ? 11.176 9.861 27.454 1.00 96.56 359 TRP A N 1
ATOM 2923 C CA . TRP A 1 359 ? 11.176 9.992 25.995 1.00 96.56 359 TRP A CA 1
ATOM 2924 C C . TRP A 1 359 ? 12.542 10.330 25.400 1.00 96.56 359 TRP A C 1
ATOM 2926 O O . TRP A 1 359 ? 12.849 9.845 24.315 1.00 96.56 359 TRP A O 1
ATOM 2936 N N . ASP A 1 360 ? 13.385 11.090 26.101 1.00 97.06 360 ASP A N 1
ATOM 2937 C CA . ASP A 1 360 ? 14.735 11.414 25.625 1.00 97.06 360 ASP A CA 1
ATOM 2938 C C . ASP A 1 360 ? 15.634 10.171 25.605 1.00 97.06 360 ASP A C 1
ATOM 2940 O O . ASP A 1 360 ? 16.393 9.955 24.655 1.00 97.06 360 ASP A O 1
ATOM 2944 N N . SER A 1 361 ? 15.505 9.304 26.618 1.00 97.19 361 SER A N 1
ATOM 2945 C CA . SER A 1 361 ? 16.189 8.007 26.639 1.00 97.19 361 SER A CA 1
ATOM 2946 C C . SER A 1 361 ? 15.675 7.071 25.547 1.00 97.19 361 SER A C 1
ATOM 2948 O O . SER A 1 361 ? 16.487 6.462 24.854 1.00 97.19 361 SER A O 1
ATOM 2950 N N . ILE A 1 362 ? 14.354 6.986 25.342 1.00 97.38 362 ILE A N 1
ATOM 2951 C CA . ILE A 1 362 ? 13.774 6.177 24.256 1.00 97.38 362 ILE A CA 1
ATOM 2952 C C . ILE A 1 362 ? 14.270 6.682 22.900 1.00 97.38 362 ILE A C 1
ATOM 2954 O O . ILE A 1 362 ? 14.736 5.887 22.086 1.00 97.38 362 ILE A O 1
ATOM 2958 N N . LYS A 1 363 ? 14.228 7.999 22.664 1.00 96.19 363 LYS A N 1
ATOM 2959 C CA . LYS A 1 363 ? 14.681 8.596 21.405 1.00 96.19 363 LYS A CA 1
ATOM 2960 C C . LYS A 1 363 ? 16.143 8.260 21.133 1.00 96.19 363 LYS A C 1
ATOM 2962 O O . LYS A 1 363 ? 16.442 7.794 20.040 1.00 96.19 363 LYS A O 1
ATOM 2967 N N . THR A 1 364 ? 17.011 8.431 22.133 1.00 95.56 364 THR A N 1
ATOM 2968 C CA . THR A 1 364 ? 18.440 8.091 22.042 1.00 95.56 364 THR A CA 1
ATOM 2969 C C . THR A 1 364 ? 18.643 6.612 21.705 1.00 95.56 364 THR A C 1
ATOM 2971 O O . THR A 1 364 ? 19.312 6.304 20.724 1.00 95.56 364 THR A O 1
ATOM 2974 N N . LEU A 1 365 ? 17.996 5.693 22.435 1.00 96.31 365 LEU A N 1
ATOM 2975 C CA . LEU A 1 365 ? 18.097 4.248 22.179 1.00 96.31 365 LEU A CA 1
ATOM 2976 C C . LEU A 1 365 ? 17.681 3.874 20.751 1.00 96.31 365 LEU A C 1
ATOM 2978 O O . LEU A 1 365 ? 18.330 3.046 20.108 1.00 96.31 365 LEU A O 1
ATOM 2982 N N . VAL A 1 366 ? 16.606 4.484 20.250 1.00 95.75 366 VAL A N 1
ATOM 2983 C CA . VAL A 1 366 ? 16.112 4.247 18.891 1.00 95.75 366 VAL A CA 1
ATOM 2984 C C . VAL A 1 366 ? 17.091 4.790 17.852 1.00 95.75 366 VAL A C 1
ATOM 2986 O O . VAL A 1 366 ? 17.437 4.073 16.913 1.00 95.75 366 VAL A O 1
ATOM 2989 N N . THR A 1 367 ? 17.572 6.026 18.013 1.00 92.62 367 THR A N 1
ATOM 2990 C CA . THR A 1 367 ? 18.493 6.648 17.049 1.00 92.62 367 THR A CA 1
ATOM 2991 C C . THR A 1 367 ? 19.880 6.012 17.049 1.00 92.62 367 THR A C 1
ATOM 2993 O O . THR A 1 367 ? 20.493 5.924 15.990 1.00 92.62 367 THR A O 1
ATOM 2996 N N . ASP A 1 368 ? 20.357 5.513 18.190 1.00 93.00 368 ASP A N 1
ATOM 2997 C CA . ASP A 1 368 ? 21.634 4.795 18.284 1.00 93.00 368 ASP A CA 1
ATOM 2998 C C . ASP A 1 368 ? 21.553 3.417 17.614 1.00 93.00 368 ASP A C 1
ATOM 3000 O O . ASP A 1 368 ? 22.520 2.948 17.012 1.00 93.00 368 ASP A O 1
ATOM 3004 N N . SER A 1 369 ? 20.376 2.784 17.664 1.00 91.75 369 SER A N 1
ATOM 3005 C CA . SER A 1 369 ? 20.118 1.499 16.999 1.00 91.75 369 SER A CA 1
ATOM 3006 C C . SER A 1 369 ? 19.942 1.638 15.481 1.00 91.75 369 SER A C 1
ATOM 3008 O O . SER A 1 369 ? 20.069 0.654 14.753 1.00 91.75 369 SER A O 1
ATOM 3010 N N . ILE A 1 370 ? 19.644 2.847 14.991 1.00 87.12 370 ILE A N 1
ATOM 3011 C CA . ILE A 1 370 ? 19.417 3.155 13.571 1.00 87.12 370 ILE A CA 1
ATOM 3012 C C . ILE A 1 370 ? 20.305 4.352 13.193 1.00 87.12 370 ILE A C 1
ATOM 3014 O O . ILE A 1 370 ? 19.830 5.482 13.054 1.00 87.12 370 ILE A O 1
ATOM 3018 N N . PRO A 1 371 ? 21.623 4.126 13.023 1.00 66.19 371 PRO A N 1
ATOM 3019 C CA . PRO A 1 371 ? 22.601 5.209 12.926 1.00 66.19 371 PRO A CA 1
ATOM 3020 C C . PRO A 1 371 ? 22.453 6.049 11.651 1.00 66.19 371 PRO A C 1
ATOM 3022 O O . PRO A 1 371 ? 22.924 7.186 11.596 1.00 66.19 371 PRO A O 1
ATOM 3025 N N . LYS A 1 372 ? 21.804 5.511 10.610 1.00 76.94 372 LYS A N 1
ATOM 3026 C CA . LYS A 1 372 ? 21.547 6.215 9.352 1.00 76.94 372 LYS A CA 1
ATOM 3027 C C . LYS A 1 372 ? 20.084 6.017 8.936 1.00 76.94 372 LYS A C 1
ATOM 3029 O O . LYS A 1 372 ? 19.710 4.936 8.504 1.00 76.94 372 LYS A O 1
ATOM 3034 N N . PHE A 1 373 ? 19.273 7.073 9.041 1.00 77.62 373 PHE A N 1
ATOM 3035 C CA . PHE A 1 373 ? 17.901 7.136 8.511 1.00 77.62 373 PHE A CA 1
ATOM 3036 C C . PHE A 1 373 ? 17.937 7.367 6.997 1.00 77.62 373 PHE A C 1
ATOM 3038 O O . PHE A 1 373 ? 17.680 8.476 6.522 1.00 77.62 373 PHE A O 1
ATOM 3045 N N . ARG A 1 374 ? 18.330 6.345 6.241 1.00 67.00 374 ARG A N 1
ATOM 3046 C CA . ARG A 1 374 ? 18.512 6.456 4.792 1.00 67.00 374 ARG A CA 1
ATOM 3047 C C . ARG A 1 374 ? 17.169 6.377 4.075 1.00 67.00 374 ARG A C 1
ATOM 3049 O O . ARG A 1 374 ? 16.923 7.148 3.154 1.00 67.00 374 ARG A O 1
ATOM 3056 N N . PHE A 1 375 ? 16.261 5.534 4.561 1.00 66.62 375 PHE A N 1
ATOM 3057 C CA . PHE A 1 375 ? 14.997 5.219 3.895 1.00 66.62 375 PHE A CA 1
ATOM 3058 C C . PHE A 1 375 ? 13.801 5.305 4.836 1.00 66.62 375 PHE A C 1
ATOM 3060 O O . PHE A 1 375 ? 13.930 5.221 6.058 1.00 66.62 375 PHE A O 1
ATOM 3067 N N . ASN A 1 376 ? 12.607 5.379 4.251 1.00 72.94 376 ASN A N 1
ATOM 3068 C CA . ASN A 1 376 ? 11.354 5.297 4.995 1.00 72.94 376 ASN A CA 1
ATOM 3069 C C . ASN A 1 376 ? 11.268 4.019 5.846 1.00 72.94 376 ASN A C 1
ATOM 3071 O O . ASN A 1 376 ? 10.774 4.069 6.967 1.00 72.94 376 ASN A O 1
ATOM 3075 N N . ILE A 1 377 ? 11.824 2.897 5.367 1.00 77.00 377 ILE A N 1
ATOM 3076 C CA . ILE A 1 377 ? 11.868 1.652 6.144 1.00 77.00 377 ILE A CA 1
ATOM 3077 C C . ILE A 1 377 ? 12.702 1.779 7.429 1.00 77.00 377 ILE A C 1
ATOM 3079 O O . ILE A 1 377 ? 12.361 1.151 8.429 1.00 77.00 377 ILE A O 1
ATOM 3083 N N . ASP A 1 378 ? 13.739 2.621 7.452 1.00 82.88 378 ASP A N 1
ATOM 3084 C CA . ASP A 1 378 ? 14.518 2.884 8.669 1.00 82.88 378 ASP A CA 1
ATOM 3085 C C . ASP A 1 378 ? 13.678 3.660 9.680 1.00 82.88 378 ASP A C 1
ATOM 3087 O O . ASP A 1 378 ? 13.668 3.338 10.865 1.00 82.88 378 ASP A O 1
ATOM 3091 N N . ALA A 1 379 ? 12.895 4.630 9.204 1.00 87.94 379 ALA A N 1
ATOM 3092 C CA . ALA A 1 379 ? 11.940 5.331 10.047 1.00 87.94 379 ALA A CA 1
ATOM 3093 C C . ALA A 1 379 ? 10.841 4.396 10.578 1.00 87.94 379 ALA A C 1
ATOM 3095 O O . ALA A 1 379 ? 10.458 4.508 11.736 1.00 87.94 379 ALA A O 1
ATOM 3096 N N . TYR A 1 380 ? 10.372 3.432 9.785 1.00 89.06 380 TYR A N 1
ATOM 3097 C CA . TYR A 1 380 ? 9.392 2.434 10.231 1.00 89.06 380 TYR A CA 1
ATOM 3098 C C . TYR A 1 380 ? 9.951 1.497 11.287 1.00 89.06 380 TYR A C 1
ATOM 3100 O O . TYR A 1 380 ? 9.314 1.296 12.314 1.00 89.06 380 TYR A O 1
ATOM 3108 N N . LYS A 1 381 ? 11.175 0.996 11.093 1.00 90.62 381 LYS A N 1
ATOM 3109 C CA . LYS A 1 381 ? 11.884 0.229 12.124 1.00 90.62 381 LYS A CA 1
ATOM 3110 C C . LYS A 1 381 ? 12.077 1.054 13.397 1.00 90.62 381 LYS A C 1
ATOM 3112 O O . LYS A 1 381 ? 11.901 0.528 14.491 1.00 90.62 381 LYS A O 1
ATOM 3117 N N . ALA A 1 382 ? 12.386 2.345 13.263 1.00 94.38 382 ALA A N 1
ATOM 3118 C CA . ALA A 1 382 ? 12.529 3.255 14.394 1.00 94.38 382 ALA A CA 1
ATOM 3119 C C . ALA A 1 382 ? 11.210 3.443 15.156 1.00 94.38 382 ALA A C 1
ATOM 3121 O O . ALA A 1 382 ? 11.195 3.424 16.387 1.00 94.38 382 ALA A O 1
ATOM 3122 N N . LEU A 1 383 ? 10.095 3.597 14.439 1.00 94.25 383 LEU A N 1
ATOM 3123 C CA . LEU A 1 383 ? 8.765 3.748 15.027 1.00 94.25 383 LEU A CA 1
ATOM 3124 C C . LEU A 1 383 ? 8.266 2.453 15.670 1.00 94.25 383 LEU A C 1
ATOM 3126 O O . LEU A 1 383 ? 7.803 2.492 16.805 1.00 94.25 383 LEU A O 1
ATOM 3130 N N . ASP A 1 384 ? 8.430 1.309 15.009 1.00 94.19 384 ASP A N 1
ATOM 3131 C CA . ASP A 1 384 ? 8.136 -0.004 15.589 1.00 94.19 384 ASP A CA 1
ATOM 3132 C C . ASP A 1 384 ? 8.955 -0.243 16.866 1.00 94.19 384 ASP A C 1
ATOM 3134 O O . ASP A 1 384 ? 8.413 -0.630 17.903 1.00 94.19 384 ASP A O 1
ATOM 3138 N N . TYR A 1 385 ? 10.251 0.086 16.845 1.00 96.38 385 TYR A N 1
ATOM 3139 C CA . TYR A 1 385 ? 11.087 -0.026 18.036 1.00 96.38 385 TYR A CA 1
ATOM 3140 C C . TYR A 1 385 ? 10.670 0.954 19.141 1.00 96.38 385 TYR A C 1
ATOM 3142 O O . TYR A 1 385 ? 10.632 0.572 20.309 1.00 96.38 385 TYR A O 1
ATOM 3150 N N . THR A 1 386 ? 10.273 2.180 18.785 1.00 96.88 386 THR A N 1
ATOM 3151 C CA . THR A 1 386 ? 9.707 3.155 19.733 1.00 96.88 386 THR A CA 1
ATOM 3152 C C . THR A 1 386 ? 8.483 2.571 20.438 1.00 96.88 386 THR A C 1
ATOM 3154 O O . THR A 1 386 ? 8.427 2.581 21.665 1.00 96.88 386 THR A O 1
ATOM 3157 N N . VAL A 1 387 ? 7.534 2.007 19.684 1.00 95.44 387 VAL A N 1
ATOM 3158 C CA . VAL A 1 387 ? 6.313 1.406 20.240 1.00 95.44 387 VAL A CA 1
ATOM 3159 C C . VAL A 1 387 ? 6.634 0.199 21.130 1.00 95.44 387 VAL A C 1
ATOM 3161 O O . VAL A 1 387 ? 6.060 0.066 22.209 1.00 95.44 387 VAL A O 1
ATOM 3164 N N . LYS A 1 388 ? 7.611 -0.636 20.756 1.00 94.56 388 LYS A N 1
ATOM 3165 C CA . LYS A 1 388 ? 8.086 -1.746 21.605 1.00 94.56 388 LYS A CA 1
ATOM 3166 C C . LYS A 1 388 ? 8.697 -1.259 22.921 1.00 94.56 388 LYS A C 1
ATOM 3168 O O . LYS A 1 388 ? 8.415 -1.833 23.970 1.00 94.56 388 LYS A O 1
ATOM 3173 N N . LEU A 1 389 ? 9.499 -0.193 22.887 1.00 95.75 389 LEU A N 1
ATOM 3174 C CA . LEU A 1 389 ? 10.119 0.396 24.082 1.00 95.75 389 LEU A CA 1
ATOM 3175 C C . LEU A 1 389 ? 9.109 1.077 25.011 1.00 95.75 389 LEU A C 1
ATOM 3177 O O . LEU A 1 389 ? 9.343 1.130 26.216 1.00 95.75 389 LEU A O 1
ATOM 3181 N N . MET A 1 390 ? 7.982 1.564 24.482 1.00 94.81 390 MET A N 1
ATOM 3182 C CA . MET A 1 390 ? 6.881 2.070 25.310 1.00 94.81 390 MET A CA 1
ATOM 3183 C C . MET A 1 390 ? 6.263 0.978 26.197 1.00 94.81 390 MET A C 1
ATOM 3185 O O . MET A 1 390 ? 5.636 1.313 27.201 1.00 94.81 390 MET A O 1
ATOM 3189 N N . ASN A 1 391 ? 6.448 -0.302 25.838 1.00 90.25 391 ASN A N 1
ATOM 3190 C CA . ASN A 1 391 ? 5.911 -1.469 26.539 1.00 90.25 391 ASN A CA 1
ATOM 3191 C C . ASN A 1 391 ? 4.406 -1.332 26.841 1.00 90.25 391 ASN A C 1
ATOM 3193 O O . ASN A 1 391 ? 3.932 -1.593 27.949 1.00 90.25 391 ASN A O 1
ATOM 3197 N N . ASP A 1 392 ? 3.670 -0.863 25.838 1.00 86.31 392 ASP A N 1
ATOM 3198 C CA . ASP A 1 392 ? 2.226 -0.685 25.860 1.00 86.31 392 ASP A CA 1
ATOM 3199 C C . ASP A 1 392 ? 1.583 -1.719 24.930 1.00 86.31 392 ASP A C 1
ATOM 3201 O O . ASP A 1 392 ? 1.891 -1.769 23.742 1.00 86.31 392 ASP A O 1
ATOM 3205 N N . SER A 1 393 ? 0.688 -2.547 25.472 1.00 82.50 393 SER A N 1
ATOM 3206 C CA . SER A 1 393 ? 0.025 -3.625 24.731 1.00 82.50 393 SER A CA 1
ATOM 3207 C C . SER A 1 393 ? -0.982 -3.134 23.688 1.00 82.50 393 SER A C 1
ATOM 3209 O O . SER A 1 393 ? -1.348 -3.900 22.792 1.00 82.50 393 SER A O 1
ATOM 3211 N N . SER A 1 394 ? -1.446 -1.888 23.813 1.00 85.75 394 SER A N 1
ATOM 3212 C CA . SER A 1 394 ? -2.503 -1.314 22.973 1.00 85.75 394 SER A CA 1
ATOM 3213 C C . SER A 1 394 ? -1.959 -0.494 21.802 1.00 85.75 394 SER A C 1
ATOM 3215 O O . SER A 1 394 ? -2.662 -0.301 20.812 1.00 85.75 394 SER A O 1
ATOM 3217 N N . SER A 1 395 ? -0.700 -0.052 21.871 1.00 91.06 395 SER A N 1
ATOM 3218 C CA . SER A 1 395 ? -0.031 0.635 20.764 1.00 91.06 395 SER A CA 1
ATOM 3219 C C . SER A 1 395 ? 0.667 -0.362 19.836 1.00 91.06 395 SER A C 1
ATOM 3221 O O . SER A 1 395 ? 1.361 -1.267 20.296 1.00 91.06 395 SER A O 1
ATOM 3223 N N . ARG A 1 396 ? 0.522 -0.196 18.516 1.00 91.31 396 ARG A N 1
ATOM 3224 C CA . ARG A 1 396 ? 1.207 -1.007 17.496 1.00 91.31 396 ARG A CA 1
ATOM 3225 C C . ARG A 1 396 ? 1.577 -0.180 16.277 1.00 91.31 396 ARG A C 1
ATOM 3227 O O . ARG A 1 396 ? 0.800 0.658 15.825 1.00 91.31 396 ARG A O 1
ATOM 3234 N N . PHE A 1 397 ? 2.741 -0.472 15.712 1.00 91.56 397 PHE A N 1
ATOM 3235 C CA . PHE A 1 397 ? 3.121 0.004 14.392 1.00 91.56 397 PHE A CA 1
ATOM 3236 C C . PHE A 1 397 ? 2.971 -1.143 13.390 1.00 91.56 397 PHE A C 1
ATOM 3238 O O . PHE A 1 397 ? 3.512 -2.225 13.605 1.00 91.56 397 PHE A O 1
ATOM 3245 N N . TYR A 1 398 ? 2.240 -0.904 12.309 1.00 88.31 398 TYR A N 1
ATOM 3246 C CA . TYR A 1 398 ? 2.078 -1.836 11.202 1.00 88.31 398 TYR A CA 1
ATOM 3247 C C . TYR A 1 398 ? 2.901 -1.351 10.022 1.00 88.31 398 TYR A C 1
ATOM 3249 O O . TYR A 1 398 ? 2.773 -0.206 9.569 1.00 88.31 398 TYR A O 1
ATOM 3257 N N . PHE A 1 399 ? 3.745 -2.246 9.522 1.00 85.94 399 PHE A N 1
ATOM 3258 C CA . PHE A 1 399 ? 4.520 -1.994 8.321 1.00 85.94 399 PHE A CA 1
ATOM 3259 C C . PHE A 1 399 ? 3.599 -1.906 7.091 1.00 85.94 399 PHE A C 1
ATOM 3261 O O . PHE A 1 399 ? 2.471 -2.410 7.115 1.00 85.94 399 PHE A O 1
ATOM 3268 N N . PRO A 1 400 ? 4.070 -1.275 6.003 1.00 78.88 400 PRO A N 1
ATOM 3269 C CA . PRO A 1 400 ? 3.404 -1.353 4.706 1.00 78.88 400 PRO A CA 1
ATOM 3270 C C . PRO A 1 400 ? 3.047 -2.800 4.336 1.00 78.88 400 PRO A C 1
ATOM 3272 O O . PRO A 1 400 ? 3.886 -3.688 4.494 1.00 78.88 400 PRO A O 1
ATOM 3275 N N . ASN A 1 401 ? 1.837 -3.030 3.817 1.00 70.81 401 ASN A N 1
ATOM 3276 C CA . ASN A 1 401 ? 1.338 -4.347 3.383 1.00 70.81 401 ASN A CA 1
ATOM 3277 C C . ASN A 1 401 ? 1.319 -5.445 4.467 1.00 70.81 401 ASN A C 1
ATOM 3279 O O . ASN A 1 401 ? 1.308 -6.635 4.147 1.00 70.81 401 ASN A O 1
ATOM 3283 N N . ASP A 1 402 ? 1.306 -5.078 5.749 1.00 75.81 402 ASP A N 1
ATOM 3284 C CA . ASP A 1 402 ? 1.158 -6.047 6.832 1.00 75.81 402 ASP A CA 1
ATOM 3285 C C . ASP A 1 402 ? -0.255 -6.660 6.827 1.00 75.81 402 ASP A C 1
ATOM 3287 O O . ASP A 1 402 ? -1.229 -6.016 7.214 1.00 75.81 402 ASP A O 1
ATOM 3291 N N . SER A 1 403 ? -0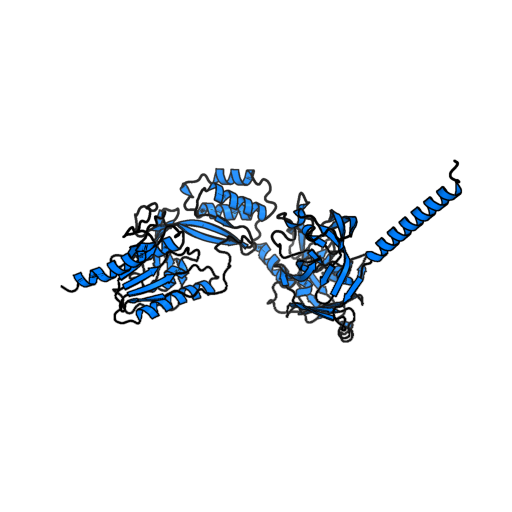.359 -7.927 6.411 1.00 68.38 403 SER A N 1
ATOM 3292 C CA . SER A 1 403 ? -1.621 -8.692 6.381 1.00 68.38 403 SER A CA 1
ATOM 3293 C C . SER A 1 403 ? -2.296 -8.860 7.749 1.00 68.38 403 SER A C 1
ATOM 3295 O O . SER A 1 403 ? -3.470 -9.215 7.819 1.00 68.38 403 SER A O 1
ATOM 3297 N N . THR A 1 404 ? -1.572 -8.616 8.847 1.00 72.88 404 THR A N 1
ATOM 3298 C CA . THR A 1 404 ? -2.122 -8.659 10.208 1.00 72.88 404 THR A CA 1
ATOM 3299 C C . THR A 1 404 ? -2.678 -7.312 10.667 1.00 72.88 404 THR A C 1
ATOM 3301 O O . THR A 1 404 ? -3.232 -7.228 11.762 1.00 72.88 404 THR A O 1
ATOM 3304 N N . ASN A 1 405 ? -2.540 -6.259 9.853 1.00 75.06 405 ASN A N 1
ATOM 3305 C CA . ASN A 1 405 ? -3.000 -4.917 10.175 1.00 75.06 405 ASN A CA 1
ATOM 3306 C C . ASN A 1 405 ? -4.538 -4.856 10.211 1.00 75.06 405 ASN A C 1
ATOM 3308 O O . ASN A 1 405 ? -5.174 -4.822 9.158 1.00 75.06 405 ASN A O 1
ATOM 3312 N N . PRO A 1 406 ? -5.169 -4.745 11.391 1.00 64.62 406 PRO A N 1
ATOM 3313 C CA . PRO A 1 406 ? -6.622 -4.752 11.498 1.00 64.62 406 PRO A CA 1
ATOM 3314 C C . PRO A 1 406 ? -7.264 -3.487 10.911 1.00 64.62 406 PRO A C 1
ATOM 3316 O O . PRO A 1 406 ? -8.471 -3.475 10.719 1.00 64.62 406 PRO A O 1
ATOM 3319 N N . ILE A 1 407 ? -6.483 -2.433 10.633 1.00 66.31 407 ILE A N 1
ATOM 3320 C CA . ILE A 1 407 ? -6.950 -1.176 10.027 1.00 66.31 407 ILE A CA 1
ATOM 3321 C C . ILE A 1 407 ? -6.883 -1.228 8.498 1.00 66.31 407 ILE A C 1
ATOM 3323 O O . ILE A 1 407 ? -7.574 -0.468 7.821 1.00 66.31 407 ILE A O 1
ATOM 3327 N N . ALA A 1 408 ? -6.023 -2.080 7.929 1.00 65.50 408 ALA A N 1
ATOM 3328 C CA . ALA A 1 408 ? -5.966 -2.203 6.481 1.00 65.50 408 ALA A CA 1
ATOM 3329 C C . ALA A 1 408 ? -7.316 -2.740 5.976 1.00 65.50 408 ALA A C 1
ATOM 3331 O O . ALA A 1 408 ? -7.944 -3.594 6.604 1.00 65.50 408 ALA A O 1
ATOM 3332 N N . ASN A 1 409 ? -7.799 -2.159 4.876 1.00 63.31 409 ASN A N 1
ATOM 3333 C CA . ASN A 1 409 ? -9.139 -2.392 4.343 1.00 63.31 409 ASN A CA 1
ATOM 3334 C C . ASN A 1 409 ? -9.225 -3.791 3.710 1.00 63.31 409 ASN A C 1
ATOM 3336 O O . ASN A 1 409 ? -9.102 -3.941 2.496 1.00 63.31 409 ASN A O 1
ATOM 3340 N N . HIS A 1 410 ? -9.374 -4.815 4.548 1.00 57.06 410 HIS A N 1
ATOM 3341 C CA . HIS A 1 410 ? -9.324 -6.217 4.142 1.00 57.06 410 HIS A CA 1
ATOM 3342 C C . HIS A 1 410 ? -10.679 -6.764 3.675 1.00 57.06 410 HIS A C 1
ATOM 3344 O O . HIS A 1 410 ? -10.709 -7.774 2.973 1.00 57.06 410 HIS A O 1
ATOM 3350 N N . GLN A 1 411 ? -11.798 -6.128 4.047 1.00 63.53 411 GLN A N 1
ATOM 3351 C CA . GLN A 1 411 ? -13.140 -6.636 3.759 1.00 63.53 411 GLN A CA 1
ATOM 3352 C C . GLN A 1 411 ? -13.932 -5.691 2.854 1.00 63.53 411 GLN A C 1
ATOM 3354 O O . GLN A 1 411 ? -14.118 -4.511 3.147 1.00 63.53 411 GLN A O 1
ATOM 3359 N N . VAL A 1 412 ? -14.434 -6.242 1.749 1.00 72.69 412 VAL A N 1
ATOM 3360 C CA . VAL A 1 412 ? -15.280 -5.534 0.772 1.00 72.69 412 VAL A CA 1
ATOM 3361 C C . VAL A 1 412 ? -16.749 -5.967 0.824 1.00 72.69 412 VAL A C 1
ATOM 3363 O O . VAL A 1 412 ? -17.596 -5.316 0.217 1.00 72.69 412 VAL A O 1
ATOM 3366 N N . GLU A 1 413 ? -17.067 -7.028 1.571 1.00 82.56 413 GLU A N 1
ATOM 3367 C CA . GLU A 1 413 ? -18.418 -7.578 1.714 1.00 82.56 413 GLU A CA 1
ATOM 3368 C C . GLU A 1 413 ? -18.950 -7.368 3.134 1.00 82.56 413 GLU A C 1
ATOM 3370 O O . GLU A 1 413 ? -18.268 -7.669 4.112 1.00 82.56 413 GLU A O 1
ATOM 3375 N N . LEU A 1 414 ? -20.180 -6.859 3.249 1.00 85.69 414 LEU A N 1
ATOM 3376 C CA . LEU A 1 414 ? -20.827 -6.638 4.541 1.00 85.69 414 LEU A CA 1
ATOM 3377 C C . LEU A 1 414 ? -21.328 -7.967 5.125 1.00 85.69 414 LEU A C 1
ATOM 3379 O O . LEU A 1 414 ? -22.063 -8.685 4.437 1.00 85.69 414 LEU A O 1
ATOM 3383 N N . PRO A 1 415 ? -21.021 -8.283 6.393 1.00 90.62 415 PRO A N 1
ATOM 3384 C CA . PRO A 1 415 ? -21.554 -9.470 7.035 1.00 90.62 415 PRO A CA 1
ATOM 3385 C C . PRO A 1 415 ? -23.054 -9.312 7.296 1.00 90.62 415 PRO A C 1
ATOM 3387 O O . PRO A 1 415 ? -23.573 -8.222 7.553 1.00 90.62 415 PRO A O 1
ATOM 3390 N N . ILE A 1 416 ? -23.760 -10.439 7.280 1.00 92.88 416 ILE A N 1
ATOM 3391 C CA . ILE A 1 416 ? -25.151 -10.500 7.729 1.00 92.88 416 ILE A CA 1
ATOM 3392 C C . ILE A 1 416 ? -25.166 -10.312 9.246 1.00 92.88 416 ILE A C 1
ATOM 3394 O O . ILE A 1 416 ? -24.428 -10.999 9.944 1.00 92.88 416 ILE A O 1
ATOM 3398 N N . ILE A 1 417 ? -26.035 -9.433 9.755 1.00 96.12 417 ILE A N 1
ATOM 3399 C CA . ILE A 1 417 ? -26.240 -9.231 11.196 1.00 96.12 417 ILE A CA 1
ATOM 3400 C C . ILE A 1 417 ? -27.144 -10.347 11.735 1.00 96.12 417 ILE A C 1
ATOM 3402 O O . ILE A 1 417 ? -28.349 -10.322 11.461 1.00 96.12 417 ILE A O 1
ATOM 3406 N N . PRO A 1 418 ? -26.631 -11.334 12.495 1.00 97.06 418 PRO A N 1
ATOM 3407 C CA . PRO A 1 418 ? -27.463 -12.419 12.992 1.00 97.06 418 PRO A CA 1
ATOM 3408 C C . PRO A 1 418 ? -28.459 -11.877 14.015 1.00 97.06 418 PRO A C 1
ATOM 3410 O O . PRO A 1 418 ? -28.077 -11.273 15.016 1.00 97.06 418 PRO A O 1
ATOM 3413 N N . ASN A 1 419 ? -29.746 -12.093 13.774 1.00 96.44 419 ASN A N 1
ATOM 3414 C CA . ASN A 1 419 ? -30.806 -11.640 14.660 1.00 96.44 419 ASN A CA 1
ATOM 3415 C C . ASN A 1 419 ? -32.008 -12.588 14.622 1.00 96.44 419 ASN A C 1
ATOM 3417 O O . ASN A 1 419 ? -32.209 -13.299 13.637 1.00 96.44 419 ASN A O 1
ATOM 3421 N N . LYS A 1 420 ? -32.768 -12.647 15.721 1.00 96.00 420 LYS A N 1
ATOM 3422 C CA . LYS A 1 420 ? -33.988 -13.461 15.844 1.00 96.00 420 LYS A CA 1
ATOM 3423 C C . LYS A 1 420 ? -34.810 -13.070 17.070 1.00 96.00 420 LYS A C 1
ATOM 3425 O O . LYS A 1 420 ? -34.278 -12.524 18.031 1.00 96.00 420 LYS A O 1
ATOM 3430 N N . MET A 1 421 ? -36.080 -13.460 17.081 1.00 95.06 421 MET A N 1
ATOM 3431 C CA . MET A 1 421 ? -36.868 -13.543 18.312 1.00 95.06 421 MET A CA 1
ATOM 3432 C C . MET A 1 421 ? -36.519 -14.847 19.048 1.00 95.06 421 MET A C 1
ATOM 3434 O O . MET A 1 421 ? -36.557 -15.924 18.454 1.00 95.06 421 MET A O 1
ATOM 3438 N N . LEU A 1 422 ? -36.143 -14.757 20.325 1.00 94.00 422 LEU A N 1
ATOM 3439 C CA . LEU A 1 422 ? -35.922 -15.913 21.211 1.00 94.00 422 LEU A CA 1
ATOM 3440 C C . LEU A 1 422 ? -37.232 -16.395 21.845 1.00 94.00 422 LEU A C 1
ATOM 3442 O O . LEU A 1 422 ? -37.393 -17.579 22.129 1.00 94.00 422 LEU A O 1
ATOM 3446 N N . ALA A 1 423 ? -38.150 -15.459 22.066 1.00 88.19 423 ALA A N 1
ATOM 3447 C CA . ALA A 1 423 ? -39.525 -15.654 22.506 1.00 88.19 423 ALA A CA 1
ATOM 3448 C C . ALA A 1 423 ? -40.392 -14.541 21.891 1.00 88.19 423 ALA A C 1
ATOM 3450 O O . ALA A 1 423 ? -39.856 -13.640 21.249 1.00 88.19 423 ALA A O 1
ATOM 3451 N N . GLU A 1 424 ? -41.710 -14.562 22.102 1.00 85.81 424 GLU A N 1
ATOM 3452 C CA . GLU A 1 424 ? -42.609 -13.505 21.599 1.00 85.81 424 GLU A CA 1
ATOM 3453 C C . GLU A 1 424 ? -42.200 -12.096 22.070 1.00 85.81 424 GLU A C 1
ATOM 3455 O O . GLU A 1 424 ? -42.370 -11.124 21.337 1.00 85.81 424 GLU A O 1
ATOM 3460 N N . ASP A 1 425 ? -41.613 -11.993 23.266 1.00 92.31 425 ASP A N 1
ATOM 3461 C CA . ASP A 1 425 ? -41.271 -10.743 23.941 1.00 92.31 425 ASP A CA 1
ATOM 3462 C C . ASP A 1 425 ? -39.766 -10.539 24.202 1.00 92.31 425 ASP A C 1
ATOM 3464 O O . ASP A 1 425 ? -39.384 -9.569 24.868 1.00 92.31 425 ASP A O 1
ATOM 3468 N N . ILE A 1 426 ? -38.901 -11.412 23.667 1.00 95.62 426 ILE A N 1
ATOM 3469 C CA . ILE A 1 426 ? -37.440 -11.322 23.826 1.00 95.62 426 ILE A CA 1
ATOM 3470 C C . ILE A 1 426 ? -36.750 -11.461 22.471 1.00 95.62 426 ILE A C 1
ATOM 3472 O O . ILE A 1 426 ? -36.840 -12.505 21.824 1.00 95.62 426 ILE A O 1
ATOM 3476 N N . ALA A 1 427 ? -36.010 -10.430 22.076 1.00 96.69 427 ALA A N 1
ATOM 3477 C CA . ALA A 1 427 ? -35.222 -10.404 20.850 1.00 96.69 427 ALA A CA 1
ATOM 3478 C C . ALA A 1 427 ? -33.737 -10.705 21.110 1.00 96.69 427 ALA A C 1
ATOM 3480 O O . ALA A 1 427 ? -33.237 -10.559 22.224 1.00 96.69 427 ALA A O 1
ATOM 3481 N N . TYR A 1 428 ? -33.022 -11.099 20.062 1.00 97.62 428 TYR A N 1
ATOM 3482 C CA . TYR A 1 428 ? -31.583 -11.338 20.053 1.00 97.62 428 TYR A CA 1
ATOM 3483 C C . TYR A 1 428 ? -30.954 -10.713 18.813 1.00 97.62 428 TYR A C 1
ATOM 3485 O O . TYR A 1 428 ? -31.470 -10.874 17.704 1.00 97.62 428 TYR A O 1
ATOM 3493 N N . ILE A 1 429 ? -29.810 -10.063 19.001 1.00 97.06 429 ILE A N 1
ATOM 3494 C CA . ILE A 1 429 ? -28.958 -9.534 17.939 1.00 97.06 429 ILE A CA 1
ATOM 3495 C C . ILE A 1 429 ? -27.494 -9.824 18.271 1.00 97.06 429 ILE A C 1
ATOM 3497 O O . ILE A 1 429 ? -27.067 -9.642 19.408 1.00 97.06 429 ILE A O 1
ATOM 3501 N N . LYS A 1 430 ? -26.721 -10.254 17.276 1.00 95.62 430 LYS A N 1
ATOM 3502 C CA . LYS A 1 430 ? -25.269 -10.421 17.368 1.00 95.62 430 LYS A CA 1
ATOM 3503 C C . LYS A 1 430 ? -24.575 -9.362 16.522 1.00 95.62 430 LYS A C 1
ATOM 3505 O O . LYS A 1 430 ? -24.999 -9.113 15.394 1.00 95.62 430 LYS A O 1
ATOM 3510 N N . VAL A 1 431 ? -23.502 -8.773 17.045 1.00 93.31 431 VAL A N 1
ATOM 3511 C CA . VAL A 1 431 ? -22.630 -7.872 16.277 1.00 93.31 431 VAL A CA 1
ATOM 3512 C C . VAL A 1 431 ? -21.409 -8.669 15.800 1.00 93.31 431 VAL A C 1
ATOM 3514 O O . VAL A 1 431 ? -20.609 -9.068 16.645 1.00 93.31 431 VAL A O 1
ATOM 3517 N N . PRO A 1 432 ? -21.283 -8.968 14.492 1.00 91.25 432 PRO A N 1
ATOM 3518 C CA . PRO A 1 432 ? -20.134 -9.703 13.961 1.00 91.25 432 PRO A CA 1
ATOM 3519 C C . PRO A 1 432 ? -18.893 -8.806 13.846 1.00 91.25 432 PRO A C 1
ATOM 3521 O O . PRO A 1 432 ? -19.008 -7.578 13.907 1.00 91.25 432 PRO A O 1
ATOM 3524 N N . ASP A 1 433 ? -17.724 -9.413 13.629 1.00 87.00 433 ASP A N 1
ATOM 3525 C CA . ASP A 1 433 ? -16.516 -8.664 13.269 1.00 87.00 433 ASP A CA 1
ATOM 3526 C C . ASP A 1 433 ? -16.667 -7.995 11.898 1.00 87.00 433 ASP A C 1
ATOM 3528 O O . ASP A 1 433 ? -17.179 -8.607 10.955 1.00 87.00 433 ASP A O 1
ATOM 3532 N N . PHE A 1 434 ? -16.210 -6.748 11.776 1.00 86.19 434 PHE A N 1
ATOM 3533 C CA . PHE A 1 434 ? -16.159 -6.060 10.491 1.00 86.19 434 PHE A CA 1
ATOM 3534 C C . PHE A 1 434 ? -15.199 -4.871 10.510 1.00 86.19 434 PHE A C 1
ATOM 3536 O O . PHE A 1 434 ? -15.380 -3.943 11.300 1.00 86.19 434 PHE A O 1
ATOM 3543 N N . THR A 1 435 ? -14.268 -4.839 9.554 1.00 80.88 435 THR A N 1
ATOM 3544 C CA . THR A 1 435 ? -13.457 -3.649 9.267 1.00 80.88 435 THR A CA 1
ATOM 3545 C C . THR A 1 435 ? -13.438 -3.369 7.771 1.00 80.88 435 THR A C 1
ATOM 3547 O O . THR A 1 435 ? -12.779 -4.072 7.003 1.00 80.88 435 THR A O 1
ATOM 3550 N N . GLY A 1 436 ? -14.146 -2.316 7.361 1.00 75.88 436 GLY A N 1
ATOM 3551 C CA . GLY A 1 436 ? -14.109 -1.788 5.998 1.00 75.88 436 GLY A CA 1
ATOM 3552 C C . GLY A 1 436 ? -13.560 -0.361 5.941 1.00 75.88 436 GLY A C 1
ATOM 3553 O O . GLY A 1 436 ? -13.086 0.189 6.934 1.00 75.88 436 GLY A O 1
ATOM 3554 N N . ASN A 1 437 ? -13.674 0.276 4.775 1.00 73.56 437 ASN A N 1
ATOM 3555 C CA . ASN A 1 437 ? -13.491 1.725 4.639 1.00 73.56 437 ASN A CA 1
ATOM 3556 C C . ASN A 1 437 ? -14.663 2.510 5.265 1.00 73.56 437 ASN A C 1
ATOM 3558 O O . ASN A 1 437 ? -15.689 1.928 5.617 1.00 73.56 437 ASN A O 1
ATOM 3562 N N . ASP A 1 438 ? -14.553 3.839 5.347 1.00 74.69 438 ASP A N 1
ATOM 3563 C CA . ASP A 1 438 ? -15.578 4.715 5.944 1.00 74.69 438 ASP A CA 1
ATOM 3564 C C . ASP A 1 438 ? -16.996 4.465 5.404 1.00 74.69 438 ASP A C 1
ATOM 3566 O O . ASP A 1 438 ? -17.963 4.420 6.165 1.00 74.69 438 ASP A O 1
ATOM 3570 N N . SER A 1 439 ? -17.135 4.254 4.090 1.00 78.25 439 SER A N 1
ATOM 3571 C CA . SER A 1 439 ? -18.442 4.007 3.464 1.00 78.25 439 SER A CA 1
ATOM 3572 C C . SER A 1 439 ? -19.024 2.657 3.880 1.00 78.25 439 SER A C 1
ATOM 3574 O O . SER A 1 439 ? -20.199 2.571 4.238 1.00 78.25 439 SER A O 1
ATOM 3576 N N . LEU A 1 440 ? -18.205 1.605 3.874 1.00 83.19 440 LEU A N 1
ATOM 3577 C CA . LEU A 1 440 ? -18.614 0.266 4.287 1.00 83.19 440 LEU A CA 1
ATOM 3578 C C . LEU A 1 440 ? -18.913 0.202 5.788 1.00 83.19 440 LEU A C 1
ATOM 3580 O O . LEU A 1 440 ? -19.922 -0.375 6.181 1.00 83.19 440 LEU A O 1
ATOM 3584 N N . ASN A 1 441 ? -18.108 0.857 6.623 1.00 84.25 441 ASN A N 1
ATOM 3585 C CA . ASN A 1 441 ? -18.350 0.974 8.062 1.00 84.25 441 ASN A CA 1
ATOM 3586 C C . ASN A 1 441 ? -19.683 1.676 8.359 1.00 84.25 441 ASN A C 1
ATOM 3588 O O . ASN A 1 441 ? -20.441 1.233 9.224 1.00 84.25 441 ASN A O 1
ATOM 3592 N N . ASN A 1 442 ? -20.026 2.718 7.594 1.00 86.44 442 ASN A N 1
ATOM 3593 C CA . ASN A 1 442 ? -21.322 3.386 7.706 1.00 86.44 442 ASN A CA 1
ATOM 3594 C C . ASN A 1 442 ? -22.487 2.456 7.316 1.00 86.44 442 ASN A C 1
ATOM 3596 O O . ASN A 1 442 ? -23.511 2.406 8.002 1.00 86.44 442 ASN A O 1
ATOM 3600 N N . LEU A 1 443 ? -22.337 1.676 6.240 1.00 89.31 443 LEU A N 1
ATOM 3601 C CA . LEU A 1 443 ? -23.336 0.682 5.828 1.00 89.31 443 LEU A CA 1
ATOM 3602 C C . LEU A 1 443 ? -23.485 -0.456 6.849 1.00 89.31 443 LEU A C 1
ATOM 3604 O O . LEU A 1 443 ? -24.608 -0.881 7.132 1.00 89.31 443 LEU A O 1
ATOM 3608 N N . PHE A 1 444 ? -22.385 -0.912 7.443 1.00 91.69 444 PHE A N 1
ATOM 3609 C CA . PHE A 1 444 ? -22.389 -1.903 8.515 1.00 91.69 444 PHE A CA 1
ATOM 3610 C C . PHE A 1 444 ? -23.144 -1.386 9.748 1.00 91.69 444 PHE A C 1
ATOM 3612 O O . PHE A 1 444 ? -24.078 -2.034 10.224 1.00 91.69 444 PHE A O 1
ATOM 3619 N N . ALA A 1 445 ? -22.843 -0.163 10.193 1.00 92.81 445 ALA A N 1
ATOM 3620 C CA . ALA A 1 445 ? -23.547 0.486 11.298 1.00 92.81 445 ALA A CA 1
ATOM 3621 C C . ALA A 1 445 ? -25.056 0.644 11.017 1.00 92.81 445 ALA A C 1
ATOM 3623 O O . ALA A 1 445 ? -25.891 0.366 11.883 1.00 92.81 445 ALA A O 1
ATOM 3624 N N . ASN A 1 446 ? -25.434 1.018 9.787 1.00 92.25 446 ASN A N 1
ATOM 3625 C CA . ASN A 1 446 ? -26.840 1.050 9.368 1.00 92.25 446 ASN A CA 1
ATOM 3626 C C . ASN A 1 446 ? -27.485 -0.343 9.377 1.00 92.25 446 ASN A C 1
ATOM 3628 O O . ASN A 1 446 ? -28.655 -0.463 9.727 1.00 92.25 446 ASN A O 1
ATOM 3632 N N . SER A 1 447 ? -26.746 -1.397 9.027 1.00 94.50 447 SER A N 1
ATOM 3633 C CA . SER A 1 447 ? -27.258 -2.773 9.028 1.00 94.50 447 SER A CA 1
ATOM 3634 C C . SER A 1 447 ? -27.577 -3.257 10.445 1.00 94.50 447 SER A C 1
ATOM 3636 O O . SER A 1 447 ? -28.637 -3.853 10.663 1.00 94.50 447 SER A O 1
ATOM 3638 N N . ILE A 1 448 ? -26.727 -2.927 11.426 1.00 95.00 448 ILE A N 1
ATOM 3639 C CA . ILE A 1 448 ? -27.000 -3.169 12.853 1.00 95.00 448 ILE A CA 1
ATOM 3640 C C . ILE A 1 448 ? -28.268 -2.418 13.273 1.00 95.00 448 ILE A C 1
ATOM 3642 O O . ILE A 1 448 ? -29.206 -3.023 13.795 1.00 95.00 448 ILE A O 1
ATOM 3646 N N . ARG A 1 449 ? -28.331 -1.111 12.984 1.00 93.56 449 ARG A N 1
ATOM 3647 C CA . ARG A 1 449 ? -29.467 -0.253 13.348 1.00 93.56 449 ARG A CA 1
ATOM 3648 C C . ARG A 1 449 ? -30.782 -0.744 12.745 1.00 93.56 449 ARG A C 1
ATOM 3650 O O . ARG A 1 449 ? -31.789 -0.814 13.440 1.00 93.56 449 ARG A O 1
ATOM 3657 N N . ASN A 1 450 ? -30.785 -1.099 11.464 1.00 93.12 450 ASN A N 1
ATOM 3658 C CA . ASN A 1 450 ? -31.980 -1.579 10.773 1.00 93.12 450 ASN A CA 1
ATOM 3659 C C . ASN A 1 450 ? -32.455 -2.923 11.331 1.00 93.12 450 ASN A C 1
ATOM 3661 O O . ASN A 1 450 ? -33.656 -3.117 11.502 1.00 93.12 450 ASN A O 1
ATOM 3665 N N . SER A 1 451 ? -31.524 -3.821 11.667 1.00 95.19 451 SER A N 1
ATOM 3666 C CA . SER A 1 451 ? -31.852 -5.094 12.320 1.00 95.19 451 SER A CA 1
ATOM 3667 C C . SER A 1 451 ? -32.495 -4.855 13.685 1.00 95.19 451 SER A C 1
ATOM 3669 O O . SER A 1 451 ? -33.509 -5.464 14.012 1.00 95.19 451 SER A O 1
ATOM 3671 N N . LEU A 1 452 ? -31.960 -3.905 14.454 1.00 93.75 452 LEU A N 1
ATOM 3672 C CA . LEU A 1 452 ? -32.513 -3.522 15.745 1.00 93.75 452 LEU A CA 1
ATOM 3673 C C . LEU A 1 452 ? -33.932 -2.938 15.624 1.00 93.75 452 LEU A C 1
ATOM 3675 O O . LEU A 1 452 ? -34.834 -3.370 16.335 1.00 93.75 452 LEU A O 1
ATOM 3679 N N . LEU A 1 453 ? -34.145 -2.002 14.694 1.00 92.44 453 LEU A N 1
ATOM 3680 C CA . LEU A 1 453 ? -35.462 -1.408 14.432 1.00 92.44 453 LEU A CA 1
ATOM 3681 C C . LEU A 1 453 ? -36.480 -2.446 13.941 1.00 92.44 453 LEU A C 1
ATOM 3683 O O . LEU A 1 453 ? -37.665 -2.348 14.251 1.00 92.44 453 LEU A O 1
ATOM 3687 N N . HIS A 1 454 ? -36.028 -3.449 13.186 1.00 92.88 454 HIS A N 1
ATOM 3688 C CA . HIS A 1 454 ? -36.879 -4.551 12.756 1.00 92.88 454 HIS A CA 1
ATOM 3689 C C . HIS A 1 454 ? -37.342 -5.407 13.944 1.00 92.88 454 HIS A C 1
ATOM 3691 O O . HIS A 1 454 ? -38.538 -5.670 14.065 1.00 92.88 454 HIS A O 1
ATOM 3697 N N . LEU A 1 455 ? -36.433 -5.783 14.852 1.00 93.06 455 LEU A N 1
ATOM 3698 C CA . LEU A 1 455 ? -36.774 -6.535 16.070 1.00 93.06 455 LEU A CA 1
ATOM 3699 C C . LEU A 1 455 ? -37.725 -5.752 16.990 1.00 93.06 455 LEU A C 1
ATOM 3701 O O . LEU A 1 455 ? -38.645 -6.320 17.574 1.00 93.06 455 LEU A O 1
ATOM 3705 N N . ASP A 1 456 ? -37.525 -4.439 17.088 1.00 91.31 456 ASP A N 1
ATOM 3706 C CA . ASP A 1 456 ? -38.324 -3.532 17.914 1.00 91.31 456 ASP A CA 1
ATOM 3707 C C . ASP A 1 456 ? -39.736 -3.255 17.364 1.00 91.31 456 ASP A C 1
ATOM 3709 O O . ASP A 1 456 ? -40.588 -2.733 18.076 1.00 91.31 456 ASP A O 1
ATOM 3713 N N . SER A 1 457 ? -40.043 -3.673 16.132 1.00 86.00 457 SER A N 1
ATOM 3714 C CA . SER A 1 457 ? -41.398 -3.541 15.570 1.00 86.00 457 SER A CA 1
ATOM 3715 C C . SER A 1 457 ? -42.463 -4.390 16.288 1.00 86.00 457 SER A C 1
ATOM 3717 O O . SER A 1 457 ? -43.661 -4.197 16.066 1.00 86.00 457 SER A O 1
ATOM 3719 N N . SER A 1 458 ? -42.052 -5.312 17.167 1.00 82.06 458 SER A N 1
ATOM 3720 C CA . SER A 1 458 ? -42.959 -6.068 18.033 1.00 82.06 458 SER A CA 1
ATOM 3721 C C . SER A 1 458 ? -43.476 -5.205 19.190 1.00 82.06 458 SER A C 1
ATOM 3723 O O . SER A 1 458 ? -42.716 -4.791 20.064 1.00 82.06 458 SER A O 1
ATOM 3725 N N . ALA A 1 459 ? -44.795 -5.000 19.253 1.00 75.88 459 ALA A N 1
ATOM 3726 C CA . ALA A 1 459 ? -45.453 -4.214 20.306 1.00 75.88 459 ALA A CA 1
ATOM 3727 C C . ALA A 1 459 ? -45.401 -4.853 21.712 1.00 75.88 459 ALA A C 1
ATOM 3729 O O . ALA A 1 459 ? -45.829 -4.234 22.684 1.00 75.88 459 ALA A O 1
ATOM 3730 N N . VAL A 1 460 ? -44.930 -6.100 21.826 1.00 85.75 460 VAL A N 1
ATOM 3731 C CA . VAL A 1 460 ? -44.832 -6.841 23.097 1.00 85.75 460 VAL A CA 1
ATOM 3732 C C . VAL A 1 460 ? -43.390 -7.026 23.570 1.00 85.75 460 VAL A C 1
ATOM 3734 O O . VAL A 1 460 ? -43.168 -7.724 24.559 1.00 85.75 460 VAL A O 1
ATOM 3737 N N . LEU A 1 461 ? -42.408 -6.429 22.884 1.00 91.06 461 LEU A N 1
ATOM 3738 C CA . LEU A 1 461 ? -40.998 -6.590 23.220 1.00 91.06 461 LEU A CA 1
ATOM 3739 C C . LEU A 1 461 ? -40.710 -6.052 24.630 1.00 91.06 461 LEU A C 1
ATOM 3741 O O . LEU A 1 461 ? -40.962 -4.890 24.938 1.00 91.06 461 LEU A O 1
ATOM 3745 N N . LYS A 1 462 ? -40.155 -6.906 25.491 1.00 89.31 462 LYS A N 1
ATOM 3746 C CA . LYS A 1 462 ? -39.778 -6.574 26.876 1.00 89.31 462 LYS A CA 1
ATOM 3747 C C . LYS A 1 462 ? -38.279 -6.638 27.112 1.00 89.31 462 LYS A C 1
ATOM 3749 O O . LYS A 1 462 ? -37.790 -6.034 28.068 1.00 89.31 462 LYS A O 1
ATOM 3754 N N . GLY A 1 463 ? -37.547 -7.360 26.269 1.00 93.50 463 GLY A N 1
ATOM 3755 C CA . GLY A 1 463 ? -36.101 -7.429 26.381 1.00 93.50 463 GLY A CA 1
ATOM 3756 C C . GLY A 1 463 ? -35.384 -7.746 25.081 1.00 93.50 463 GLY A C 1
ATOM 3757 O O . GLY A 1 463 ? -35.941 -8.330 24.154 1.00 93.50 463 GLY A O 1
ATOM 3758 N N . LEU A 1 464 ? -34.116 -7.366 25.045 1.00 95.31 464 LEU A N 1
ATOM 3759 C CA . LEU A 1 464 ? -33.189 -7.609 23.956 1.00 95.31 464 LEU A CA 1
ATOM 3760 C C . LEU A 1 464 ? -31.895 -8.189 24.523 1.00 95.31 464 LEU A C 1
ATOM 3762 O O . LEU A 1 464 ? -31.344 -7.668 25.490 1.00 95.31 464 LEU A O 1
ATOM 3766 N N . VAL A 1 465 ? -31.394 -9.241 23.888 1.00 97.12 465 VAL A N 1
ATOM 3767 C CA . VAL A 1 465 ? -30.052 -9.769 24.115 1.00 97.12 465 VAL A CA 1
ATOM 3768 C C . VAL A 1 465 ? -29.132 -9.254 23.006 1.00 97.12 465 VAL A C 1
ATOM 3770 O O . VAL A 1 465 ? -29.379 -9.519 21.830 1.00 97.12 465 VAL A O 1
ATOM 3773 N N . VAL A 1 466 ? -28.082 -8.524 23.377 1.00 95.81 466 VAL A N 1
ATOM 3774 C CA . VAL A 1 466 ? -27.013 -8.053 22.488 1.00 95.81 466 VAL A CA 1
ATOM 3775 C C . VAL A 1 466 ? -25.793 -8.937 22.705 1.00 95.81 466 VAL A C 1
ATOM 3777 O O . VAL A 1 466 ? -25.185 -8.924 23.771 1.00 95.81 466 VAL A O 1
ATOM 3780 N N . ASP A 1 467 ? -25.440 -9.723 21.700 1.00 95.31 467 ASP A N 1
ATOM 3781 C CA . ASP A 1 467 ? -24.321 -10.653 21.758 1.00 95.31 467 ASP A CA 1
ATOM 3782 C C . ASP A 1 467 ? -23.068 -10.030 21.142 1.00 95.31 467 ASP A C 1
ATOM 3784 O O . ASP A 1 467 ? -23.000 -9.820 19.927 1.00 95.31 467 ASP A O 1
ATOM 3788 N N . LEU A 1 468 ? -22.094 -9.722 22.002 1.00 92.25 468 LEU A N 1
ATOM 3789 C CA . LEU A 1 468 ? -20.807 -9.141 21.629 1.00 92.25 468 LEU A CA 1
ATOM 3790 C C . LEU A 1 468 ? -19.659 -10.144 21.756 1.00 92.25 468 LEU A C 1
ATOM 3792 O O . LEU A 1 468 ? -18.515 -9.736 21.675 1.00 92.25 468 LEU A O 1
ATOM 3796 N N . ARG A 1 469 ? -19.917 -11.443 21.945 1.00 91.06 469 ARG A N 1
ATOM 3797 C CA . ARG A 1 469 ? -18.887 -12.467 22.227 1.00 91.06 469 ARG A CA 1
ATOM 3798 C C . ARG A 1 469 ? -17.941 -12.794 21.070 1.00 91.06 469 ARG A C 1
ATOM 3800 O O . ARG A 1 469 ? -17.015 -13.585 21.222 1.00 91.06 469 ARG A O 1
ATOM 3807 N N . GLU A 1 470 ? -18.206 -12.261 19.884 1.00 85.50 470 GLU A N 1
ATOM 3808 C CA . GLU A 1 470 ? -17.271 -12.353 18.769 1.00 85.50 470 GLU A CA 1
ATOM 3809 C C . GLU A 1 470 ? -16.211 -11.260 18.899 1.00 85.50 470 GLU A C 1
ATOM 3811 O O . GLU A 1 470 ? -16.469 -10.166 19.403 1.00 85.50 470 GLU A O 1
ATOM 3816 N N . LYS A 1 471 ? -14.994 -11.555 18.456 1.00 75.50 471 LYS A N 1
ATOM 3817 C CA . LYS A 1 471 ? -13.925 -10.566 18.458 1.00 75.50 471 LYS A CA 1
ATOM 3818 C C . LYS A 1 471 ? -14.251 -9.491 17.429 1.00 75.50 471 LYS A C 1
ATOM 3820 O O . LYS A 1 471 ? -14.429 -9.825 16.271 1.00 75.50 471 LYS A O 1
ATOM 3825 N N . TYR A 1 472 ? -14.337 -8.231 17.842 1.00 70.00 472 TYR A N 1
ATOM 3826 C CA . TYR A 1 472 ? -14.632 -7.119 16.938 1.00 70.00 472 TYR A CA 1
ATOM 3827 C C . TYR A 1 472 ? -13.444 -6.158 16.891 1.00 70.00 472 TYR A C 1
ATOM 3829 O O . TYR A 1 472 ? -13.133 -5.481 17.875 1.00 70.00 472 TYR A O 1
ATOM 3837 N N . TYR A 1 473 ? -12.785 -6.115 15.736 1.00 67.62 473 TYR A N 1
ATOM 3838 C CA . TYR A 1 473 ? -11.641 -5.251 15.438 1.00 67.62 473 TYR A CA 1
ATOM 3839 C C . TYR A 1 473 ? -12.029 -3.970 14.692 1.00 67.62 473 TYR A C 1
ATOM 3841 O O . TYR A 1 473 ? -11.170 -3.122 14.438 1.00 67.62 473 TYR A O 1
ATOM 3849 N N . GLY A 1 474 ? -13.311 -3.819 14.357 1.00 72.81 474 GLY A N 1
ATOM 3850 C CA . GLY A 1 474 ? -13.822 -2.666 13.635 1.00 72.81 474 GLY A CA 1
ATOM 3851 C C . GLY A 1 474 ? -13.725 -1.349 14.409 1.00 72.81 474 GLY A C 1
ATOM 3852 O O . GLY A 1 474 ? -13.520 -1.331 15.631 1.00 72.81 474 GLY A O 1
ATOM 3853 N N . PRO A 1 475 ? -13.927 -0.207 13.726 1.00 79.75 475 PRO A N 1
ATOM 3854 C CA . PRO A 1 475 ? -13.973 1.093 14.379 1.00 79.75 475 PRO A CA 1
ATOM 3855 C C . PRO A 1 475 ? -15.036 1.140 15.478 1.00 79.75 475 PRO A C 1
ATOM 3857 O O . PRO A 1 475 ? -16.153 0.639 15.314 1.00 79.75 475 PRO A O 1
ATOM 3860 N N . ILE A 1 476 ? -14.716 1.808 16.587 1.00 85.31 476 ILE A N 1
ATOM 3861 C CA . ILE A 1 476 ? -15.654 2.031 17.699 1.00 85.31 476 ILE A CA 1
ATOM 3862 C C . ILE A 1 476 ? -16.941 2.710 17.205 1.00 85.31 476 ILE A C 1
ATOM 3864 O O . ILE A 1 476 ? -18.034 2.388 17.680 1.00 85.31 476 ILE A O 1
ATOM 3868 N N . SER A 1 477 ? -16.820 3.622 16.232 1.00 86.75 477 SER A N 1
ATOM 3869 C CA . SER A 1 477 ? -17.950 4.379 15.696 1.00 86.75 477 SER A CA 1
ATOM 3870 C C . SER A 1 477 ? -19.024 3.482 15.087 1.00 86.75 477 SER A C 1
ATOM 3872 O O . SER A 1 477 ? -20.197 3.683 15.404 1.00 86.75 477 SER A O 1
ATOM 3874 N N . SER A 1 478 ? -18.661 2.471 14.290 1.00 88.69 478 SER A N 1
ATOM 3875 C CA . SER A 1 478 ? -19.641 1.627 13.595 1.00 88.69 478 SER A CA 1
ATOM 3876 C C . SER A 1 478 ? -20.531 0.861 14.575 1.00 88.69 478 SER A C 1
ATOM 3878 O O . SER A 1 478 ? -21.756 0.856 14.435 1.00 88.69 478 SER A O 1
ATOM 3880 N N . GLY A 1 479 ? -19.927 0.267 15.607 1.00 90.69 479 GLY A N 1
ATOM 3881 C CA . GLY A 1 479 ? -20.653 -0.497 16.619 1.00 90.69 479 GLY A CA 1
ATOM 3882 C C . GLY A 1 479 ? -21.563 0.386 17.474 1.00 90.69 479 GLY A C 1
ATOM 3883 O O . GLY A 1 479 ? -22.766 0.131 17.565 1.00 90.69 479 GLY A O 1
ATOM 3884 N N . VAL A 1 480 ? -21.027 1.467 18.056 1.00 92.00 480 VAL A N 1
ATOM 3885 C CA . VAL A 1 480 ? -21.810 2.321 18.966 1.00 92.00 480 VAL A CA 1
ATOM 3886 C C . VAL A 1 480 ? -22.900 3.114 18.238 1.00 92.00 480 VAL A C 1
ATOM 3888 O O . VAL A 1 480 ? -24.000 3.252 18.764 1.00 92.00 480 VAL A O 1
ATOM 3891 N N . LEU A 1 481 ? -22.656 3.589 17.007 1.00 93.12 481 LEU A N 1
ATOM 3892 C CA . LEU A 1 481 ? -23.676 4.287 16.212 1.00 93.12 481 LEU A CA 1
ATOM 3893 C C . LEU A 1 481 ? -24.761 3.340 15.693 1.00 93.12 481 LEU A C 1
ATOM 3895 O O . LEU A 1 481 ? -25.918 3.754 15.565 1.00 93.12 481 LEU A O 1
ATOM 3899 N N . GLY A 1 482 ? -24.404 2.090 15.389 1.00 93.44 482 GLY A N 1
ATOM 3900 C CA . GLY A 1 482 ? -25.364 1.058 15.007 1.00 93.44 482 GLY A CA 1
ATOM 3901 C C . GLY A 1 482 ? -26.301 0.691 16.158 1.00 93.44 482 GLY A C 1
ATOM 3902 O O . GLY A 1 482 ? -27.512 0.595 15.963 1.00 93.44 482 GLY A O 1
ATOM 3903 N N . LEU A 1 483 ? -25.755 0.576 17.371 1.00 93.75 483 LEU A N 1
ATOM 3904 C CA . LEU A 1 483 ? -26.497 0.261 18.597 1.00 93.75 483 LEU A CA 1
ATOM 3905 C C . LEU A 1 483 ? -27.090 1.490 19.300 1.00 93.75 483 LEU A C 1
ATOM 3907 O O . LEU A 1 483 ? -27.773 1.341 20.312 1.00 93.75 483 LEU A O 1
ATOM 3911 N N . SER A 1 484 ? -26.878 2.697 18.772 1.00 92.75 484 SER A N 1
ATOM 3912 C CA . SER A 1 484 ? -27.281 3.933 19.443 1.00 92.75 484 SER A CA 1
ATOM 3913 C C . SER A 1 484 ? -28.770 4.060 19.795 1.00 92.75 484 SER A C 1
ATOM 3915 O O . SER A 1 484 ? -29.052 4.732 20.785 1.00 92.75 484 SER A O 1
ATOM 3917 N N . PRO A 1 485 ? -29.737 3.414 19.102 1.00 91.50 485 PRO A N 1
ATOM 3918 C CA . PRO A 1 485 ? -31.130 3.430 19.553 1.00 91.50 485 PRO A CA 1
ATOM 3919 C C . PRO A 1 485 ? -31.368 2.766 20.922 1.00 91.50 485 PRO A C 1
ATOM 3921 O O . PRO A 1 485 ? -32.409 3.009 21.527 1.00 91.50 485 PRO A O 1
ATOM 3924 N N . LEU A 1 486 ? -30.428 1.948 21.421 1.00 91.44 486 LEU A N 1
ATOM 3925 C CA . LEU A 1 486 ? -30.475 1.372 22.774 1.00 91.44 486 LEU A CA 1
ATOM 3926 C C . LEU A 1 486 ? -30.030 2.349 23.866 1.00 91.44 486 LEU A C 1
ATOM 3928 O O . LEU A 1 486 ? -30.261 2.092 25.049 1.00 91.44 486 LEU A O 1
ATOM 3932 N N . LEU A 1 487 ? -29.379 3.450 23.491 1.00 89.56 487 LEU A N 1
ATOM 3933 C CA . LEU A 1 487 ? -28.911 4.454 24.434 1.00 89.56 487 LEU A CA 1
ATOM 3934 C C . LEU A 1 487 ? -30.094 5.293 24.923 1.00 89.56 487 LEU A C 1
ATOM 3936 O O . LEU A 1 487 ? -30.908 5.786 24.141 1.00 89.56 487 LEU A O 1
ATOM 3940 N N . ARG A 1 488 ? -30.188 5.451 26.242 1.00 84.75 488 ARG A N 1
ATOM 3941 C CA . ARG A 1 488 ? -31.238 6.225 26.913 1.00 84.75 488 ARG A CA 1
ATOM 3942 C C . ARG A 1 488 ? -30.873 7.697 26.988 1.00 84.75 488 ARG A C 1
ATOM 3944 O O . ARG A 1 488 ? -31.726 8.552 26.762 1.00 84.75 488 ARG A O 1
ATOM 3951 N N . ASP A 1 489 ? -29.611 7.965 27.304 1.00 88.00 489 ASP A N 1
ATOM 3952 C CA . ASP A 1 489 ? -29.012 9.289 27.260 1.00 88.00 489 ASP A CA 1
ATOM 3953 C C . ASP A 1 489 ? -27.978 9.333 26.135 1.00 88.00 489 ASP A C 1
ATOM 3955 O O . ASP A 1 489 ? -27.311 8.348 25.820 1.00 88.00 489 ASP A O 1
ATOM 3959 N N . SER A 1 490 ? -27.838 10.509 25.534 1.00 91.19 490 SER A N 1
ATOM 3960 C CA . SER A 1 490 ? -26.749 10.768 24.607 1.00 91.19 490 SER A CA 1
ATOM 3961 C C . SER A 1 490 ? -25.381 10.699 25.282 1.00 91.19 490 SER A C 1
ATOM 3963 O O . SER A 1 490 ? -24.417 10.364 24.608 1.00 91.19 490 SER A O 1
ATOM 3965 N N . LEU A 1 491 ? -25.258 11.013 26.575 1.00 93.50 491 LEU A N 1
ATOM 3966 C CA . LEU A 1 491 ? -24.006 10.853 27.310 1.00 93.50 491 LEU A CA 1
ATOM 3967 C C . LEU A 1 491 ? -23.752 9.362 27.555 1.00 93.50 491 LEU A C 1
ATOM 3969 O O . LEU A 1 491 ? -24.533 8.694 28.232 1.00 93.50 491 LEU A O 1
ATOM 3973 N N . ILE A 1 492 ? -22.642 8.852 27.024 1.00 91.88 492 ILE A N 1
ATOM 3974 C CA . ILE A 1 492 ? -22.290 7.429 27.130 1.00 91.88 492 ILE A CA 1
ATOM 3975 C C . ILE A 1 492 ? -21.045 7.154 27.975 1.00 91.88 492 ILE A C 1
ATOM 3977 O O . ILE A 1 492 ? -20.743 5.994 28.225 1.00 91.88 492 ILE A O 1
ATOM 3981 N N . GLY A 1 493 ? -20.337 8.192 28.419 1.00 91.38 493 GLY A N 1
ATOM 3982 C CA . GLY A 1 493 ? -19.159 8.079 29.278 1.00 91.38 493 GLY A CA 1
ATOM 3983 C C . GLY A 1 493 ? -18.223 9.272 29.115 1.00 91.38 493 GLY A C 1
ATOM 3984 O O . GLY A 1 493 ? -18.636 10.348 28.674 1.00 91.38 493 GLY A O 1
ATOM 3985 N N . PHE A 1 494 ? -16.953 9.076 29.451 1.00 91.31 494 PHE A N 1
ATOM 3986 C CA . PHE A 1 494 ? -15.894 10.075 29.355 1.00 91.31 494 PHE A CA 1
ATOM 3987 C C . PHE A 1 494 ? -14.630 9.446 28.770 1.00 91.31 494 PHE A C 1
ATOM 3989 O O . PHE A 1 494 ? -14.330 8.286 29.038 1.00 91.31 494 PHE A O 1
ATOM 3996 N N . ILE A 1 495 ? -13.871 10.224 28.000 1.00 91.00 495 ILE A N 1
ATOM 3997 C CA . ILE A 1 495 ? -12.480 9.895 27.684 1.00 91.00 495 ILE A CA 1
ATOM 3998 C C . ILE A 1 495 ? -11.545 10.716 28.569 1.00 91.00 495 ILE A C 1
ATOM 4000 O O . ILE A 1 495 ? -11.817 11.887 28.844 1.00 91.00 495 ILE A O 1
ATOM 4004 N N . VAL A 1 496 ? -10.444 10.103 28.989 1.00 91.00 496 VAL A N 1
ATOM 4005 C CA . VAL A 1 496 ? -9.381 10.724 29.783 1.00 91.00 496 VAL A CA 1
ATOM 4006 C C . VAL A 1 496 ? -8.068 10.545 29.037 1.00 91.00 496 VAL A C 1
ATOM 4008 O O . VAL A 1 496 ? -7.608 9.420 28.848 1.00 91.00 496 VAL A O 1
ATOM 4011 N N . ASP A 1 497 ? -7.496 11.641 28.552 1.00 88.06 497 ASP A N 1
ATOM 4012 C CA . ASP A 1 497 ? -6.218 11.627 27.834 1.00 88.06 497 ASP A CA 1
ATOM 4013 C C . ASP A 1 497 ? -5.023 11.827 28.785 1.00 88.06 497 ASP A C 1
ATOM 4015 O O . ASP A 1 497 ? -5.161 11.847 30.007 1.00 88.06 497 ASP A O 1
ATOM 4019 N N . ASN A 1 498 ? -3.822 11.983 28.227 1.00 88.06 498 ASN A N 1
ATOM 4020 C CA . ASN A 1 498 ? -2.589 12.162 29.000 1.00 88.06 498 ASN A CA 1
ATOM 4021 C C . ASN A 1 498 ? -2.448 13.515 29.732 1.00 88.06 498 ASN A C 1
ATOM 4023 O O . ASN A 1 498 ? -1.394 13.783 30.320 1.00 88.06 498 ASN A O 1
ATOM 4027 N N . THR A 1 499 ? -3.472 14.372 29.677 1.00 88.44 499 THR A N 1
ATOM 4028 C CA . THR A 1 499 ? -3.594 15.595 30.485 1.00 88.44 499 THR A CA 1
ATOM 4029 C C . THR A 1 499 ? -4.472 15.402 31.723 1.00 88.44 499 THR A C 1
ATOM 4031 O O . THR A 1 499 ? -4.664 16.354 32.477 1.00 88.44 499 THR A O 1
ATOM 4034 N N . ASP A 1 500 ? -5.000 14.189 31.928 1.00 85.94 500 ASP A N 1
ATOM 4035 C CA . ASP A 1 500 ? -5.967 13.833 32.974 1.00 85.94 500 ASP A CA 1
ATOM 4036 C C . ASP A 1 500 ? -7.299 14.613 32.878 1.00 85.94 500 ASP A C 1
ATOM 4038 O O . ASP A 1 500 ? -8.098 14.657 33.821 1.00 85.94 500 ASP A O 1
ATOM 4042 N N . GLU A 1 501 ? -7.579 15.220 31.719 1.00 87.75 501 GLU A N 1
ATOM 4043 C CA . GLU A 1 501 ? -8.837 15.911 31.446 1.00 87.75 501 GLU A CA 1
ATOM 4044 C C . GLU A 1 501 ? -9.940 14.918 31.055 1.00 87.75 501 GLU A C 1
ATOM 4046 O O . GLU A 1 501 ? -9.812 14.157 30.098 1.00 87.75 501 GLU A O 1
ATOM 4051 N N . TYR A 1 502 ? -11.072 14.984 31.759 1.00 90.56 502 TYR A N 1
ATOM 4052 C CA . TYR A 1 502 ? -12.270 14.206 31.444 1.00 90.56 502 TYR A CA 1
ATOM 4053 C C . TYR A 1 502 ? -13.117 14.926 30.396 1.00 90.56 502 TYR A C 1
ATOM 4055 O O . TYR A 1 502 ? -13.779 15.922 30.709 1.00 90.56 502 TYR A O 1
ATOM 4063 N N . LYS A 1 503 ? -13.169 14.383 29.179 1.00 93.00 503 LYS A N 1
ATOM 4064 C CA . LYS A 1 503 ? -14.015 14.896 28.094 1.00 93.00 503 LYS A CA 1
ATOM 4065 C C . LYS A 1 503 ? -15.258 14.014 27.947 1.00 93.00 503 LYS A C 1
ATOM 4067 O O . LYS A 1 503 ? -15.113 12.803 27.793 1.00 93.00 503 LYS A O 1
ATOM 4072 N N . PRO A 1 504 ? -16.478 14.579 27.995 1.00 93.94 504 PRO A N 1
ATOM 4073 C CA . PRO A 1 504 ? -17.701 13.793 27.868 1.00 93.94 504 PRO A CA 1
ATOM 4074 C C . PRO A 1 504 ? -17.819 13.184 26.469 1.00 93.94 504 PRO A C 1
ATOM 4076 O O . PRO A 1 504 ? -17.503 13.835 25.473 1.00 93.94 504 PRO A O 1
ATOM 4079 N N . VAL A 1 505 ? -18.312 11.954 26.393 1.00 94.31 505 VAL A N 1
ATOM 4080 C CA . VAL A 1 505 ? -18.588 11.252 25.141 1.00 94.31 505 VAL A CA 1
ATOM 4081 C C . VAL A 1 505 ? -20.086 11.239 24.896 1.00 94.31 505 VAL A C 1
ATOM 4083 O O . VAL A 1 505 ? -20.841 10.694 25.700 1.00 94.31 505 VAL A O 1
ATOM 4086 N N . TYR A 1 506 ? -20.507 11.794 23.762 1.00 94.81 506 TYR A N 1
ATOM 4087 C CA . TYR A 1 506 ? -21.908 11.811 23.356 1.00 94.81 506 TYR A CA 1
ATOM 4088 C C . TYR A 1 506 ? -22.146 10.919 22.141 1.00 94.81 506 TYR A C 1
ATOM 4090 O O . TYR A 1 506 ? -21.388 10.985 21.176 1.00 94.81 506 TYR A O 1
ATOM 4098 N N . CYS A 1 507 ? -23.225 10.141 22.142 1.00 93.62 507 CYS A N 1
ATOM 4099 C CA . CYS A 1 507 ? -23.656 9.339 21.008 1.00 93.62 507 CYS A CA 1
ATOM 4100 C C . CYS A 1 507 ? -25.178 9.393 20.826 1.00 93.62 507 CYS A C 1
ATOM 4102 O O . CYS A 1 507 ? -25.950 9.121 21.737 1.00 93.62 507 CYS A O 1
ATOM 4104 N N . SER A 1 508 ? -25.608 9.730 19.612 1.00 89.06 508 SER A N 1
ATOM 4105 C CA . SER A 1 508 ? -26.991 9.567 19.151 1.00 89.06 508 SER A CA 1
ATOM 4106 C C . SER A 1 508 ? -26.985 9.144 17.678 1.00 89.06 508 SER A C 1
ATOM 4108 O O . SER A 1 508 ? -26.740 7.984 17.361 1.00 89.06 508 SER A O 1
ATOM 4110 N N . ASN A 1 509 ? -27.148 10.075 16.738 1.00 90.25 509 ASN A N 1
ATOM 4111 C CA . ASN A 1 509 ? -26.727 9.888 15.345 1.00 90.25 509 ASN A CA 1
ATOM 4112 C C . ASN A 1 509 ? -25.310 10.408 15.073 1.00 90.25 509 ASN A C 1
ATOM 4114 O O . ASN A 1 509 ? -24.772 10.168 13.998 1.00 90.25 509 ASN A O 1
ATOM 4118 N N . VAL A 1 510 ? -24.707 11.120 16.024 1.00 92.19 510 VAL A N 1
ATOM 4119 C CA . VAL A 1 510 ? -23.336 11.630 15.929 1.00 92.19 510 VAL A CA 1
ATOM 4120 C C . VAL A 1 510 ? -22.570 11.175 17.161 1.00 92.19 510 VAL A C 1
ATOM 4122 O O . VAL A 1 510 ? -23.054 11.376 18.274 1.00 92.19 510 VAL A O 1
ATOM 4125 N N . LEU A 1 511 ? -21.391 10.589 16.958 1.00 92.81 511 LEU A N 1
ATOM 4126 C CA . LEU A 1 511 ? -20.444 10.286 18.025 1.00 92.81 511 LEU A CA 1
ATOM 4127 C C . LEU A 1 511 ? -19.518 11.494 18.204 1.00 92.81 511 LEU A C 1
ATOM 4129 O O . LEU A 1 511 ? -18.893 11.947 17.240 1.00 92.81 511 LEU A O 1
ATOM 4133 N N . ARG A 1 512 ? -19.451 12.035 19.422 1.00 92.69 512 ARG A N 1
ATOM 4134 C CA . ARG A 1 512 ? -18.608 13.184 19.769 1.00 92.69 512 ARG A CA 1
ATOM 4135 C C . ARG A 1 512 ? -17.778 12.929 21.011 1.00 92.69 512 ARG A C 1
ATOM 4137 O O . ARG A 1 512 ? -18.295 12.391 21.987 1.00 92.69 512 ARG A O 1
ATOM 4144 N N . PHE A 1 513 ? -16.544 13.414 20.991 1.00 89.50 513 PHE A N 1
ATOM 4145 C CA . PHE A 1 513 ? -15.657 13.494 22.146 1.00 89.50 513 PHE A CA 1
ATOM 4146 C C . PHE A 1 513 ? -15.498 14.969 22.525 1.00 89.50 513 PHE A C 1
ATOM 4148 O O . PHE A 1 513 ? -14.874 15.752 21.812 1.00 89.50 513 PHE A O 1
ATOM 4155 N N . GLY A 1 514 ? -16.143 15.391 23.611 1.00 90.06 514 GLY A N 1
ATOM 4156 C CA . GLY A 1 514 ? -16.324 16.808 23.912 1.00 90.06 514 GLY A CA 1
ATOM 4157 C C . GLY A 1 514 ? -17.073 17.519 22.779 1.00 90.06 514 GLY A C 1
ATOM 4158 O O . GLY A 1 514 ? -18.200 17.156 22.438 1.00 90.06 514 GLY A O 1
ATOM 4159 N N . SER A 1 515 ? -16.448 18.539 22.193 1.00 87.62 515 SER A N 1
ATOM 4160 C CA . SER A 1 515 ? -16.971 19.263 21.028 1.00 87.62 515 SER A CA 1
ATOM 4161 C C . SER A 1 515 ? -16.591 18.629 19.683 1.00 87.62 515 SER A C 1
ATOM 4163 O O . SER A 1 515 ? -17.172 18.997 18.659 1.00 87.62 515 SER A O 1
ATOM 4165 N N . GLU A 1 516 ? -15.646 17.688 19.659 1.00 85.88 516 GLU A N 1
ATOM 4166 C CA . GLU A 1 516 ? -15.117 17.107 18.426 1.00 85.88 516 GLU A CA 1
ATOM 4167 C C . GLU A 1 516 ? -16.044 16.015 17.895 1.00 85.88 516 GLU A C 1
ATOM 4169 O O . GLU A 1 516 ? -16.441 15.099 18.617 1.00 85.88 516 GLU A O 1
ATOM 4174 N N . LYS A 1 517 ? -16.403 16.105 16.612 1.00 86.69 517 LYS A N 1
ATOM 4175 C CA . LYS A 1 517 ? -17.150 15.055 15.916 1.00 86.69 517 LYS A CA 1
ATOM 4176 C C . LYS A 1 517 ? -16.180 13.954 15.494 1.00 86.69 517 LYS A C 1
ATOM 4178 O O . LYS A 1 517 ? -15.287 14.222 14.700 1.00 86.69 517 LYS A O 1
ATOM 4183 N N . VAL A 1 518 ? -16.421 12.733 15.967 1.00 84.62 518 VAL A N 1
ATOM 4184 C CA . VAL A 1 518 ? -15.676 11.535 15.555 1.00 84.62 518 VAL A CA 1
ATOM 4185 C C . VAL A 1 518 ? -16.294 10.955 14.288 1.00 84.62 518 VAL A C 1
ATOM 4187 O O . VAL A 1 518 ? -15.609 10.778 13.291 1.00 84.62 518 VAL A O 1
ATOM 4190 N N . ASP A 1 519 ? -17.607 10.709 14.305 1.00 86.56 519 ASP A N 1
ATOM 4191 C CA . ASP A 1 519 ? -18.324 10.097 13.183 1.00 86.56 519 ASP A CA 1
ATOM 4192 C C . ASP A 1 519 ? -19.836 10.393 13.268 1.00 86.56 519 ASP A C 1
ATOM 4194 O O . ASP A 1 519 ? -20.334 10.933 14.263 1.00 86.56 519 ASP A O 1
ATOM 4198 N N . SER A 1 520 ? -20.593 10.075 12.220 1.00 87.94 520 SER A N 1
ATOM 4199 C CA . SER A 1 520 ? -22.050 10.171 12.204 1.00 87.94 520 SER A CA 1
ATOM 4200 C C . SER A 1 520 ? -22.703 9.125 11.321 1.00 87.94 520 SER A C 1
ATOM 4202 O O . SER A 1 520 ? -22.275 8.877 10.197 1.00 87.94 520 SER A O 1
ATOM 4204 N N . LEU A 1 521 ? -23.848 8.646 11.782 1.00 85.50 521 LEU A N 1
ATOM 4205 C CA . LEU A 1 521 ? -24.776 7.854 10.996 1.00 85.50 521 LEU A CA 1
ATOM 4206 C C . LEU A 1 521 ? -25.957 8.739 10.563 1.00 85.50 521 LEU A C 1
ATOM 4208 O O . LEU A 1 521 ? -26.149 9.827 11.112 1.00 85.50 521 LEU A O 1
ATOM 4212 N N . GLY A 1 522 ? -26.732 8.299 9.567 1.00 77.94 522 GLY A N 1
ATOM 4213 C CA . GLY A 1 522 ? -27.898 9.036 9.062 1.00 77.94 522 GLY A CA 1
ATOM 4214 C C . GLY A 1 522 ? -28.950 9.350 10.139 1.00 77.94 522 GLY A C 1
ATOM 4215 O O . GLY A 1 522 ? -28.738 9.129 11.336 1.00 77.94 522 GLY A O 1
ATOM 4216 N N . SER A 1 523 ? -30.106 9.871 9.718 1.00 79.62 523 SER A N 1
ATOM 4217 C CA . SER A 1 523 ? -31.182 10.317 10.617 1.00 79.62 523 SER A CA 1
ATOM 4218 C C . SER A 1 523 ? -31.434 9.356 11.785 1.00 79.62 523 SER A C 1
ATOM 4220 O O . SER A 1 523 ? -31.543 8.142 11.604 1.00 79.62 523 SER A O 1
ATOM 4222 N N . TYR A 1 524 ? -31.503 9.913 12.995 1.00 81.38 524 TYR A N 1
ATOM 4223 C CA . TYR A 1 524 ? -31.778 9.151 14.209 1.00 81.38 524 TYR A CA 1
ATOM 4224 C C . TYR A 1 524 ? -33.226 8.654 14.206 1.00 81.38 524 TYR A C 1
ATOM 4226 O O . TYR A 1 524 ? -34.149 9.454 14.046 1.00 81.38 524 TYR A O 1
ATOM 4234 N N . ILE A 1 525 ? -33.416 7.353 14.422 1.00 83.69 525 ILE A N 1
ATOM 4235 C CA . ILE A 1 525 ? -34.729 6.734 14.610 1.00 83.69 525 ILE A CA 1
ATOM 4236 C C . ILE A 1 525 ? -34.709 6.069 15.993 1.00 83.69 525 ILE A C 1
ATOM 4238 O O . ILE A 1 525 ? -33.933 5.131 16.183 1.00 83.69 525 ILE A O 1
ATOM 4242 N N . PRO A 1 526 ? -35.489 6.563 16.973 1.00 84.62 526 PRO A N 1
ATOM 4243 C CA . PRO A 1 526 ? -35.564 5.944 18.292 1.00 84.62 526 PRO A CA 1
ATOM 4244 C C . PRO A 1 526 ? -36.331 4.620 18.238 1.00 84.62 526 PRO A C 1
ATOM 4246 O O . PRO A 1 526 ? -37.203 4.444 17.386 1.00 84.62 526 PRO A O 1
ATOM 4249 N N . LEU A 1 527 ? -36.068 3.740 19.205 1.00 87.69 527 LEU A N 1
ATOM 4250 C CA . LEU A 1 527 ? -36.905 2.563 19.435 1.00 87.69 527 LEU A CA 1
ATOM 4251 C C . LEU A 1 527 ? -38.321 2.965 19.876 1.00 87.69 527 LEU A C 1
ATOM 4253 O O . LEU A 1 527 ? -38.517 3.949 20.603 1.00 87.69 527 LEU A O 1
ATOM 4257 N N . GLN A 1 528 ? -39.300 2.176 19.444 1.00 88.38 528 GLN A N 1
ATOM 4258 C CA . GLN A 1 528 ? -40.676 2.173 19.917 1.00 88.38 528 GLN A CA 1
ATOM 4259 C C . GLN A 1 528 ? -40.721 1.726 21.383 1.00 88.38 528 GLN A C 1
ATOM 4261 O O . GLN A 1 528 ? -41.332 2.409 22.209 1.00 88.38 528 GLN A O 1
ATOM 4266 N N . ASN A 1 529 ? -40.012 0.646 21.738 1.00 86.75 529 ASN A N 1
ATOM 4267 C CA . ASN A 1 529 ? -40.002 0.102 23.095 1.00 86.75 529 ASN A CA 1
ATOM 4268 C C . ASN A 1 529 ? -38.819 0.657 23.917 1.00 86.75 529 ASN A C 1
ATOM 4270 O O . ASN A 1 529 ? -37.746 0.064 24.002 1.00 86.75 529 ASN A O 1
ATOM 4274 N N . LYS A 1 530 ? -39.008 1.816 24.563 1.00 79.75 530 LYS A N 1
ATOM 4275 C CA . LYS A 1 530 ? -37.931 2.549 25.275 1.00 79.75 530 LYS A CA 1
ATOM 4276 C C . LYS A 1 530 ? -37.529 1.971 26.643 1.00 79.75 530 LYS A C 1
ATOM 4278 O O . LYS A 1 530 ? -36.454 2.279 27.163 1.00 79.75 530 LYS A O 1
ATOM 4283 N N . ASP A 1 531 ? -38.384 1.135 27.231 1.00 84.06 531 ASP A N 1
ATOM 4284 C CA . ASP A 1 531 ? -38.219 0.601 28.591 1.00 84.06 531 ASP A CA 1
ATOM 4285 C C . ASP A 1 531 ? -37.909 -0.896 28.657 1.00 84.06 531 ASP A C 1
ATOM 4287 O O . ASP A 1 531 ? -38.080 -1.529 29.701 1.00 84.06 531 ASP A O 1
ATOM 4291 N N . ILE A 1 532 ? -37.402 -1.452 27.557 1.00 89.31 532 ILE A N 1
ATOM 4292 C CA . ILE A 1 532 ? -36.949 -2.841 27.513 1.00 89.31 532 ILE A CA 1
ATOM 4293 C C . ILE A 1 532 ? -35.676 -3.052 28.332 1.00 89.31 532 ILE A C 1
ATOM 4295 O O . ILE A 1 532 ? -34.849 -2.150 28.497 1.00 89.31 532 ILE A O 1
ATOM 4299 N N . LYS A 1 533 ? -35.507 -4.283 28.813 1.00 92.50 533 LYS A N 1
ATOM 4300 C CA . LYS A 1 533 ? -34.241 -4.765 29.365 1.00 92.50 533 LYS A CA 1
ATOM 4301 C C . LYS A 1 533 ? -33.252 -5.087 28.247 1.00 92.50 533 LYS A C 1
ATOM 4303 O O . LYS A 1 533 ? -33.624 -5.700 27.253 1.00 92.50 533 LYS A O 1
ATOM 4308 N N . VAL A 1 534 ? -31.986 -4.742 28.433 1.00 94.38 534 VAL A N 1
ATOM 4309 C CA . VAL A 1 534 ? -30.893 -5.010 27.497 1.00 94.38 534 VAL A CA 1
ATOM 4310 C C . VAL A 1 534 ? -29.859 -5.887 28.197 1.00 94.38 534 VAL A C 1
ATOM 4312 O O . VAL A 1 534 ? -29.127 -5.433 29.072 1.00 94.38 534 VAL A O 1
ATOM 4315 N N . ALA A 1 535 ? -29.810 -7.166 27.844 1.00 95.50 535 ALA A N 1
ATOM 4316 C CA . ALA A 1 535 ? -28.778 -8.074 28.329 1.00 95.50 535 ALA A CA 1
ATOM 4317 C C . ALA A 1 535 ? -27.622 -8.114 27.326 1.00 95.50 535 ALA A C 1
ATOM 4319 O O . ALA A 1 535 ? -27.848 -8.341 26.142 1.00 95.50 535 ALA A O 1
ATOM 4320 N N . ILE A 1 536 ? -26.395 -7.895 27.785 1.00 94.62 536 ILE A N 1
ATOM 4321 C CA . ILE A 1 536 ? -25.202 -7.820 26.937 1.00 94.62 536 ILE A CA 1
ATOM 4322 C C . ILE A 1 536 ? -24.343 -9.047 27.230 1.00 94.62 536 ILE A C 1
ATOM 4324 O O . ILE A 1 536 ? -23.960 -9.257 28.380 1.00 94.62 536 ILE A O 1
ATOM 4328 N N . LEU A 1 537 ? -24.055 -9.863 26.217 1.00 94.75 537 LEU A N 1
ATOM 4329 C CA . LEU A 1 537 ? -23.209 -11.050 26.363 1.00 94.75 537 LEU A CA 1
ATOM 4330 C C . LEU A 1 537 ? -21.761 -10.721 26.003 1.00 94.75 537 LEU A C 1
ATOM 4332 O O . LEU A 1 537 ? -21.516 -10.082 24.979 1.00 94.75 537 LEU A O 1
ATOM 4336 N N . GLN A 1 538 ? -20.825 -11.201 26.819 1.00 91.88 538 GLN A N 1
ATOM 4337 C CA . GLN A 1 538 ? -19.379 -11.030 26.647 1.00 91.88 538 GLN A CA 1
ATOM 4338 C C . GLN A 1 538 ? -18.622 -12.324 26.989 1.00 91.88 538 GLN A C 1
ATOM 4340 O O . GLN A 1 538 ? -19.157 -13.174 27.705 1.00 91.88 538 GLN A O 1
ATOM 4345 N N . ASN A 1 539 ? -17.393 -12.477 26.493 1.00 90.38 539 ASN A N 1
ATOM 4346 C CA . ASN A 1 539 ? -16.492 -13.588 26.828 1.00 90.38 539 ASN A CA 1
ATOM 4347 C C . ASN A 1 539 ? -15.016 -13.158 26.788 1.00 90.38 539 ASN A C 1
ATOM 4349 O O . ASN A 1 539 ? -14.677 -12.171 26.158 1.00 90.38 539 ASN A O 1
ATOM 4353 N N . GLN A 1 540 ? -14.111 -13.952 27.362 1.00 86.00 540 GLN A N 1
ATOM 4354 C CA . GLN A 1 540 ? -12.658 -13.668 27.436 1.00 86.00 540 GLN A CA 1
ATOM 4355 C C . GLN A 1 540 ? -11.957 -13.208 26.128 1.00 86.00 540 GLN A C 1
ATOM 4357 O O . GLN A 1 540 ? -10.851 -12.680 26.195 1.00 86.00 540 GLN A O 1
ATOM 4362 N N . GLU A 1 541 ? -12.561 -13.400 24.952 1.00 81.56 541 GLU A N 1
ATOM 4363 C CA . GLU A 1 541 ? -12.022 -12.977 23.652 1.00 81.56 541 GLU A CA 1
ATOM 4364 C C . GLU A 1 541 ? -12.289 -11.500 23.311 1.00 81.56 541 GLU A C 1
ATOM 4366 O O . GLU A 1 541 ? -11.707 -10.971 22.355 1.00 81.56 541 GLU A O 1
ATOM 4371 N N . ASN A 1 542 ? -13.167 -10.814 24.049 1.00 78.19 542 ASN A N 1
ATOM 4372 C CA . ASN A 1 542 ? -13.452 -9.405 23.798 1.00 78.19 542 ASN A CA 1
ATOM 4373 C C . ASN A 1 542 ? -12.246 -8.524 24.145 1.00 78.19 542 ASN A C 1
ATOM 4375 O O . ASN A 1 542 ? -11.685 -8.603 25.226 1.00 78.19 542 ASN A O 1
ATOM 4379 N N . VAL A 1 543 ? -11.840 -7.663 23.216 1.00 73.75 543 VAL A N 1
ATOM 4380 C CA . VAL A 1 543 ? -10.716 -6.733 23.390 1.00 73.75 543 VAL A CA 1
ATOM 4381 C C . VAL A 1 543 ? -10.972 -5.466 22.573 1.00 73.75 543 VAL A C 1
ATOM 4383 O O . VAL A 1 543 ? -11.634 -5.521 21.534 1.00 73.75 543 VAL A O 1
ATOM 4386 N N . GLY A 1 544 ? -10.436 -4.323 23.005 1.00 76.62 544 GLY A N 1
ATOM 4387 C CA . GLY A 1 544 ? -10.431 -3.090 22.213 1.00 76.62 544 GLY A CA 1
ATOM 4388 C C . GLY A 1 544 ? -11.828 -2.497 22.009 1.00 76.62 544 GLY A C 1
ATOM 4389 O O . GLY A 1 544 ? -12.502 -2.127 22.968 1.00 76.62 544 GLY A O 1
ATOM 4390 N N . SER A 1 545 ? -12.281 -2.378 20.756 1.00 81.25 545 SER A N 1
ATOM 4391 C CA . SER A 1 545 ? -13.537 -1.692 20.414 1.00 81.25 545 SER A CA 1
ATOM 4392 C C . SER A 1 545 ? -14.775 -2.276 21.110 1.00 81.25 545 SER A C 1
ATOM 4394 O O . SER A 1 545 ? -15.701 -1.528 21.430 1.00 81.25 545 SER A O 1
ATOM 4396 N N . VAL A 1 546 ? -14.794 -3.587 21.393 1.00 84.44 546 VAL A N 1
ATOM 4397 C CA . VAL A 1 546 ? -15.895 -4.223 22.144 1.00 84.44 546 VAL A CA 1
ATOM 4398 C C . VAL A 1 546 ? -15.994 -3.684 23.565 1.00 84.44 546 VAL A C 1
ATOM 4400 O O . VAL A 1 546 ? -17.097 -3.425 24.039 1.00 84.44 546 VAL A O 1
ATOM 4403 N N . GLU A 1 547 ? -14.860 -3.481 24.238 1.00 83.19 547 GLU A N 1
ATOM 4404 C CA . GLU A 1 547 ? -14.817 -3.012 25.629 1.00 83.19 547 GLU A CA 1
ATOM 4405 C C . GLU A 1 547 ? -15.462 -1.624 25.750 1.00 83.19 547 GLU A C 1
ATOM 4407 O O . GLU A 1 547 ? -16.199 -1.351 26.701 1.00 83.19 547 GLU A O 1
ATOM 4412 N N . PHE A 1 548 ? -15.271 -0.775 24.732 1.00 86.19 548 PHE A N 1
ATOM 4413 C CA . PHE A 1 548 ? -15.929 0.526 24.633 1.00 86.19 548 PHE A CA 1
ATOM 4414 C C . PHE A 1 548 ? -17.444 0.392 24.480 1.00 86.19 548 PHE A C 1
ATOM 4416 O O . PHE A 1 548 ? -18.194 1.030 25.218 1.00 86.19 548 PHE A O 1
ATOM 4423 N N . ILE A 1 549 ? -17.909 -0.432 23.535 1.00 88.44 549 ILE A N 1
ATOM 4424 C CA . ILE A 1 549 ? -19.345 -0.624 23.273 1.00 88.44 549 ILE A CA 1
ATOM 4425 C C . ILE A 1 549 ? -20.036 -1.193 24.518 1.00 88.44 549 ILE A C 1
ATOM 4427 O O . ILE A 1 549 ? -21.088 -0.699 24.926 1.00 88.44 549 ILE A O 1
ATOM 4431 N N . LEU A 1 550 ? -19.416 -2.190 25.151 1.00 87.88 550 LEU A N 1
ATOM 4432 C CA . LEU A 1 550 ? -19.889 -2.806 26.386 1.00 87.88 550 LEU A CA 1
ATOM 4433 C C . LEU A 1 550 ? -20.013 -1.770 27.504 1.00 87.88 550 LEU A C 1
ATOM 4435 O O . LEU A 1 550 ? -21.065 -1.675 28.136 1.00 87.88 550 LEU A O 1
ATOM 4439 N N . SER A 1 551 ? -18.976 -0.958 27.713 1.00 85.75 551 SER A N 1
ATOM 4440 C CA . SER A 1 551 ? -18.971 0.076 28.750 1.00 85.75 551 SER A CA 1
ATOM 4441 C C . SER A 1 551 ? -20.013 1.166 28.485 1.00 85.75 551 SER A C 1
ATOM 4443 O O . SER A 1 551 ? -20.732 1.559 29.401 1.00 85.75 551 SER A O 1
ATOM 4445 N N . ALA A 1 552 ? -20.158 1.604 27.230 1.00 88.38 552 ALA A N 1
ATOM 4446 C CA . ALA A 1 552 ? -21.143 2.605 26.823 1.00 88.38 552 ALA A CA 1
ATOM 4447 C C . ALA A 1 552 ? -22.590 2.143 27.058 1.00 88.38 552 ALA A C 1
ATOM 4449 O O . ALA A 1 552 ? -23.422 2.923 27.528 1.00 88.38 552 ALA A O 1
ATOM 4450 N N . LEU A 1 553 ? -22.892 0.876 26.753 1.00 88.50 553 LEU A N 1
ATOM 4451 C CA . LEU A 1 553 ? -24.214 0.293 26.983 1.00 88.50 553 LEU A CA 1
ATOM 4452 C C . LEU A 1 553 ? -24.479 0.054 28.473 1.00 88.50 553 LEU A C 1
ATOM 4454 O O . LEU A 1 553 ? -25.553 0.408 28.952 1.00 88.50 553 LEU A O 1
ATOM 4458 N N . ARG A 1 554 ? -23.500 -0.482 29.214 1.00 85.88 554 ARG A N 1
ATOM 4459 C CA . ARG A 1 554 ? -23.594 -0.687 30.670 1.00 85.88 554 ARG A CA 1
ATOM 4460 C C . ARG A 1 554 ? -23.835 0.628 31.417 1.00 85.88 554 ARG A C 1
ATOM 4462 O O . ARG A 1 554 ? -24.606 0.673 32.375 1.00 85.88 554 ARG A O 1
ATOM 4469 N N . PHE A 1 555 ? -23.222 1.719 30.955 1.00 83.06 555 PHE A N 1
ATOM 4470 C CA . PHE A 1 555 ? -23.394 3.052 31.536 1.00 83.06 555 PHE A CA 1
ATOM 4471 C C . PHE A 1 555 ? -24.840 3.574 31.467 1.00 83.06 555 PHE A C 1
ATOM 4473 O O . PHE A 1 555 ? -25.226 4.422 32.271 1.00 83.06 555 PHE A O 1
ATOM 4480 N N . GLN A 1 556 ? -25.683 3.029 30.581 1.00 83.50 556 GLN A N 1
ATOM 4481 C CA . GLN A 1 556 ? -27.100 3.406 30.482 1.00 83.50 556 GLN A CA 1
ATOM 4482 C C . GLN A 1 556 ? -27.947 2.933 31.684 1.00 83.50 556 GLN A C 1
ATOM 4484 O O . GLN A 1 556 ? -29.120 3.302 31.804 1.00 83.50 556 GLN A O 1
ATOM 4489 N N . GLY A 1 557 ? -27.363 2.159 32.608 1.00 74.69 557 GLY A N 1
ATOM 4490 C CA . GLY A 1 557 ? -27.892 1.947 33.953 1.00 74.69 557 GLY A CA 1
ATOM 4491 C C . GLY A 1 557 ? -28.875 0.781 34.080 1.00 74.69 557 GLY A C 1
ATOM 4492 O O . GLY A 1 557 ? -28.701 -0.266 33.464 1.00 74.69 557 GLY A O 1
ATOM 4493 N N . VAL A 1 558 ? -29.902 0.958 34.924 1.00 68.38 558 VAL A N 1
ATOM 4494 C CA . VAL A 1 558 ? -30.695 -0.104 35.595 1.00 68.38 558 VAL A CA 1
ATOM 4495 C C . VAL A 1 558 ? -31.358 -1.159 34.701 1.00 68.38 558 VAL A C 1
ATOM 4497 O O . VAL A 1 558 ? -31.665 -2.249 35.181 1.00 68.38 558 VAL A O 1
ATOM 4500 N N . ASN A 1 559 ? -31.570 -0.856 33.421 1.00 84.81 559 ASN A N 1
ATOM 4501 C CA . ASN A 1 559 ? -32.174 -1.782 32.462 1.00 84.81 559 ASN A CA 1
ATOM 4502 C C . ASN A 1 559 ? -31.138 -2.446 31.550 1.00 84.81 559 ASN A C 1
ATOM 4504 O O . ASN A 1 559 ? -31.530 -3.150 30.629 1.00 84.81 559 ASN A O 1
ATOM 4508 N N . SER A 1 560 ? -29.843 -2.260 31.805 1.00 90.88 560 SER A N 1
ATOM 4509 C CA . SER A 1 560 ? -28.757 -2.963 31.127 1.00 90.88 560 SER A CA 1
ATOM 4510 C C . SER A 1 560 ? -27.969 -3.820 32.116 1.00 90.88 560 SER A C 1
ATOM 4512 O O . SER A 1 560 ? -27.724 -3.391 33.244 1.00 90.88 560 SER A O 1
ATOM 4514 N N . LYS A 1 561 ? -27.596 -5.037 31.714 1.00 92.56 561 LYS A N 1
ATOM 4515 C CA . LYS A 1 561 ? -26.686 -5.898 32.484 1.00 92.56 561 LYS A CA 1
ATOM 4516 C C . LYS A 1 561 ? -25.763 -6.680 31.569 1.00 92.56 561 LYS A C 1
ATOM 4518 O O . LYS A 1 561 ? -26.192 -7.175 30.528 1.00 92.56 561 LYS A O 1
ATOM 4523 N N . VAL A 1 562 ? -24.520 -6.834 32.005 1.00 92.56 562 VAL A N 1
ATOM 4524 C CA . VAL A 1 562 ? -23.487 -7.613 31.322 1.00 92.56 562 VAL A CA 1
ATOM 4525 C C . VAL A 1 562 ? -23.405 -9.026 31.912 1.00 92.56 562 VAL A C 1
ATOM 4527 O O . VAL A 1 562 ? -23.291 -9.191 33.127 1.00 92.56 562 VAL A O 1
ATOM 4530 N N . PHE A 1 563 ? -23.425 -10.042 31.047 1.00 95.00 563 PHE A N 1
ATOM 4531 C CA . PHE A 1 563 ? -23.366 -11.466 31.387 1.00 95.00 563 PHE A CA 1
ATOM 4532 C C . PHE A 1 563 ? -22.181 -12.129 30.687 1.00 95.00 563 PHE A C 1
ATOM 4534 O O . PHE A 1 563 ? -21.989 -11.937 29.487 1.00 95.00 563 PHE A O 1
ATOM 4541 N N . GLY A 1 564 ? -21.415 -12.939 31.414 1.00 94.75 564 GLY A N 1
ATOM 4542 C CA . GLY A 1 564 ? -20.306 -13.702 30.841 1.00 94.75 564 GLY A CA 1
ATOM 4543 C C . GLY A 1 564 ? -19.195 -13.969 31.843 1.00 94.75 564 GLY A C 1
ATOM 4544 O O . GLY A 1 564 ? -19.397 -13.824 33.050 1.00 94.75 564 GLY A O 1
ATOM 4545 N N . ASP A 1 565 ? -18.023 -14.346 31.341 1.00 91.44 565 ASP A N 1
ATOM 4546 C CA . ASP A 1 565 ? -16.861 -14.716 32.153 1.00 91.44 565 ASP A CA 1
ATOM 4547 C C . ASP A 1 565 ? -15.626 -13.839 31.925 1.00 91.44 565 ASP A C 1
ATOM 4549 O O . ASP A 1 565 ? -14.678 -13.946 32.701 1.00 91.44 565 ASP A O 1
ATOM 4553 N N . GLY A 1 566 ? -15.618 -12.963 30.918 1.00 84.25 566 GLY A N 1
ATOM 4554 C CA . GLY A 1 566 ? -14.493 -12.083 30.610 1.00 84.25 566 GLY A CA 1
ATOM 4555 C C . GLY A 1 566 ? -14.232 -11.026 31.679 1.00 84.25 566 GLY A C 1
ATOM 4556 O O . GLY A 1 566 ? -15.162 -10.516 32.306 1.00 84.25 566 GLY A O 1
ATOM 4557 N N . LYS A 1 567 ? -12.949 -10.712 31.880 1.00 80.50 567 LYS A N 1
ATOM 4558 C CA . LYS A 1 567 ? -12.465 -9.617 32.728 1.00 80.50 567 LYS A CA 1
ATOM 4559 C C . LYS A 1 567 ? -11.530 -8.759 31.896 1.00 80.50 567 LYS A C 1
ATOM 4561 O O . LYS A 1 567 ? -10.541 -9.282 31.387 1.00 80.50 567 LYS A O 1
ATOM 4566 N N . TYR A 1 568 ? -11.812 -7.467 31.797 1.00 71.31 568 TYR A N 1
ATOM 4567 C CA . TYR A 1 568 ? -11.067 -6.589 30.897 1.00 71.31 568 TYR A CA 1
ATOM 4568 C C . TYR A 1 568 ? -10.298 -5.530 31.652 1.00 71.31 568 TYR A C 1
ATOM 4570 O O . TYR A 1 568 ? -10.799 -4.941 32.608 1.00 71.31 568 TYR A O 1
ATOM 4578 N N . SER A 1 569 ? -9.085 -5.275 31.180 1.00 67.12 569 SER A N 1
ATOM 4579 C CA . SER A 1 569 ? -8.318 -4.074 31.497 1.00 67.12 569 SER A CA 1
ATOM 4580 C C . SER A 1 569 ? -9.136 -2.810 31.179 1.00 67.12 569 SER A C 1
ATOM 4582 O O . SER A 1 569 ? -10.139 -2.883 30.465 1.00 67.12 569 SER A O 1
ATOM 4584 N N . PRO A 1 570 ? -8.734 -1.633 31.682 1.00 70.25 570 PRO A N 1
ATOM 4585 C CA . PRO A 1 570 ? -9.407 -0.393 31.318 1.00 70.25 570 PRO A CA 1
ATOM 4586 C C . PRO A 1 570 ? -9.480 -0.213 29.799 1.00 70.25 570 PRO A C 1
ATOM 4588 O O . PRO A 1 570 ? -8.493 -0.423 29.093 1.00 70.25 570 PRO A O 1
ATOM 4591 N N . THR A 1 571 ? -10.650 0.197 29.305 1.00 78.75 571 THR A N 1
ATOM 4592 C CA . THR A 1 571 ? -10.884 0.423 27.877 1.00 78.75 571 THR A CA 1
ATOM 4593 C C . THR A 1 571 ? -9.963 1.530 27.370 1.00 78.75 571 THR A C 1
ATOM 4595 O O . THR A 1 571 ? -10.076 2.683 27.787 1.00 78.75 571 THR A O 1
ATOM 4598 N N . ILE A 1 572 ? -9.065 1.191 26.446 1.00 82.81 572 ILE A N 1
ATOM 4599 C CA . ILE A 1 572 ? -8.110 2.133 25.852 1.00 82.81 572 ILE A CA 1
ATOM 4600 C C . ILE A 1 572 ? -8.573 2.519 24.448 1.00 82.81 572 ILE A C 1
ATOM 4602 O O . ILE A 1 572 ? -8.737 1.674 23.569 1.00 82.81 572 ILE A O 1
ATOM 4606 N N . PHE A 1 573 ? -8.725 3.820 24.217 1.00 83.88 573 PHE A N 1
ATOM 4607 C CA . PHE A 1 573 ? -8.968 4.377 22.896 1.00 83.88 573 PHE A CA 1
ATOM 4608 C C . PHE A 1 573 ? -7.642 4.608 22.159 1.00 83.88 573 PHE A C 1
ATOM 4610 O O . PHE A 1 573 ? -6.736 5.306 22.640 1.00 83.88 573 PHE A O 1
ATOM 4617 N N . CYS A 1 574 ? -7.547 4.041 20.957 1.00 85.12 574 CYS A N 1
ATOM 4618 C CA . CYS A 1 574 ? -6.382 4.181 20.094 1.00 85.12 574 CYS A CA 1
ATOM 4619 C C . CYS A 1 574 ? -6.645 5.182 18.966 1.00 85.12 574 CYS A C 1
ATOM 4621 O O . CYS A 1 574 ? -7.619 5.053 18.227 1.00 85.12 574 CYS A O 1
ATOM 4623 N N . MET A 1 575 ? -5.742 6.146 18.793 1.00 84.94 575 MET A N 1
ATOM 4624 C CA . MET A 1 575 ? -5.686 6.966 17.586 1.00 84.94 575 MET A CA 1
ATOM 4625 C C . MET A 1 575 ? -5.021 6.173 16.463 1.00 84.94 575 MET A C 1
ATOM 4627 O O . MET A 1 575 ? -3.943 5.609 16.657 1.00 84.94 575 MET A O 1
ATOM 4631 N N . SER A 1 576 ? -5.641 6.165 15.285 1.00 79.81 576 SER A N 1
ATOM 4632 C CA . SER A 1 576 ? -5.055 5.620 14.062 1.00 79.81 576 SER A CA 1
ATOM 4633 C C . SER A 1 576 ? -4.394 6.727 13.244 1.00 79.81 576 SER A C 1
ATOM 4635 O O . SER A 1 576 ? -5.048 7.701 12.869 1.00 79.81 576 SER A O 1
ATOM 4637 N N . PHE A 1 577 ? -3.119 6.555 12.916 1.00 81.12 577 PHE A N 1
ATOM 4638 C CA . PHE A 1 577 ? -2.405 7.394 11.960 1.00 81.12 577 PHE A CA 1
ATOM 4639 C C . PHE A 1 577 ? -2.070 6.553 10.730 1.00 81.12 577 PHE A C 1
ATOM 4641 O O . PHE A 1 577 ? -1.231 5.653 10.804 1.00 81.12 577 PHE A O 1
ATOM 4648 N N . SER A 1 578 ? -2.730 6.842 9.609 1.00 75.19 578 SER A N 1
ATOM 4649 C CA . SER A 1 578 ? -2.471 6.185 8.325 1.00 75.19 578 SER A CA 1
ATOM 4650 C C . SER A 1 578 ? -1.525 7.026 7.480 1.00 75.19 578 SER A C 1
ATOM 4652 O O . SER A 1 578 ? -1.828 8.167 7.128 1.00 75.19 578 SER A O 1
ATOM 4654 N N . PHE A 1 579 ? -0.376 6.456 7.135 1.00 74.50 579 PHE A N 1
ATOM 4655 C CA . PHE A 1 579 ? 0.621 7.103 6.290 1.00 74.50 579 PHE A CA 1
ATOM 4656 C C . PHE A 1 579 ? 0.336 6.752 4.829 1.00 74.50 579 PHE A C 1
ATOM 4658 O O . PHE A 1 579 ? 0.928 5.840 4.262 1.00 74.50 579 PHE A O 1
ATOM 4665 N N . THR A 1 580 ? -0.601 7.481 4.217 1.00 54.25 580 THR A N 1
ATOM 4666 C CA . THR A 1 580 ? -1.181 7.192 2.886 1.00 54.25 580 THR A CA 1
ATOM 4667 C C . THR A 1 580 ? -0.176 7.093 1.737 1.00 54.25 580 THR A C 1
ATOM 4669 O O . THR A 1 580 ? -0.498 6.561 0.684 1.00 54.25 580 THR A O 1
ATOM 4672 N N . GLN A 1 581 ? 1.041 7.603 1.917 1.00 56.22 581 GLN A N 1
ATOM 4673 C CA . GLN A 1 581 ? 2.101 7.513 0.912 1.00 56.22 581 GLN A CA 1
ATOM 4674 C C . GLN A 1 581 ? 2.804 6.153 0.918 1.00 56.22 581 GLN A C 1
ATOM 4676 O O . GLN A 1 581 ? 3.479 5.806 -0.049 1.00 56.22 581 GLN A O 1
ATOM 4681 N N . THR A 1 582 ? 2.703 5.406 2.018 1.00 62.34 582 THR A N 1
ATOM 4682 C CA . THR A 1 582 ? 3.483 4.188 2.228 1.00 62.34 582 THR A CA 1
ATOM 4683 C C . THR A 1 582 ? 2.685 3.022 2.784 1.00 62.34 582 THR A C 1
ATOM 4685 O O . THR A 1 582 ? 3.276 1.971 2.973 1.00 62.34 582 THR A O 1
ATOM 4688 N N . ASP A 1 583 ? 1.385 3.176 3.039 1.00 67.50 583 ASP A N 1
ATOM 4689 C CA . ASP A 1 583 ? 0.491 2.159 3.620 1.00 67.50 583 ASP A CA 1
ATOM 4690 C C . ASP A 1 583 ? 0.886 1.684 5.032 1.00 67.50 583 ASP A C 1
ATOM 4692 O O . ASP A 1 583 ? 0.283 0.762 5.587 1.00 67.50 583 ASP A O 1
ATOM 4696 N N . ALA A 1 584 ? 1.871 2.337 5.657 1.00 81.06 584 ALA A N 1
ATOM 4697 C CA . ALA A 1 584 ? 2.188 2.128 7.061 1.00 81.06 584 ALA A CA 1
ATOM 4698 C C . ALA A 1 584 ? 1.071 2.699 7.945 1.00 81.06 584 ALA A C 1
ATOM 4700 O O . ALA A 1 584 ? 0.448 3.714 7.615 1.00 81.06 584 ALA A O 1
ATOM 4701 N N . ASN A 1 585 ? 0.839 2.077 9.099 1.00 85.56 585 ASN A N 1
ATOM 4702 C CA . ASN A 1 585 ? -0.173 2.530 10.049 1.00 85.56 585 ASN A CA 1
ATOM 4703 C C . ASN A 1 585 ? 0.362 2.497 11.480 1.00 85.56 585 ASN A C 1
ATOM 4705 O O . ASN A 1 585 ? 1.068 1.575 11.871 1.00 85.56 585 ASN A O 1
ATOM 4709 N N . LEU A 1 586 ? -0.015 3.484 12.284 1.00 88.50 586 LEU A N 1
ATOM 4710 C CA . LEU A 1 586 ? 0.252 3.512 13.718 1.00 88.50 586 LEU A CA 1
ATOM 4711 C C . LEU A 1 586 ? -1.081 3.514 14.467 1.00 88.50 586 LEU A C 1
ATOM 4713 O O . LEU A 1 586 ? -1.862 4.453 14.328 1.00 88.50 586 LEU A O 1
ATOM 4717 N N . LEU A 1 587 ? -1.313 2.488 15.285 1.00 88.81 587 LEU A N 1
ATOM 4718 C CA . LEU A 1 587 ? -2.293 2.529 16.368 1.00 88.81 587 LEU A CA 1
ATOM 4719 C C . LEU A 1 587 ? -1.584 2.988 17.632 1.00 88.81 587 LEU A C 1
ATOM 4721 O O . LEU A 1 587 ? -0.642 2.341 18.083 1.00 88.81 587 LEU A O 1
ATOM 4725 N N . LEU A 1 588 ? -2.037 4.095 18.206 1.00 91.88 588 LEU A N 1
ATOM 4726 C CA . LEU A 1 588 ? -1.459 4.667 19.413 1.00 91.88 588 LEU A CA 1
ATOM 4727 C C . LEU A 1 588 ? -2.511 4.764 20.510 1.00 91.88 588 LEU A C 1
ATOM 4729 O O . LEU A 1 588 ? -3.480 5.509 20.366 1.00 91.88 588 LEU A O 1
ATOM 4733 N N . ALA A 1 589 ? -2.279 4.090 21.632 1.00 91.50 589 ALA A N 1
ATOM 4734 C CA . ALA A 1 589 ? -3.072 4.265 22.840 1.00 91.50 589 ALA A CA 1
ATOM 4735 C C . ALA A 1 589 ? -2.990 5.720 23.319 1.00 91.50 589 ALA A C 1
ATOM 4737 O O . ALA A 1 589 ? -1.919 6.211 23.692 1.00 91.50 589 ALA A O 1
ATOM 4738 N N . SER A 1 590 ? -4.126 6.412 23.296 1.00 90.50 590 SER A N 1
ATOM 4739 C CA . SER A 1 590 ? -4.175 7.876 23.425 1.00 90.50 590 SER A CA 1
ATOM 4740 C C . SER A 1 590 ? -5.046 8.380 24.572 1.00 90.50 590 SER A C 1
ATOM 4742 O O . SER A 1 590 ? -4.779 9.442 25.135 1.00 90.50 590 SER A O 1
ATOM 4744 N N . SER A 1 591 ? -6.051 7.601 24.966 1.00 89.81 591 SER A N 1
ATOM 4745 C CA . SER A 1 591 ? -6.907 7.911 26.104 1.00 89.81 591 SER A CA 1
ATOM 4746 C C . SER A 1 591 ? -7.526 6.651 26.698 1.00 89.81 591 SER A C 1
ATOM 4748 O O . SER A 1 591 ? -7.586 5.602 26.056 1.00 89.81 591 SER A O 1
ATOM 4750 N N . TYR A 1 592 ? -7.986 6.762 27.937 1.00 89.31 592 TYR A N 1
ATOM 4751 C CA . TYR A 1 592 ? -8.837 5.777 28.593 1.00 89.31 592 TYR A CA 1
ATOM 4752 C C . TYR A 1 592 ? -10.299 6.174 28.430 1.00 89.31 592 TYR A C 1
ATOM 4754 O O . TYR A 1 592 ? -10.614 7.362 28.400 1.00 89.31 592 TYR A O 1
ATOM 4762 N N . PHE A 1 593 ? -11.194 5.198 28.368 1.00 87.88 593 PHE A N 1
ATOM 4763 C CA . PHE A 1 593 ? -12.629 5.413 28.484 1.00 87.88 593 PHE A CA 1
ATOM 4764 C C . PHE A 1 593 ? -13.103 5.015 29.882 1.00 87.88 593 PHE A C 1
ATOM 4766 O O . PHE A 1 593 ? -12.743 3.955 30.390 1.00 87.88 593 PHE A O 1
ATOM 4773 N N . CYS A 1 594 ? -13.933 5.852 30.497 1.00 85.75 594 CYS A N 1
ATOM 4774 C CA . CYS A 1 594 ? -14.543 5.578 31.790 1.00 85.75 594 CYS A CA 1
ATOM 4775 C C . CYS A 1 594 ? -16.027 5.948 31.794 1.00 85.75 594 CYS A C 1
ATOM 4777 O O . CYS A 1 594 ? -16.486 6.825 31.061 1.00 85.75 594 CYS A O 1
ATOM 4779 N N . SER A 1 595 ? -16.792 5.258 32.636 1.00 80.44 595 SER A N 1
ATOM 4780 C CA . SER A 1 595 ? -18.233 5.479 32.753 1.00 80.44 595 SER A CA 1
ATOM 4781 C C . SER A 1 595 ? -18.524 6.768 33.525 1.00 80.44 595 SER A C 1
ATOM 4783 O O . SER A 1 595 ? -19.321 7.594 33.088 1.00 80.44 595 SER A O 1
ATOM 4785 N N . TYR A 1 596 ? -17.827 6.997 34.643 1.00 81.62 596 TYR A N 1
ATOM 4786 C CA . TYR A 1 596 ? -18.071 8.146 35.517 1.00 81.62 596 TYR A CA 1
ATOM 4787 C C . TYR A 1 596 ? -16.843 9.042 35.667 1.00 81.62 596 TYR A C 1
ATOM 4789 O O . TYR A 1 596 ? -15.703 8.582 35.744 1.00 81.62 596 TYR A O 1
ATOM 4797 N N . LYS A 1 597 ? -17.083 10.351 35.792 1.00 81.81 597 LYS A N 1
ATOM 4798 C CA . LYS A 1 597 ? -16.027 11.309 36.124 1.00 81.81 597 LYS A CA 1
ATOM 4799 C C . LYS A 1 597 ? -15.445 10.994 37.507 1.00 81.81 597 LYS A C 1
ATOM 4801 O O . LYS A 1 597 ? -16.187 10.947 38.484 1.00 81.81 597 LYS A O 1
ATOM 4806 N N . GLY A 1 598 ? -14.123 10.839 37.585 1.00 74.19 598 GLY A N 1
ATOM 4807 C CA . GLY A 1 598 ? -13.405 10.520 38.824 1.00 74.19 598 GLY A CA 1
ATOM 4808 C C . GLY A 1 598 ? -13.360 9.031 39.184 1.00 74.19 598 GLY A C 1
ATOM 4809 O O . GLY A 1 598 ? -12.863 8.702 40.257 1.00 74.19 598 GLY A O 1
ATOM 4810 N N . GLN A 1 599 ? -13.864 8.145 38.318 1.00 74.69 599 GLN A N 1
ATOM 4811 C CA . GLN A 1 599 ? -13.637 6.702 38.422 1.00 74.69 599 GLN A CA 1
ATOM 4812 C C . GLN A 1 599 ? -12.150 6.381 38.208 1.00 74.69 599 GLN A C 1
ATOM 4814 O O . GLN A 1 599 ? -11.469 7.079 37.453 1.00 74.69 599 GLN A O 1
ATOM 4819 N N . ASP A 1 600 ? -11.646 5.327 38.854 1.00 75.50 600 ASP A N 1
ATOM 4820 C CA . ASP A 1 600 ? -10.288 4.852 38.594 1.00 75.50 600 ASP A CA 1
ATOM 4821 C C . ASP A 1 600 ? -10.191 4.353 37.144 1.00 75.50 600 ASP A C 1
ATOM 4823 O O . ASP A 1 600 ? -10.794 3.352 36.762 1.00 75.50 600 ASP A O 1
ATOM 4827 N N . ILE A 1 601 ? -9.413 5.067 36.329 1.00 74.69 601 ILE A N 1
ATOM 4828 C CA . ILE A 1 601 ? -9.169 4.751 34.916 1.00 74.69 601 ILE A CA 1
ATOM 4829 C C . ILE A 1 601 ? -8.407 3.436 34.717 1.00 74.69 601 ILE A C 1
ATOM 4831 O O . ILE A 1 601 ? -8.183 3.058 33.575 1.00 74.69 601 ILE A O 1
ATOM 4835 N N . LYS A 1 602 ? -7.971 2.761 35.791 1.00 71.31 602 LYS A N 1
ATOM 4836 C CA . LYS A 1 602 ? -7.332 1.437 35.762 1.00 71.31 602 LYS A CA 1
ATOM 4837 C C . LYS A 1 602 ? -8.234 0.311 36.274 1.00 71.31 602 LYS A C 1
ATOM 4839 O O . LYS A 1 602 ? -7.761 -0.815 36.425 1.00 71.31 602 LYS A O 1
ATOM 4844 N N . GLU A 1 603 ? -9.507 0.594 36.541 1.00 69.75 603 GLU A N 1
ATOM 4845 C CA . GLU A 1 603 ? -10.456 -0.403 37.030 1.00 69.75 603 GLU A CA 1
ATOM 4846 C C . GLU A 1 603 ? -10.712 -1.499 35.983 1.00 69.75 603 GLU A C 1
ATOM 4848 O O . GLU A 1 603 ? -10.949 -1.227 34.805 1.00 69.75 603 GLU A O 1
ATOM 4853 N N . VAL A 1 604 ? -10.660 -2.754 36.434 1.00 76.88 604 VAL A N 1
ATOM 4854 C CA . VAL A 1 604 ? -10.995 -3.921 35.614 1.00 76.88 604 VAL A CA 1
ATOM 4855 C C . VAL A 1 604 ? -12.511 -4.006 35.468 1.00 76.88 604 VAL A C 1
ATOM 4857 O O . VAL A 1 604 ? -13.239 -3.983 36.460 1.00 76.88 604 VAL A O 1
ATOM 4860 N N . ILE A 1 605 ? -12.995 -4.146 34.236 1.00 74.94 605 ILE A N 1
ATOM 4861 C CA . ILE A 1 605 ? -14.421 -4.309 33.963 1.00 74.94 605 ILE A CA 1
ATOM 4862 C C . ILE A 1 605 ? -14.792 -5.780 34.157 1.00 74.94 605 ILE A C 1
ATOM 4864 O O . ILE A 1 605 ? -14.375 -6.648 33.387 1.00 74.94 605 ILE A O 1
ATOM 4868 N N . GLU A 1 606 ? -15.600 -6.049 35.183 1.00 83.94 606 GLU A N 1
ATOM 4869 C CA . GLU A 1 606 ? -16.225 -7.351 35.431 1.00 83.94 606 GLU A CA 1
ATOM 4870 C C . GLU A 1 606 ? -17.704 -7.354 34.991 1.00 83.94 606 GLU A C 1
ATOM 4872 O O . GLU A 1 606 ? -18.364 -6.307 35.031 1.00 83.94 606 GLU A O 1
ATOM 4877 N N . PRO A 1 607 ? -18.252 -8.512 34.575 1.00 89.75 607 PRO A N 1
ATOM 4878 C CA . PRO A 1 607 ? -19.671 -8.643 34.269 1.00 89.75 607 PRO A CA 1
ATOM 4879 C C . PRO A 1 607 ? -20.521 -8.413 35.515 1.00 89.75 607 PRO A C 1
ATOM 4881 O O . PRO A 1 607 ? -20.171 -8.850 36.611 1.00 89.75 607 PRO A O 1
ATOM 4884 N N . ASP A 1 608 ? -21.701 -7.821 35.331 1.00 91.50 608 ASP A N 1
ATOM 4885 C CA . ASP A 1 608 ? -22.677 -7.679 36.417 1.00 91.50 608 ASP A CA 1
ATOM 4886 C C . ASP A 1 608 ? -23.194 -9.052 36.886 1.00 91.50 608 ASP A C 1
ATOM 4888 O O . ASP A 1 608 ? -23.590 -9.217 38.041 1.00 91.50 608 ASP A O 1
ATOM 4892 N N . VAL A 1 609 ? -23.188 -10.047 35.989 1.00 93.69 609 VAL A N 1
ATOM 4893 C CA . VAL A 1 609 ? -23.487 -11.450 36.289 1.00 93.69 609 VAL A CA 1
ATOM 4894 C C . VAL A 1 609 ? -22.392 -12.347 35.714 1.00 93.69 609 VAL A C 1
ATOM 4896 O O . VAL A 1 609 ? -22.399 -12.701 34.531 1.00 93.69 609 VAL A O 1
ATOM 4899 N N . PHE A 1 610 ? -21.462 -12.754 36.578 1.00 94.75 610 PHE A N 1
ATOM 4900 C CA . PHE A 1 610 ? -20.435 -13.725 36.217 1.00 94.75 610 PHE A CA 1
ATOM 4901 C C . PHE A 1 610 ? -21.050 -15.109 35.956 1.00 94.75 610 PHE A C 1
ATOM 4903 O O . PHE A 1 610 ? -21.702 -15.689 36.829 1.00 94.75 610 PHE A O 1
ATOM 4910 N N . CYS A 1 611 ? -20.838 -15.653 34.760 1.00 94.88 611 CYS A N 1
ATOM 4911 C CA . CYS A 1 611 ? -21.265 -16.997 34.378 1.00 94.88 611 CYS A CA 1
ATOM 4912 C C . CYS A 1 611 ? -20.421 -17.538 33.211 1.00 94.88 611 CYS A C 1
ATOM 4914 O O . CYS A 1 611 ? -19.948 -16.748 32.400 1.00 94.88 611 CYS A O 1
ATOM 4916 N N . PRO A 1 612 ? -20.240 -18.868 33.090 1.00 93.94 612 PRO A N 1
ATOM 4917 C CA . PRO A 1 612 ? -19.558 -19.452 31.937 1.00 93.94 612 PRO A CA 1
ATOM 4918 C C . PRO A 1 612 ? -20.209 -19.019 30.623 1.00 93.94 612 PRO A C 1
ATOM 4920 O O . PRO A 1 612 ? -21.440 -18.993 30.548 1.00 93.94 612 PRO A O 1
ATOM 4923 N N . ASP A 1 613 ? -19.409 -18.781 29.580 1.00 91.00 613 ASP A N 1
ATOM 4924 C CA . ASP A 1 613 ? -19.905 -18.358 28.262 1.00 91.00 613 ASP A CA 1
ATOM 4925 C C . ASP A 1 613 ? -21.098 -19.204 27.758 1.00 91.00 613 ASP A C 1
ATOM 4927 O O . ASP A 1 613 ? -22.141 -18.676 27.365 1.00 91.00 613 ASP A O 1
ATOM 4931 N N . SER A 1 614 ? -21.001 -20.532 27.895 1.00 93.25 614 SER A N 1
ATOM 4932 C CA . SER A 1 614 ? -22.061 -21.490 27.524 1.00 93.25 614 SER A CA 1
ATOM 4933 C C . SER A 1 614 ? -23.422 -21.276 28.208 1.00 93.25 614 SER A C 1
ATOM 4935 O O . SER A 1 614 ? -24.431 -21.731 27.680 1.00 93.25 614 SER A O 1
ATOM 4937 N N . LEU A 1 615 ? -23.464 -20.593 29.356 1.00 95.75 615 LEU A N 1
ATOM 4938 C CA . LEU A 1 615 ? -24.678 -20.325 30.136 1.00 95.75 615 LEU A CA 1
ATOM 4939 C C . LEU A 1 615 ? -25.130 -18.859 30.056 1.00 95.75 615 LEU A C 1
ATOM 4941 O O . LEU A 1 615 ? -26.205 -18.527 30.555 1.00 95.75 615 LEU A O 1
ATOM 4945 N N . SER A 1 616 ? -24.326 -17.976 29.460 1.00 96.19 616 SER A N 1
ATOM 4946 C CA . SER A 1 616 ? -24.559 -16.526 29.467 1.00 96.19 616 SER A CA 1
ATOM 4947 C C . SER A 1 616 ? -25.901 -16.134 28.836 1.00 96.19 616 SER A C 1
ATOM 4949 O O . SER A 1 616 ? -26.637 -15.324 29.403 1.00 96.19 616 SER A O 1
ATOM 4951 N N . LEU A 1 617 ? -26.267 -16.768 27.717 1.00 96.88 617 LEU A N 1
ATOM 4952 C CA . LEU A 1 617 ? -27.535 -16.532 27.024 1.00 96.88 617 LEU A CA 1
ATOM 4953 C C . LEU A 1 617 ? -28.748 -16.936 27.875 1.00 96.88 617 LEU A C 1
ATOM 4955 O O . LEU A 1 617 ? -29.698 -16.164 27.986 1.00 96.88 617 LEU A O 1
ATOM 4959 N N . ASP A 1 618 ? -28.712 -18.111 28.504 1.00 96.25 618 ASP A N 1
ATOM 4960 C CA . ASP A 1 618 ? -29.823 -18.591 29.332 1.00 96.25 618 ASP A CA 1
ATOM 4961 C C . ASP A 1 618 ? -30.017 -17.689 30.557 1.00 96.25 618 ASP A C 1
ATOM 4963 O O . ASP A 1 618 ? -31.134 -17.269 30.860 1.00 96.25 618 ASP A O 1
ATOM 4967 N N . ARG A 1 619 ? -28.916 -17.277 31.201 1.00 96.44 619 ARG A N 1
ATOM 4968 C CA . ARG A 1 619 ? -28.949 -16.338 32.335 1.00 96.44 619 ARG A CA 1
ATOM 4969 C C . ARG A 1 619 ? -29.491 -14.965 31.952 1.00 96.44 619 ARG A C 1
ATOM 4971 O O . ARG A 1 619 ? -30.237 -14.367 32.728 1.00 96.44 619 ARG A O 1
ATOM 4978 N N . ALA A 1 620 ? -29.140 -14.475 30.766 1.00 95.69 620 ALA A N 1
ATOM 4979 C CA . ALA A 1 620 ? -29.685 -13.238 30.226 1.00 95.69 620 ALA A CA 1
ATOM 4980 C C . ALA A 1 620 ? -31.206 -13.333 30.018 1.00 95.69 620 ALA A C 1
ATOM 4982 O O . ALA A 1 620 ? -31.940 -12.429 30.423 1.00 95.69 620 ALA A O 1
ATOM 4983 N N . ILE A 1 621 ? -31.688 -14.437 29.437 1.00 95.44 621 ILE A N 1
ATOM 4984 C CA . ILE A 1 621 ? -33.121 -14.687 29.221 1.00 95.44 621 ILE A CA 1
ATOM 4985 C C . ILE A 1 621 ? -33.871 -14.755 30.557 1.00 95.44 621 ILE A C 1
ATOM 4987 O O . ILE A 1 621 ? -34.927 -14.131 30.692 1.00 95.44 621 ILE A O 1
ATOM 4991 N N . ASP A 1 622 ? -33.334 -15.473 31.543 1.00 94.25 622 ASP A N 1
ATOM 4992 C CA . ASP A 1 622 ? -33.939 -15.594 32.872 1.00 94.25 622 ASP A CA 1
ATOM 4993 C C . ASP A 1 622 ? -34.070 -14.225 33.547 1.00 94.25 622 ASP A C 1
ATOM 4995 O O . ASP A 1 622 ? -35.158 -13.851 33.988 1.00 94.25 622 ASP A O 1
ATOM 4999 N N . TRP A 1 623 ? -33.008 -13.414 33.532 1.00 93.56 623 TRP A N 1
ATOM 5000 C CA . TRP A 1 623 ? -33.044 -12.065 34.101 1.00 93.56 623 TRP A CA 1
ATOM 5001 C C . TRP A 1 623 ? -34.064 -11.153 33.405 1.00 93.56 623 TRP A C 1
ATOM 5003 O O . TRP A 1 623 ? -34.738 -10.352 34.065 1.00 93.56 623 TRP A O 1
ATOM 5013 N N . ILE A 1 624 ? -34.211 -11.260 32.081 1.00 92.88 624 ILE A N 1
ATOM 5014 C CA . ILE A 1 624 ? -35.239 -10.511 31.347 1.00 92.88 624 ILE A CA 1
ATOM 5015 C C . ILE A 1 624 ? -36.642 -10.910 31.840 1.00 92.88 624 ILE A C 1
ATOM 5017 O O . ILE A 1 624 ? -37.488 -10.036 32.041 1.00 92.88 624 ILE A O 1
ATOM 5021 N N . LYS A 1 625 ? -36.871 -12.200 32.116 1.00 90.12 625 LYS A N 1
ATOM 5022 C CA . LYS A 1 625 ? -38.161 -12.735 32.581 1.00 90.12 625 LYS A CA 1
ATOM 5023 C C . LYS A 1 625 ? -38.467 -12.450 34.057 1.00 90.12 625 LYS A C 1
ATOM 5025 O O . LYS A 1 625 ? -39.634 -12.252 34.389 1.00 90.12 625 LYS A O 1
ATOM 5030 N N . GLU A 1 626 ? -37.469 -12.396 34.939 1.00 82.31 626 GLU A N 1
ATOM 5031 C CA . GLU A 1 626 ? -37.660 -12.240 36.396 1.00 82.31 626 GLU A CA 1
ATOM 5032 C C . GLU A 1 626 ? -38.406 -10.948 36.802 1.00 82.31 626 GLU A C 1
ATOM 5034 O O . GLU A 1 626 ? -39.204 -10.967 37.742 1.00 82.31 626 GLU A O 1
ATOM 5039 N N . ASP A 1 627 ? -38.264 -9.845 36.055 1.00 58.91 627 ASP A N 1
ATOM 5040 C CA . ASP A 1 627 ? -38.993 -8.589 36.347 1.00 58.91 627 ASP A CA 1
ATOM 5041 C C . ASP A 1 627 ? -40.501 -8.671 36.068 1.00 58.91 627 ASP A C 1
ATOM 5043 O O . ASP A 1 627 ? -41.269 -7.838 36.557 1.00 58.91 627 ASP A O 1
ATOM 5047 N N . LEU A 1 628 ? -40.950 -9.669 35.300 1.00 51.94 628 LEU A N 1
ATOM 5048 C CA . LEU A 1 628 ? -42.363 -9.829 34.952 1.00 51.94 628 LEU A CA 1
ATOM 5049 C C . LEU A 1 628 ? -43.189 -10.373 36.116 1.00 51.94 628 LEU A C 1
ATOM 5051 O O . LEU A 1 628 ? -44.386 -10.107 36.194 1.00 51.94 628 LEU A O 1
ATOM 5055 N N . ILE A 1 629 ? -42.545 -11.067 37.055 1.00 48.38 629 ILE A N 1
ATOM 5056 C CA . ILE A 1 629 ? -43.192 -11.580 38.267 1.00 48.38 629 ILE A CA 1
ATOM 5057 C C . ILE A 1 629 ? -43.265 -10.484 39.347 1.00 48.38 629 ILE A C 1
ATOM 5059 O O . ILE A 1 629 ? -44.201 -10.469 40.145 1.00 48.38 629 ILE A O 1
ATOM 5063 N N . ALA A 1 630 ? -42.330 -9.525 39.349 1.00 47.72 630 ALA A N 1
ATOM 5064 C CA . ALA A 1 630 ? -42.289 -8.430 40.322 1.00 47.72 630 ALA A CA 1
ATOM 5065 C C . ALA A 1 630 ? -43.227 -7.252 39.985 1.00 47.72 630 ALA A C 1
ATOM 5067 O O . ALA A 1 630 ? -43.715 -6.598 40.901 1.00 47.72 630 ALA A O 1
ATOM 5068 N N . LYS A 1 631 ? -43.515 -6.993 38.698 1.00 47.81 631 LYS A N 1
ATOM 5069 C CA . LYS A 1 631 ? -44.454 -5.938 38.246 1.00 47.81 631 LYS A CA 1
ATOM 5070 C C . LYS A 1 631 ? -45.906 -6.415 38.062 1.00 47.81 631 LYS A C 1
ATOM 5072 O O . LYS A 1 631 ? -46.769 -5.612 37.723 1.00 47.81 631 LYS A O 1
ATOM 5077 N N . GLY A 1 632 ? -46.170 -7.707 38.270 1.00 45.09 632 GLY A N 1
ATOM 5078 C CA . GLY A 1 632 ? -47.502 -8.326 38.232 1.00 45.09 632 GLY A CA 1
ATOM 5079 C C . GLY A 1 632 ? -48.157 -8.526 39.608 1.00 45.09 632 GLY A C 1
ATOM 5080 O O . GLY A 1 632 ? -49.054 -9.361 39.720 1.00 45.09 632 GLY A O 1
ATOM 5081 N N . LYS A 1 633 ? -47.695 -7.815 40.646 1.00 35.50 633 LYS A N 1
ATOM 5082 C CA . LYS A 1 633 ? -48.285 -7.785 41.994 1.00 35.50 633 LYS A CA 1
ATOM 5083 C C . LYS A 1 633 ? -48.740 -6.388 42.376 1.00 35.50 633 LYS A C 1
ATOM 5085 O O . LYS A 1 633 ? -47.975 -5.440 42.097 1.00 35.50 633 LYS A O 1
#

Mean predicted aligned error: 15.58 Å

Radius of gyration: 32.94 Å; Cα contacts (8 Å, |Δi|>4): 1308; chains: 1; bounding box: 97×91×84 Å

Foldseek 3Di:
DDDDPVVVVVVVVVVVVVVVVVVVVVVVQLDKDKDFQDPQQKDKDFWDADPLRFTWAWKDQDPDIFTATEKLPALFWEFALVSDDPVWAWPAWDWDAKQQRDIDTWTWTQGQWIGGGRMIIGRGIYTHDYVCLQCPPLRPNHVPPRYGTYHYLSPVLQWKWKAQPVRRMIMTGNDDPPVVVDDPLQKFFFDDDPRFTWTWKQWQNRTDTATEISPDSAAWEEQADDDDDCFVDPPDWDWDFDRINPQSVDPATHIFGKTFTWMDHRNDIDGRFIYTHNGSHTHGYCQCLVQASMWMDDSVRRIIGGHHGDPDCPRCSHRVNVSVVVVVVVVPDDQLVRVLVVVLVVQLVFFLCVVVDDSVVLLVVLCVVLVDSRDVVSSLSSVQSSQVVSVDPQKHKFAFPRPPPLQPAPDPDADQWDWDAPDLAEIETEQEADAHPPVNLLVNLCNLQVRVQVRLVRPRHAAYEYEDAHEYSYDLCSLCLSCQLLAPAQFQFWKQFNVRDTFTWGYFQFTDGRPRTPDGHPDGDHGPPNNHAYEYEYEQNYDASSLSNLSSNPLSDDRYFYFEAHKAWFHFDWDWDAPVVGRMIITHRRITTGSDDPPDSGDIDDTPHYDHNVCRVVVSVVVSCVVVVVVVD

Sequence (633 aa):
MKIPEKIGIGLCVVACVIIVITYINNLTNYKETIQWRNNTNCFTIPFETDRNGRILINTTVNEHTGLFLFDTGANYTCVNEKYVTSEDLYVGNHVISDVDGVKSEDDFYKMKHLGLGAVEFLHCKVTATDSTTWKHPLGCFYLQDSILGIIGDNIISKFIWDFDLNNKRVTVSSENDYCNSLADTIAIPLERVKKSMYIPIEINNQVKKLMLDFGFAGSLQITDSILFEQKYFKNKEYYEPSFGYLTHLEDEIHAYNFDFVNVKLGNQHFEKIKCTENCQSNLAGISLVWSFERVVLDYLHQKVYFISRRKDKSCPYTAETVSEQQYAFKKDVFTSKQFFEQTFNLVQKHSIKKNELNWDSIKTLVTDSIPKFRFNIDAYKALDYTVKLMNDSSSRFYFPNDSTNPIANHQVELPIIPNKMLAEDIAYIKVPDFTGNDSLNNLFANSIRNSLLHLDSSAVLKGLVVDLREKYYGPISSGVLGLSPLLRDSLIGFIVDNTDEYKPVYCSNVLRFGSEKVDSLGSYIPLQNKDIKVAILQNQENVGSVEFILSALRFQGVNSKVFGDGKYSPTIFCMSFSFTQTDANLLLASSYFCSYKGQDIKEVIEPDVFCPDSLSLDRAIDWIKEDLIAKGK